Protein AF-A0ABD3PDA0-F1 (afdb_monomer_lite)

Sequence (435 aa):
MTTLQRPTPSTLSEWNNFPTLNDPTAQLRLARAMGYPPGWRVVRTLITVPLAPSIAEPMMSSPGAAKVTITSDGTHTITAVQDRIYAGDPSTQPDGYYNHSAALIAASKYPWRPQYDDVIYDNNDDDFDDKEFCVTSHKNRGGQLKGRKAKFEEGDVVEVLYVEDEDDEEEEREWYEATVTKKIEYEDDIRYSVHYHADDAEQSNVREEYIRATHKTKQKKKAKTSKQKAAATAEDETPKPKRKGGRPKGSKNKKTKEKVIEELTPDEIALAAELGLPDGWGVSKKERKRGDYKWTFKAPDGSTFDSKKKAFVHAGLEPERKSGGRGRKRKAPEVQEEVEEEVTVDEGDPPWRTTDHPFLNRRVRWTPSPTDNADLPQEPAVGTVLGWISETDVDSEGNPGFESSRTGQPAPLFHVVFDDFEQDFEEWELEEIFV

pLDDT: mean 81.56, std 19.57, range [36.88, 98.25]

Structure (mmCIF, N/CA/C/O backbone):
data_AF-A0ABD3PDA0-F1
#
_entry.id   AF-A0ABD3PDA0-F1
#
loop_
_atom_site.group_PDB
_atom_site.id
_atom_site.type_symbol
_atom_site.label_atom_id
_atom_site.label_alt_id
_atom_site.label_comp_id
_atom_site.label_asym_id
_atom_site.label_entity_id
_atom_site.label_seq_id
_atom_site.pdbx_PDB_ins_code
_atom_site.Cartn_x
_atom_site.Cartn_y
_atom_site.Cartn_z
_atom_site.occupancy
_atom_site.B_iso_or_equiv
_atom_site.auth_seq_id
_atom_site.auth_comp_id
_atom_site.auth_asym_id
_atom_site.auth_atom_id
_atom_site.pdbx_PDB_model_num
ATOM 1 N N . MET A 1 1 ? 21.720 -37.461 -8.307 1.00 46.59 1 MET A N 1
ATOM 2 C CA . MET A 1 1 ? 22.494 -36.609 -9.233 1.00 46.59 1 MET A CA 1
ATOM 3 C C . MET A 1 1 ? 22.178 -35.168 -8.883 1.00 46.59 1 MET A C 1
ATOM 5 O O . MET A 1 1 ? 21.069 -34.729 -9.145 1.00 46.59 1 MET A O 1
ATOM 9 N N . THR A 1 2 ? 23.085 -34.475 -8.203 1.00 51.47 2 THR A N 1
ATOM 10 C CA . THR A 1 2 ? 22.957 -33.045 -7.898 1.00 51.47 2 THR A CA 1
ATOM 11 C C . THR A 1 2 ? 23.154 -32.285 -9.205 1.00 51.47 2 THR A C 1
ATOM 13 O O . THR A 1 2 ? 24.263 -32.213 -9.727 1.00 51.47 2 THR A O 1
ATOM 16 N N . THR A 1 3 ? 22.071 -31.797 -9.804 1.00 55.81 3 THR A N 1
ATOM 17 C CA . THR A 1 3 ? 22.143 -30.872 -10.938 1.00 55.81 3 THR A CA 1
ATOM 18 C C . THR A 1 3 ? 22.877 -29.619 -10.478 1.00 55.81 3 THR A C 1
ATOM 20 O O . THR A 1 3 ? 22.361 -28.889 -9.636 1.00 55.81 3 THR A O 1
ATOM 23 N N . LEU A 1 4 ? 24.087 -29.397 -10.999 1.00 54.44 4 LEU A N 1
ATOM 24 C CA . LEU A 1 4 ? 24.836 -28.151 -10.830 1.00 54.44 4 LEU A CA 1
ATOM 25 C C . LEU A 1 4 ? 23.916 -26.979 -11.189 1.00 54.44 4 LEU A C 1
ATOM 27 O O . LEU A 1 4 ? 23.501 -26.848 -12.344 1.00 54.44 4 LEU A O 1
ATOM 31 N N . GLN A 1 5 ? 23.561 -26.162 -10.195 1.00 63.06 5 GLN A N 1
ATOM 32 C CA . GLN A 1 5 ? 22.831 -24.923 -10.434 1.00 63.06 5 GLN A CA 1
ATOM 33 C C . GLN A 1 5 ? 23.701 -24.035 -11.325 1.00 63.06 5 GLN A C 1
ATOM 35 O O . GLN A 1 5 ? 24.876 -23.806 -11.035 1.00 63.06 5 GLN A O 1
ATOM 40 N N . ARG A 1 6 ? 23.141 -23.582 -12.452 1.00 68.56 6 ARG A N 1
ATOM 41 C CA . ARG A 1 6 ? 23.831 -22.624 -13.320 1.00 68.56 6 ARG A CA 1
ATOM 42 C C . ARG A 1 6 ? 24.091 -21.342 -12.519 1.00 68.56 6 ARG A C 1
ATOM 44 O O . ARG A 1 6 ? 23.212 -20.947 -11.751 1.00 68.56 6 ARG A O 1
ATOM 51 N N . PRO A 1 7 ? 25.253 -20.692 -12.696 1.00 76.06 7 PRO A N 1
ATOM 52 C CA . PRO A 1 7 ? 25.508 -19.408 -12.062 1.00 76.06 7 PRO A CA 1
ATOM 53 C C . PRO A 1 7 ? 24.408 -18.424 -12.465 1.00 76.06 7 PRO A C 1
ATOM 55 O O . PRO A 1 7 ? 23.971 -18.398 -13.619 1.00 76.06 7 PRO A O 1
ATOM 58 N N . THR A 1 8 ? 23.918 -17.665 -11.490 1.00 75.19 8 THR A N 1
ATOM 59 C CA . THR A 1 8 ? 22.873 -16.673 -11.732 1.00 75.19 8 THR A CA 1
ATOM 60 C C . THR A 1 8 ? 23.431 -15.543 -12.601 1.00 75.19 8 THR A C 1
ATOM 62 O O . THR A 1 8 ? 24.563 -15.124 -12.351 1.00 75.19 8 THR A O 1
ATOM 65 N N . PRO A 1 9 ? 22.665 -15.046 -13.587 1.00 85.56 9 PRO A N 1
ATOM 66 C CA . PRO A 1 9 ? 23.075 -13.918 -14.418 1.00 85.56 9 PRO A CA 1
ATOM 67 C C . PRO A 1 9 ? 23.513 -12.699 -13.601 1.00 85.56 9 PRO A C 1
ATOM 69 O O . PRO A 1 9 ? 22.870 -12.362 -12.602 1.00 85.56 9 PRO A O 1
ATOM 72 N N . SER A 1 10 ? 24.574 -12.022 -14.039 1.00 78.94 10 SER A N 1
ATOM 73 C CA . SER A 1 10 ? 25.102 -10.809 -13.395 1.00 78.94 10 SER A CA 1
ATOM 74 C C . SER A 1 10 ? 24.693 -9.525 -14.119 1.00 78.94 10 SER A C 1
ATOM 76 O O . SER A 1 10 ? 24.750 -8.446 -13.534 1.00 78.94 10 SER A O 1
ATOM 78 N N . THR A 1 11 ? 24.232 -9.623 -15.371 1.00 82.75 11 THR A N 1
ATOM 79 C CA . THR A 1 11 ? 23.834 -8.472 -16.196 1.00 82.75 11 THR A CA 1
ATOM 80 C C . THR A 1 11 ? 22.398 -8.591 -16.714 1.00 82.75 11 THR A C 1
ATOM 82 O O . THR A 1 11 ? 21.887 -9.685 -16.953 1.00 82.75 11 THR A O 1
ATOM 85 N N . LEU A 1 12 ? 21.727 -7.453 -16.938 1.00 77.38 12 LEU A N 1
ATOM 86 C CA . LEU A 1 12 ? 20.364 -7.399 -17.501 1.00 77.38 12 LEU A CA 1
ATOM 87 C C . LEU A 1 12 ? 20.245 -8.089 -18.871 1.00 77.38 12 LEU A C 1
ATOM 89 O O . LEU A 1 12 ? 19.209 -8.679 -19.175 1.00 77.38 12 LEU A O 1
ATOM 93 N N . SER A 1 13 ? 21.298 -8.058 -19.692 1.00 83.25 13 SER A N 1
ATOM 94 C CA . SER A 1 13 ? 21.307 -8.711 -21.005 1.00 83.25 13 SER A CA 1
ATOM 95 C C . SER A 1 13 ? 21.302 -10.238 -20.899 1.00 83.25 13 SER A C 1
ATOM 97 O O . SER A 1 13 ? 20.631 -10.903 -21.690 1.00 83.25 13 SER A O 1
ATOM 99 N N . GLU A 1 14 ? 21.983 -10.805 -19.904 1.00 87.00 14 GLU A N 1
ATOM 100 C CA . GLU A 1 14 ? 21.956 -12.243 -19.624 1.00 87.00 14 GLU A CA 1
ATOM 101 C C . GLU A 1 14 ? 20.574 -12.696 -19.132 1.00 87.00 14 GLU A C 1
ATOM 103 O O . GLU A 1 14 ? 20.087 -13.758 -19.533 1.00 87.00 14 GLU A O 1
ATOM 108 N N . TRP A 1 15 ? 19.889 -11.856 -18.346 1.00 87.56 15 TRP A N 1
ATOM 109 C CA . TRP A 1 15 ? 18.526 -12.124 -17.878 1.00 87.56 15 TRP A CA 1
ATOM 110 C C . TRP A 1 15 ? 17.501 -12.265 -19.013 1.00 87.56 15 TRP A C 1
ATOM 112 O O . TRP A 1 15 ? 16.478 -12.926 -18.822 1.00 87.56 15 TRP A O 1
ATOM 122 N N . ASN A 1 16 ? 17.750 -11.702 -20.202 1.00 85.44 16 ASN A N 1
ATOM 123 C CA . ASN A 1 16 ? 16.830 -11.808 -21.346 1.00 85.44 16 ASN A CA 1
ATOM 124 C C . ASN A 1 16 ? 16.622 -13.251 -21.824 1.00 85.44 16 ASN A C 1
ATOM 126 O O . ASN A 1 16 ? 15.591 -13.560 -22.415 1.00 85.44 16 ASN A O 1
ATOM 130 N N . ASN A 1 17 ? 17.578 -14.140 -21.550 1.00 87.56 17 ASN A N 1
ATOM 131 C CA . ASN A 1 17 ? 17.520 -15.544 -21.956 1.00 87.56 17 ASN A CA 1
ATOM 132 C C . ASN A 1 17 ? 17.406 -16.500 -20.760 1.00 87.56 17 ASN A C 1
ATOM 134 O O . ASN A 1 17 ? 17.596 -17.707 -20.921 1.00 87.56 17 ASN A O 1
ATOM 138 N N . PHE A 1 18 ? 17.114 -15.982 -19.562 1.00 90.06 18 PHE A N 1
ATOM 139 C CA . PHE A 1 18 ? 17.113 -16.762 -18.329 1.00 90.06 18 PHE A CA 1
ATOM 140 C C . PHE A 1 18 ? 15.697 -16.866 -17.735 1.00 90.06 18 PHE A C 1
ATOM 142 O O . PHE A 1 18 ? 15.163 -15.867 -17.247 1.00 90.06 18 PHE A O 1
ATOM 149 N N . PRO A 1 19 ? 15.057 -18.052 -17.759 1.00 93.50 19 PRO A N 1
ATOM 150 C CA . PRO A 1 19 ? 13.792 -18.255 -17.065 1.00 93.50 19 PRO A CA 1
ATOM 151 C C . PRO A 1 19 ? 14.025 -18.319 -15.551 1.00 93.50 19 PRO A C 1
ATOM 153 O O . PRO A 1 19 ? 14.967 -18.958 -15.091 1.00 93.50 19 PRO A O 1
ATOM 156 N N . THR A 1 20 ? 13.135 -17.712 -14.768 1.00 93.25 20 THR A N 1
ATOM 157 C CA . THR A 1 20 ? 13.180 -17.770 -13.291 1.00 93.25 20 THR A CA 1
ATOM 158 C C . THR A 1 20 ? 12.088 -18.669 -12.708 1.00 93.25 20 THR A C 1
ATOM 160 O O . THR A 1 20 ? 11.889 -18.743 -11.492 1.00 93.25 20 THR A O 1
ATOM 163 N N . LEU A 1 21 ? 11.357 -19.377 -13.574 1.00 90.81 21 LEU A N 1
ATOM 164 C CA . LEU A 1 21 ? 10.336 -20.339 -13.180 1.00 90.81 21 LEU A CA 1
ATOM 165 C C . LEU A 1 21 ? 10.965 -21.431 -12.294 1.00 90.81 21 LEU A C 1
ATOM 167 O O . LEU A 1 21 ? 11.833 -22.173 -12.746 1.00 90.81 21 LEU A O 1
ATOM 171 N N . ASN A 1 22 ? 10.487 -21.538 -11.051 1.00 90.06 22 ASN A N 1
ATOM 172 C CA . ASN A 1 22 ? 10.951 -22.468 -10.005 1.00 90.06 22 ASN A CA 1
ATOM 173 C C . ASN A 1 22 ? 12.297 -22.147 -9.330 1.00 90.06 22 ASN A C 1
ATOM 175 O O . ASN A 1 22 ? 12.796 -22.985 -8.583 1.00 90.06 22 ASN A O 1
ATOM 179 N N . ASP A 1 23 ? 12.866 -20.958 -9.534 1.00 93.31 23 ASP A N 1
ATOM 180 C CA . ASP A 1 23 ? 14.054 -20.510 -8.796 1.00 93.31 23 ASP A CA 1
ATOM 181 C C . ASP A 1 23 ? 13.726 -19.245 -7.982 1.00 93.31 23 ASP A C 1
ATOM 183 O O . ASP A 1 23 ? 13.774 -18.130 -8.515 1.00 93.31 23 ASP A O 1
ATOM 187 N N . PRO A 1 24 ? 13.369 -19.393 -6.690 1.00 89.75 24 PRO A N 1
ATOM 188 C CA . PRO A 1 24 ? 13.034 -18.268 -5.822 1.00 89.75 24 PRO A CA 1
ATOM 189 C C . PRO A 1 24 ? 14.157 -17.227 -5.727 1.00 89.75 24 PRO A C 1
ATOM 191 O O . PRO A 1 24 ? 13.879 -16.030 -5.641 1.00 89.75 24 PRO A O 1
ATOM 194 N N . THR A 1 25 ? 15.417 -17.662 -5.760 1.00 88.62 25 THR A N 1
ATOM 195 C CA . THR A 1 25 ? 16.584 -16.780 -5.659 1.00 88.62 25 THR A CA 1
ATOM 196 C C . THR A 1 25 ? 16.755 -15.973 -6.941 1.00 88.62 25 THR A C 1
ATOM 198 O O . THR A 1 25 ? 16.956 -14.759 -6.887 1.00 88.62 25 THR A O 1
ATOM 201 N N . ALA A 1 26 ? 16.610 -16.613 -8.104 1.00 91.12 26 ALA A N 1
ATOM 202 C CA . ALA A 1 26 ? 16.651 -15.915 -9.385 1.00 91.12 26 ALA A CA 1
ATOM 203 C C . ALA A 1 26 ? 15.489 -14.919 -9.541 1.00 91.12 26 ALA A C 1
ATOM 205 O O . ALA A 1 26 ? 15.691 -13.828 -10.067 1.00 91.12 26 ALA A O 1
ATOM 206 N N . GLN A 1 27 ? 14.293 -15.251 -9.040 1.00 94.06 27 GLN A N 1
ATOM 207 C CA . GLN A 1 27 ? 13.136 -14.345 -9.058 1.00 94.06 27 GLN A CA 1
ATOM 208 C C . GLN A 1 27 ? 13.376 -13.059 -8.258 1.00 94.06 27 GLN A C 1
ATOM 210 O O . GLN A 1 27 ? 12.999 -11.984 -8.725 1.00 94.06 27 GLN A O 1
ATOM 215 N N . LEU A 1 28 ? 13.990 -13.166 -7.072 1.00 90.19 28 LEU A N 1
ATOM 216 C CA . LEU A 1 28 ? 14.347 -12.016 -6.230 1.00 90.19 28 LEU A CA 1
ATOM 217 C C . LEU A 1 28 ? 15.440 -11.164 -6.882 1.00 90.19 28 LEU A C 1
ATOM 219 O O . LEU A 1 28 ? 15.317 -9.945 -6.956 1.00 90.19 28 LEU A O 1
ATOM 223 N N . ARG A 1 29 ? 16.498 -11.803 -7.397 1.00 88.81 29 ARG A N 1
ATOM 224 C CA . ARG A 1 29 ? 17.614 -11.097 -8.047 1.00 88.81 29 ARG A CA 1
ATOM 225 C C . ARG A 1 29 ? 17.165 -10.343 -9.292 1.00 88.81 29 ARG A C 1
ATOM 227 O O . ARG A 1 29 ? 17.544 -9.188 -9.460 1.00 88.81 29 ARG A O 1
ATOM 234 N N . LEU A 1 30 ? 16.325 -10.961 -10.125 1.00 93.06 30 LEU A N 1
ATOM 235 C CA . LEU A 1 30 ? 15.737 -10.287 -11.278 1.00 93.06 30 LEU A CA 1
ATOM 236 C C . LEU A 1 30 ? 14.847 -9.117 -10.844 1.00 93.06 30 LEU A C 1
ATOM 238 O O . LEU A 1 30 ? 14.965 -8.037 -11.409 1.00 93.06 30 LEU A O 1
ATOM 242 N N . ALA A 1 31 ? 14.001 -9.297 -9.824 1.00 92.31 31 ALA A N 1
ATOM 243 C CA . ALA A 1 31 ? 13.166 -8.215 -9.307 1.00 92.31 31 ALA A CA 1
ATOM 244 C C . ALA A 1 31 ? 14.001 -7.009 -8.846 1.00 92.31 31 ALA A C 1
ATOM 246 O O . ALA A 1 31 ? 13.734 -5.883 -9.265 1.00 92.31 31 ALA A O 1
ATOM 247 N N . ARG A 1 32 ? 15.060 -7.258 -8.067 1.00 87.88 32 ARG A N 1
ATOM 248 C CA . ARG A 1 32 ? 15.999 -6.228 -7.604 1.00 87.88 32 ARG A CA 1
ATOM 249 C C . ARG A 1 32 ? 16.713 -5.544 -8.771 1.00 87.88 32 ARG A C 1
ATOM 251 O O . ARG A 1 32 ? 16.758 -4.321 -8.821 1.00 87.88 32 ARG A O 1
ATOM 258 N N . ALA A 1 33 ? 17.209 -6.312 -9.743 1.00 88.56 33 ALA A N 1
ATOM 259 C CA . ALA A 1 33 ? 17.856 -5.768 -10.939 1.00 88.56 33 ALA A CA 1
ATOM 260 C C . ALA A 1 33 ? 16.916 -4.889 -11.787 1.00 88.56 33 ALA A C 1
ATOM 262 O O . ALA A 1 33 ? 17.383 -4.031 -12.531 1.00 88.56 33 ALA A O 1
ATOM 263 N N . MET A 1 34 ? 15.598 -5.092 -11.679 1.00 90.56 34 MET A N 1
ATOM 264 C CA . MET A 1 34 ? 14.572 -4.273 -12.333 1.00 90.56 34 MET A CA 1
ATOM 265 C C . MET A 1 34 ? 14.073 -3.099 -11.472 1.00 90.56 34 MET A C 1
ATOM 267 O O . MET A 1 34 ? 13.174 -2.382 -11.906 1.00 90.56 34 MET A O 1
ATOM 271 N N . GLY A 1 35 ? 14.640 -2.888 -10.279 1.00 89.31 35 GLY A N 1
ATOM 272 C CA . GLY A 1 35 ? 14.297 -1.772 -9.393 1.00 89.31 35 GLY A CA 1
ATOM 273 C C . GLY A 1 35 ? 13.035 -1.979 -8.551 1.00 89.31 35 GLY A C 1
ATOM 274 O O . GLY A 1 35 ? 12.466 -1.003 -8.067 1.00 89.31 35 GLY A O 1
ATOM 275 N N . TYR A 1 36 ? 12.569 -3.222 -8.384 1.00 90.56 36 TYR A N 1
ATOM 276 C CA . TYR A 1 36 ? 11.447 -3.514 -7.488 1.00 90.56 36 TYR A CA 1
ATOM 277 C C . TYR A 1 36 ? 11.870 -3.528 -6.007 1.00 90.56 36 TYR A C 1
ATOM 279 O O . TYR A 1 36 ? 13.031 -3.826 -5.712 1.00 90.56 36 TYR A O 1
ATOM 287 N N . PRO A 1 37 ? 10.934 -3.257 -5.072 1.00 89.00 37 PRO A N 1
ATOM 288 C CA . PRO A 1 37 ? 11.215 -3.273 -3.639 1.00 89.00 37 PRO A CA 1
ATOM 289 C C . PRO A 1 37 ? 11.735 -4.633 -3.143 1.00 89.00 37 PRO A C 1
ATOM 291 O O . PRO A 1 37 ? 11.432 -5.672 -3.749 1.00 89.00 37 PRO A O 1
ATOM 294 N N . PRO A 1 38 ? 12.457 -4.663 -2.005 1.00 85.06 38 PRO A N 1
ATOM 295 C CA . PRO A 1 38 ? 12.848 -5.911 -1.359 1.00 85.06 38 PRO A CA 1
ATOM 296 C C . PRO A 1 38 ? 11.648 -6.850 -1.147 1.00 85.06 38 PRO A C 1
ATOM 298 O O . PRO A 1 38 ? 10.543 -6.421 -0.821 1.00 85.06 38 PRO A O 1
ATOM 301 N N . GLY A 1 39 ? 11.850 -8.148 -1.385 1.00 86.00 39 GLY A N 1
ATOM 302 C CA . GLY A 1 39 ? 10.807 -9.176 -1.256 1.00 86.00 39 GLY A CA 1
ATOM 303 C C . GLY A 1 39 ? 9.895 -9.356 -2.479 1.00 86.00 39 GLY A C 1
ATOM 304 O O . GLY A 1 39 ? 9.230 -10.390 -2.584 1.00 86.00 39 GLY A O 1
ATOM 305 N N . TRP A 1 40 ? 9.895 -8.424 -3.441 1.00 92.12 40 TRP A N 1
ATOM 306 C CA . TRP A 1 40 ? 9.188 -8.612 -4.711 1.00 92.12 40 TRP A CA 1
ATOM 307 C C . TRP A 1 40 ? 9.892 -9.650 -5.581 1.00 92.12 40 TRP A C 1
ATOM 309 O O . TRP A 1 40 ? 11.109 -9.825 -5.529 1.00 92.12 40 TRP A O 1
ATOM 319 N N . ARG A 1 41 ? 9.122 -10.355 -6.408 1.00 94.75 41 ARG A N 1
ATOM 320 C CA . ARG A 1 41 ? 9.620 -11.465 -7.226 1.00 94.75 41 ARG A CA 1
ATOM 321 C C . ARG A 1 41 ? 9.159 -11.315 -8.664 1.00 94.75 41 ARG A C 1
ATOM 323 O O . ARG A 1 41 ? 7.987 -11.060 -8.921 1.00 94.75 41 ARG A O 1
ATOM 330 N N . VAL A 1 42 ? 10.067 -11.527 -9.613 1.00 95.69 42 VAL A N 1
ATOM 331 C CA . VAL A 1 42 ? 9.738 -11.566 -11.044 1.00 95.69 42 VAL A CA 1
ATOM 332 C C . VAL A 1 42 ? 9.851 -13.004 -11.533 1.00 95.69 42 VAL A C 1
ATOM 334 O O . VAL A 1 42 ? 10.946 -13.560 -11.632 1.00 95.69 42 VAL A O 1
ATOM 337 N N . VAL A 1 43 ? 8.705 -13.615 -11.834 1.00 96.50 43 VAL A N 1
ATOM 338 C CA . VAL A 1 43 ? 8.610 -14.938 -12.460 1.00 96.50 43 VAL A CA 1
ATOM 339 C C . VAL A 1 43 ? 8.633 -14.755 -13.973 1.00 96.50 43 VAL A C 1
ATOM 341 O O . VAL A 1 43 ? 7.632 -14.389 -14.588 1.00 96.50 43 VAL A O 1
ATOM 344 N N . ARG A 1 44 ? 9.795 -15.020 -14.562 1.00 95.94 44 ARG A N 1
ATOM 345 C CA . ARG A 1 44 ? 10.087 -14.918 -15.985 1.00 95.94 44 ARG A CA 1
ATOM 346 C C . ARG A 1 44 ? 9.929 -16.271 -16.653 1.00 95.94 44 ARG A C 1
ATOM 348 O O . ARG A 1 44 ? 10.568 -17.257 -16.275 1.00 95.94 44 ARG A O 1
ATOM 355 N N . THR A 1 45 ? 9.107 -16.290 -17.690 1.00 96.19 45 THR A N 1
ATOM 356 C CA . THR A 1 45 ? 8.892 -17.434 -18.574 1.00 96.19 45 THR A CA 1
ATOM 357 C C . THR A 1 45 ? 9.285 -17.056 -19.993 1.00 96.19 45 THR A C 1
ATOM 359 O O . THR A 1 45 ? 8.941 -15.980 -20.472 1.00 96.19 45 THR A O 1
ATOM 362 N N . LEU A 1 46 ? 10.035 -17.927 -20.665 1.00 94.62 46 LEU A N 1
ATOM 363 C CA . LEU A 1 46 ? 10.357 -17.762 -22.079 1.00 94.62 46 LEU A CA 1
ATOM 364 C C . LEU A 1 46 ? 9.282 -18.481 -22.885 1.00 94.62 46 LEU A C 1
ATOM 366 O O . LEU A 1 46 ? 9.109 -19.692 -22.741 1.00 94.62 46 LEU A O 1
ATOM 370 N N . ILE A 1 47 ? 8.549 -17.733 -23.700 1.00 95.19 47 ILE A N 1
ATOM 371 C CA . ILE A 1 47 ? 7.484 -18.265 -24.545 1.00 95.19 47 ILE A CA 1
ATOM 372 C C . ILE A 1 47 ? 7.899 -18.184 -26.008 1.00 95.19 47 ILE A C 1
ATOM 374 O O . ILE A 1 47 ? 8.529 -17.223 -26.444 1.00 95.19 47 ILE A O 1
ATOM 378 N N . THR A 1 48 ? 7.542 -19.198 -26.785 1.00 95.62 48 THR A N 1
ATOM 379 C CA . THR A 1 48 ? 7.750 -19.195 -28.232 1.00 95.62 48 THR A CA 1
ATOM 380 C C . THR A 1 48 ? 6.499 -18.641 -28.898 1.00 95.62 48 THR A C 1
ATOM 382 O O . THR A 1 48 ? 5.420 -19.217 -28.775 1.00 95.62 48 THR A O 1
ATOM 385 N N . VAL A 1 49 ? 6.637 -17.511 -29.585 1.00 96.12 49 VAL A N 1
ATOM 386 C CA . VAL A 1 49 ? 5.531 -16.831 -30.264 1.00 96.12 49 VAL A CA 1
ATOM 387 C C . VAL A 1 49 ? 5.654 -17.074 -31.769 1.00 96.12 49 VAL A C 1
ATOM 389 O O . VAL A 1 49 ? 6.714 -16.792 -32.335 1.00 96.12 49 VAL A O 1
ATOM 392 N N . PRO A 1 50 ? 4.611 -17.598 -32.437 1.00 96.62 50 PRO A N 1
ATOM 393 C CA . PRO A 1 50 ? 4.610 -17.715 -33.887 1.00 96.62 50 PRO A CA 1
ATOM 394 C C . PRO A 1 50 ? 4.550 -16.324 -34.529 1.00 96.62 50 PRO A C 1
ATOM 396 O O . PRO A 1 50 ? 3.780 -15.459 -34.111 1.00 96.62 50 PRO A O 1
ATOM 399 N N . LEU A 1 51 ? 5.360 -16.121 -35.561 1.00 96.31 51 LEU A N 1
ATOM 400 C CA . LEU A 1 51 ? 5.417 -14.906 -36.361 1.00 96.31 51 LEU A CA 1
ATOM 401 C C . LEU A 1 51 ? 4.873 -15.172 -37.761 1.00 96.31 51 LEU A C 1
ATOM 403 O O . LEU A 1 51 ? 5.156 -16.198 -38.382 1.00 96.31 51 LEU A O 1
ATOM 407 N N . ALA A 1 52 ? 4.127 -14.202 -38.283 1.00 96.25 52 ALA A N 1
ATOM 408 C CA . ALA A 1 52 ? 3.773 -14.192 -39.693 1.00 96.25 52 ALA A CA 1
ATOM 409 C C . ALA A 1 52 ? 5.049 -14.019 -40.547 1.00 96.25 52 ALA A C 1
ATOM 411 O O . ALA A 1 52 ? 5.911 -13.215 -40.170 1.00 96.25 52 ALA A O 1
ATOM 412 N N . PRO A 1 53 ? 5.167 -14.697 -41.708 1.00 95.56 53 PRO A N 1
ATOM 413 C CA . PRO A 1 53 ? 6.338 -14.578 -42.583 1.00 95.56 53 PRO A CA 1
ATOM 414 C C . PRO A 1 53 ? 6.687 -13.128 -42.942 1.00 95.56 53 PRO A C 1
ATOM 416 O O . PRO A 1 53 ? 7.851 -12.745 -42.897 1.00 95.56 53 PRO A O 1
ATOM 419 N N . SER A 1 54 ? 5.670 -12.286 -43.162 1.00 95.69 54 SER A N 1
ATOM 420 C CA . SER A 1 54 ? 5.834 -10.862 -43.484 1.00 95.69 54 SER A CA 1
ATOM 421 C C . SER A 1 54 ? 6.559 -10.043 -42.409 1.00 95.69 54 SER A C 1
ATOM 423 O O . SER A 1 54 ? 7.121 -8.998 -42.720 1.00 95.69 54 SER A O 1
ATOM 425 N N . ILE A 1 55 ? 6.547 -10.497 -41.152 1.00 94.69 55 ILE A N 1
ATOM 426 C CA . ILE A 1 55 ? 7.266 -9.868 -40.033 1.00 94.69 55 ILE A CA 1
ATOM 427 C C . ILE A 1 55 ? 8.619 -10.559 -39.821 1.00 94.69 55 ILE A C 1
ATOM 429 O O . ILE A 1 55 ? 9.610 -9.904 -39.508 1.00 94.69 55 ILE A O 1
ATOM 433 N N . ALA A 1 56 ? 8.677 -11.879 -40.010 1.00 94.25 56 ALA A N 1
ATOM 434 C CA . ALA A 1 56 ? 9.876 -12.676 -39.782 1.00 94.25 56 ALA A CA 1
ATOM 435 C C . ALA A 1 56 ? 11.004 -12.379 -40.789 1.00 94.25 56 ALA A C 1
ATOM 437 O O . ALA A 1 56 ? 12.150 -12.201 -40.380 1.00 94.25 56 ALA A O 1
ATOM 438 N N . GLU A 1 57 ? 10.688 -12.284 -42.083 1.00 92.50 57 GLU A N 1
ATOM 439 C CA . GLU A 1 57 ? 11.660 -12.044 -43.163 1.00 92.50 57 GLU A CA 1
ATOM 440 C C . GLU A 1 57 ? 12.496 -10.756 -42.984 1.00 92.50 57 GLU A C 1
ATOM 442 O O . GLU A 1 57 ? 13.732 -10.829 -43.055 1.00 92.50 57 GLU A O 1
ATOM 447 N N . PRO A 1 58 ? 11.897 -9.579 -42.694 1.00 93.25 58 PRO A N 1
ATOM 448 C CA . PRO A 1 58 ? 12.680 -8.372 -42.441 1.00 93.25 58 PRO A CA 1
ATOM 449 C C . PRO A 1 58 ? 13.489 -8.460 -41.140 1.00 93.25 58 PRO A C 1
ATOM 451 O O . PRO A 1 58 ? 14.611 -7.956 -41.095 1.00 93.25 58 PRO A O 1
ATOM 454 N N . MET A 1 59 ? 12.985 -9.141 -40.101 1.00 92.12 59 MET A N 1
ATOM 455 C CA . MET A 1 59 ? 13.739 -9.342 -38.855 1.00 92.12 59 MET A CA 1
ATOM 456 C C . MET A 1 59 ? 14.970 -10.228 -39.064 1.00 92.12 59 MET A C 1
ATOM 458 O O . MET A 1 59 ? 16.024 -9.932 -38.515 1.00 92.12 59 MET A O 1
ATOM 462 N N . MET A 1 60 ? 14.879 -11.273 -39.890 1.00 90.62 60 MET A N 1
ATOM 463 C CA . MET A 1 60 ? 16.024 -12.139 -40.209 1.00 90.62 60 MET A CA 1
ATOM 464 C C . MET A 1 60 ? 17.130 -11.421 -40.991 1.00 90.62 60 MET A C 1
ATOM 466 O O . MET A 1 60 ? 18.292 -11.814 -40.914 1.00 90.62 60 MET A O 1
ATOM 470 N N . SER A 1 61 ? 16.775 -10.371 -41.731 1.00 90.62 61 SER A N 1
ATOM 471 C CA . SER A 1 61 ? 17.702 -9.624 -42.587 1.00 90.62 61 SER A CA 1
ATOM 472 C C . SER A 1 61 ? 18.460 -8.517 -41.840 1.00 90.62 61 SER A C 1
ATOM 474 O O . SER A 1 61 ? 19.435 -7.981 -42.366 1.00 90.62 61 SER A O 1
ATOM 476 N N . SER A 1 62 ? 18.029 -8.157 -40.625 1.00 90.12 62 SER A N 1
ATOM 477 C CA . SER A 1 62 ? 18.598 -7.037 -39.874 1.00 90.12 62 SER A CA 1
ATOM 478 C C . SER A 1 62 ? 19.695 -7.508 -38.904 1.00 90.12 62 SER A C 1
ATOM 480 O O . SER A 1 62 ? 19.422 -8.324 -38.017 1.00 90.12 62 SER A O 1
ATOM 482 N N . PRO A 1 63 ? 20.936 -6.996 -39.004 1.00 87.25 63 PRO A N 1
ATOM 483 C CA . PRO A 1 63 ? 22.005 -7.354 -38.076 1.00 87.25 63 PRO A CA 1
ATOM 484 C C . PRO A 1 63 ? 21.644 -6.906 -36.650 1.00 87.25 63 PRO A C 1
ATOM 486 O O . PRO A 1 63 ? 21.330 -5.742 -36.419 1.00 87.25 63 PRO A O 1
ATOM 489 N N . GLY A 1 64 ? 21.664 -7.846 -35.699 1.00 79.31 64 GLY A N 1
ATOM 490 C CA . GLY A 1 64 ? 21.334 -7.603 -34.287 1.00 79.31 64 GLY A CA 1
ATOM 491 C C . GLY A 1 64 ? 19.867 -7.826 -33.898 1.00 79.31 64 GLY A C 1
ATOM 492 O O . GLY A 1 64 ? 19.526 -7.667 -32.728 1.00 79.31 64 GLY A O 1
ATOM 493 N N . ALA A 1 65 ? 18.997 -8.218 -34.834 1.00 77.94 65 ALA A N 1
ATOM 494 C CA . ALA A 1 65 ? 17.619 -8.570 -34.505 1.00 77.94 65 ALA A CA 1
ATOM 495 C C . ALA A 1 65 ? 17.531 -9.860 -33.670 1.00 77.94 65 ALA A C 1
ATOM 497 O O . ALA A 1 65 ? 18.402 -10.733 -33.718 1.00 77.94 65 ALA A O 1
ATOM 498 N N . ALA A 1 66 ? 16.444 -9.981 -32.903 1.00 81.00 66 ALA A N 1
ATOM 499 C CA . ALA A 1 66 ? 16.141 -11.179 -32.130 1.00 81.00 66 ALA A CA 1
ATOM 500 C C . ALA A 1 66 ? 16.158 -12.433 -33.022 1.00 81.00 66 ALA A C 1
ATOM 502 O O . ALA A 1 66 ? 15.678 -12.418 -34.156 1.00 81.00 66 ALA A O 1
ATOM 503 N N . LYS A 1 67 ? 16.716 -13.530 -32.500 1.00 87.81 67 LYS A N 1
ATOM 504 C CA . LYS A 1 67 ? 16.951 -14.762 -33.260 1.00 87.81 67 LYS A CA 1
ATOM 505 C C . LYS A 1 67 ? 15.624 -15.449 -33.609 1.00 87.81 67 LYS A C 1
ATOM 507 O O . LYS A 1 67 ? 15.074 -16.197 -32.803 1.00 87.81 67 LYS A O 1
ATOM 512 N N . VAL A 1 68 ? 15.122 -15.200 -34.817 1.00 92.44 68 VAL A N 1
ATOM 513 C CA . VAL A 1 68 ? 13.973 -15.917 -35.384 1.00 92.44 68 VAL A CA 1
ATOM 514 C C . VAL A 1 68 ? 14.399 -17.351 -35.700 1.00 92.44 68 VAL A C 1
ATOM 516 O O . VAL A 1 68 ? 15.433 -17.580 -36.327 1.00 92.44 68 VAL A O 1
ATOM 519 N N . THR A 1 69 ? 13.609 -18.322 -35.253 1.00 94.06 69 THR A N 1
ATOM 520 C CA . THR A 1 69 ? 13.841 -19.754 -35.474 1.00 94.06 69 THR A CA 1
ATOM 521 C C . THR A 1 69 ? 12.712 -20.317 -36.326 1.00 94.06 69 THR A C 1
ATOM 523 O O . THR A 1 69 ? 11.545 -20.025 -36.072 1.00 94.06 69 THR A O 1
ATOM 526 N N . ILE A 1 70 ? 13.047 -21.127 -37.329 1.00 95.12 70 ILE A N 1
ATOM 527 C CA . ILE A 1 70 ? 12.063 -21.825 -38.162 1.00 95.12 70 ILE A CA 1
ATOM 528 C C . ILE A 1 70 ? 11.880 -23.226 -37.576 1.00 95.12 70 ILE A C 1
ATOM 530 O O . ILE A 1 70 ? 12.852 -23.970 -37.432 1.00 95.12 70 ILE A O 1
ATOM 534 N N . THR A 1 71 ? 10.656 -23.568 -37.185 1.00 94.50 71 THR A N 1
ATOM 535 C CA . THR A 1 71 ? 10.305 -24.903 -36.686 1.00 94.50 71 THR A CA 1
ATOM 536 C C . THR A 1 71 ? 10.173 -25.906 -37.840 1.00 94.50 71 THR A C 1
ATOM 538 O O . THR A 1 71 ? 10.161 -25.540 -39.014 1.00 94.50 71 THR A O 1
ATOM 541 N N . SER A 1 72 ? 10.107 -27.207 -37.535 1.00 95.12 72 SER A N 1
ATOM 542 C CA . SER A 1 72 ? 10.098 -28.284 -38.545 1.00 95.12 72 SER A CA 1
ATOM 543 C C . SER A 1 72 ? 8.880 -28.283 -39.479 1.00 95.12 72 SER A C 1
ATOM 545 O O . SER A 1 72 ? 8.920 -28.896 -40.541 1.00 95.12 72 SER A O 1
ATOM 547 N N . ASP A 1 73 ? 7.808 -27.601 -39.090 1.00 95.56 73 ASP A N 1
ATOM 548 C CA . ASP A 1 73 ? 6.581 -27.361 -39.854 1.00 95.56 73 ASP A CA 1
ATOM 549 C C . ASP A 1 73 ? 6.664 -26.123 -40.772 1.00 95.56 73 ASP A C 1
ATOM 551 O O . ASP A 1 73 ? 5.709 -25.824 -41.485 1.00 95.56 73 ASP A O 1
ATOM 555 N N . GLY A 1 74 ? 7.790 -25.401 -40.765 1.00 95.12 74 GLY A N 1
ATOM 556 C CA . GLY A 1 74 ? 7.978 -24.160 -41.517 1.00 95.12 74 GLY A CA 1
ATOM 557 C C . GLY A 1 74 ? 7.446 -22.905 -40.817 1.00 95.12 74 GLY A C 1
ATOM 558 O O . GLY A 1 74 ? 7.498 -21.823 -41.405 1.00 95.12 74 GLY A O 1
ATOM 559 N N . THR A 1 75 ? 6.950 -23.004 -39.577 1.00 96.50 75 THR A N 1
ATOM 560 C CA . THR A 1 75 ? 6.479 -21.831 -38.829 1.00 96.50 75 THR A CA 1
ATOM 561 C C . THR A 1 75 ? 7.667 -20.992 -38.346 1.00 96.50 75 THR A C 1
ATOM 563 O O . THR A 1 75 ? 8.624 -21.491 -37.754 1.00 96.50 75 THR A O 1
ATOM 566 N N . HIS A 1 76 ? 7.622 -19.682 -38.595 1.00 96.62 76 HIS A N 1
ATOM 567 C CA . HIS A 1 76 ? 8.603 -18.755 -38.038 1.00 96.62 76 HIS A CA 1
ATOM 568 C C . HIS A 1 76 ? 8.232 -18.473 -36.589 1.00 96.62 76 HIS A C 1
ATOM 570 O O . HIS A 1 76 ? 7.084 -18.160 -36.290 1.00 96.62 76 HIS A O 1
ATOM 576 N N . THR A 1 77 ? 9.191 -18.565 -35.682 1.00 96.94 77 THR A N 1
ATOM 577 C CA . THR A 1 77 ? 8.958 -18.343 -34.257 1.00 96.94 77 THR A CA 1
ATOM 578 C C . THR A 1 77 ? 10.021 -17.438 -33.658 1.00 96.94 77 THR A C 1
ATOM 580 O O . THR A 1 77 ? 11.176 -17.436 -34.086 1.00 96.94 77 THR A O 1
ATOM 583 N N . ILE A 1 78 ? 9.629 -16.664 -32.652 1.00 95.69 78 ILE A N 1
ATOM 584 C CA . ILE A 1 78 ? 10.530 -15.849 -31.838 1.00 95.69 78 ILE A CA 1
ATOM 585 C C . ILE A 1 78 ? 10.380 -16.239 -30.373 1.00 95.69 78 ILE A C 1
ATOM 587 O O . ILE A 1 78 ? 9.278 -16.522 -29.901 1.00 95.69 78 ILE A O 1
ATOM 591 N N . THR A 1 79 ? 11.488 -16.248 -29.641 1.00 94.12 79 THR A N 1
ATOM 592 C CA . THR A 1 79 ? 11.451 -16.360 -28.183 1.00 94.12 79 THR A CA 1
ATOM 593 C C . THR A 1 79 ? 11.122 -14.991 -27.601 1.00 94.12 79 THR A C 1
ATOM 595 O O . THR A 1 79 ? 11.896 -14.049 -27.759 1.00 94.12 79 THR A O 1
ATOM 598 N N . ALA A 1 80 ? 9.977 -14.880 -26.935 1.00 92.69 80 ALA A N 1
ATOM 599 C CA . ALA A 1 80 ? 9.570 -13.698 -26.196 1.00 92.69 80 ALA A CA 1
ATOM 600 C C . ALA A 1 80 ? 9.670 -13.947 -24.687 1.00 92.69 80 ALA A C 1
ATOM 602 O O . ALA A 1 80 ? 9.495 -15.066 -24.198 1.00 92.69 80 ALA A O 1
ATOM 603 N N . VAL A 1 81 ? 9.946 -12.878 -23.950 1.00 93.19 81 VAL A N 1
ATOM 604 C CA . VAL A 1 81 ? 9.985 -12.881 -22.489 1.00 93.19 81 VAL A CA 1
ATOM 605 C C . VAL A 1 81 ? 8.589 -12.538 -21.976 1.00 93.19 81 VAL A C 1
ATOM 607 O O . VAL A 1 81 ? 8.016 -11.521 -22.363 1.00 93.19 81 VAL A O 1
ATOM 610 N N . GLN A 1 82 ? 8.039 -13.383 -21.110 1.00 95.31 82 GLN A N 1
ATOM 611 C CA . GLN A 1 82 ? 6.803 -13.122 -20.387 1.00 95.31 82 GLN A CA 1
ATOM 612 C C . GLN A 1 82 ? 7.090 -13.098 -18.888 1.00 95.31 82 GLN A C 1
ATOM 614 O O . GLN A 1 82 ? 7.367 -14.140 -18.285 1.00 95.31 82 GLN A O 1
ATOM 619 N N . ASP A 1 83 ? 6.953 -11.917 -18.295 1.00 96.62 83 ASP A N 1
ATOM 620 C CA . ASP A 1 83 ? 7.164 -11.690 -16.870 1.00 96.62 83 ASP A CA 1
ATOM 621 C C . ASP A 1 83 ? 5.835 -11.606 -16.116 1.00 96.62 83 ASP A C 1
ATOM 623 O O . ASP A 1 83 ? 4.857 -11.006 -16.570 1.00 96.62 83 ASP A O 1
ATOM 627 N N . ARG A 1 84 ? 5.810 -12.213 -14.929 1.00 96.12 84 ARG A N 1
ATOM 628 C CA . ARG A 1 84 ? 4.788 -12.002 -13.903 1.00 96.12 84 ARG A CA 1
ATOM 629 C C . ARG A 1 84 ? 5.471 -11.461 -12.660 1.00 96.12 84 ARG A C 1
ATOM 631 O O . ARG A 1 84 ? 6.326 -12.134 -12.086 1.00 96.12 84 ARG A O 1
ATOM 638 N N . ILE A 1 85 ? 5.097 -10.254 -12.260 1.00 95.81 85 ILE A N 1
ATOM 639 C CA . ILE A 1 85 ? 5.664 -9.584 -11.093 1.00 95.81 85 ILE A CA 1
ATOM 640 C C . ILE A 1 85 ? 4.749 -9.848 -9.905 1.00 95.81 85 ILE A C 1
ATOM 642 O O . ILE A 1 85 ? 3.551 -9.606 -10.000 1.00 95.81 85 ILE A O 1
ATOM 646 N N . TYR A 1 86 ? 5.296 -10.333 -8.802 1.00 94.06 86 TYR A N 1
ATOM 647 C CA . TYR A 1 86 ? 4.579 -10.576 -7.559 1.00 94.06 86 TYR A CA 1
ATOM 648 C C . TYR A 1 86 ? 5.111 -9.626 -6.496 1.00 94.06 86 TYR A C 1
ATOM 650 O O . TYR A 1 86 ? 6.318 -9.582 -6.246 1.00 94.06 86 TYR A O 1
ATOM 658 N N . ALA A 1 87 ? 4.208 -8.888 -5.856 1.00 91.75 87 ALA A N 1
ATOM 659 C CA . ALA A 1 87 ? 4.522 -8.089 -4.681 1.00 91.75 87 ALA A CA 1
ATOM 660 C C . ALA A 1 87 ? 4.604 -9.004 -3.457 1.00 91.75 87 ALA A C 1
ATOM 662 O O . ALA A 1 87 ? 3.762 -8.881 -2.583 1.00 91.75 87 ALA A O 1
ATOM 663 N N . GLY A 1 88 ? 5.519 -9.985 -3.455 1.00 88.69 88 GLY A N 1
ATOM 664 C CA . GLY A 1 88 ? 5.651 -11.026 -2.428 1.00 88.69 88 GLY A CA 1
ATOM 665 C C . GLY A 1 88 ? 6.018 -12.410 -2.975 1.00 88.69 88 GLY A C 1
ATOM 666 O O . GLY A 1 88 ? 6.329 -12.568 -4.156 1.00 88.69 88 GLY A O 1
ATOM 667 N N . ASP A 1 89 ? 5.944 -13.436 -2.121 1.00 86.62 89 ASP A N 1
ATOM 668 C CA . ASP A 1 89 ? 6.141 -14.844 -2.507 1.00 86.62 89 ASP A CA 1
ATOM 669 C C . ASP A 1 89 ? 4.943 -15.380 -3.319 1.00 86.62 89 ASP A C 1
ATOM 671 O O . ASP A 1 89 ? 3.853 -15.470 -2.766 1.00 86.62 89 ASP A O 1
ATOM 675 N N . PRO A 1 90 ? 5.095 -15.810 -4.591 1.00 87.75 90 PRO A N 1
ATOM 676 C CA . PRO A 1 90 ? 3.994 -16.339 -5.400 1.00 87.75 90 PRO A CA 1
ATOM 677 C C . PRO A 1 90 ? 3.157 -17.438 -4.726 1.00 87.75 90 PRO A C 1
ATOM 679 O O . PRO A 1 90 ? 1.975 -17.581 -5.044 1.00 87.75 90 PRO A O 1
ATOM 682 N N . SER A 1 91 ? 3.743 -18.219 -3.812 1.00 84.38 91 SER A N 1
ATOM 683 C CA . SER A 1 91 ? 3.052 -19.294 -3.092 1.00 84.38 91 SER A CA 1
ATOM 684 C C . SER A 1 91 ? 2.002 -18.789 -2.095 1.00 84.38 91 SER A C 1
ATOM 686 O O . SER A 1 91 ? 1.021 -19.492 -1.843 1.00 84.38 91 SER A O 1
ATOM 688 N N . THR A 1 92 ? 2.139 -17.557 -1.591 1.00 79.25 92 THR A N 1
ATOM 689 C CA . THR A 1 92 ? 1.171 -16.925 -0.678 1.00 79.25 92 THR A CA 1
ATOM 690 C C . THR A 1 92 ? 0.023 -16.227 -1.414 1.00 79.25 92 THR A C 1
ATOM 692 O O . THR A 1 92 ? -0.883 -15.697 -0.773 1.00 79.25 92 THR A O 1
ATOM 695 N N . GLN A 1 93 ? 0.023 -16.270 -2.753 1.00 80.31 93 GLN A N 1
ATOM 696 C CA . GLN A 1 93 ? -0.919 -15.562 -3.629 1.00 80.31 93 GLN A CA 1
ATOM 697 C C . GLN A 1 93 ? -0.992 -14.041 -3.364 1.00 80.31 93 GLN A C 1
ATOM 699 O O . GLN A 1 93 ? -2.090 -13.496 -3.181 1.00 80.31 93 GLN A O 1
ATOM 704 N N . PRO A 1 94 ? 0.157 -13.339 -3.359 1.00 84.75 94 PRO A N 1
ATOM 705 C CA . PRO A 1 94 ? 0.198 -11.891 -3.241 1.00 84.75 94 PRO A CA 1
ATOM 706 C C . PRO A 1 94 ? -0.337 -11.256 -4.526 1.00 84.75 94 PRO A C 1
ATOM 708 O O . PRO A 1 94 ? -0.680 -11.943 -5.499 1.00 84.75 94 PRO A O 1
ATOM 711 N N . ASP A 1 95 ? -0.381 -9.930 -4.558 1.00 86.00 95 ASP A N 1
ATOM 712 C CA . ASP A 1 95 ? -0.774 -9.240 -5.776 1.00 86.00 95 ASP A CA 1
ATOM 713 C C . ASP A 1 95 ? 0.228 -9.482 -6.908 1.00 86.00 95 ASP A C 1
ATOM 715 O O . ASP A 1 95 ? 1.444 -9.339 -6.755 1.00 86.00 95 ASP A O 1
ATOM 719 N N . GLY A 1 96 ? -0.323 -9.881 -8.054 1.00 91.56 96 GLY A N 1
ATOM 720 C CA . GLY A 1 96 ? 0.411 -10.177 -9.273 1.00 91.56 96 GLY A CA 1
ATOM 721 C C . GLY A 1 96 ? 0.121 -9.155 -10.370 1.00 91.56 96 GLY A C 1
ATOM 722 O O . GLY A 1 96 ? -1.035 -8.804 -10.616 1.00 91.56 96 GLY A O 1
ATOM 723 N N . TYR A 1 97 ? 1.162 -8.737 -11.082 1.00 93.06 97 TYR A N 1
ATOM 724 C CA . TYR A 1 97 ? 1.108 -7.799 -12.197 1.00 93.06 97 TYR A CA 1
ATOM 725 C C . TYR A 1 97 ? 1.648 -8.457 -13.465 1.00 93.06 97 TYR A C 1
ATOM 727 O O . TYR A 1 97 ? 2.647 -9.175 -13.444 1.00 93.06 97 TYR A O 1
ATOM 735 N N . TYR A 1 98 ? 0.994 -8.164 -14.586 1.00 92.31 98 TYR A N 1
ATOM 736 C CA . TYR A 1 98 ? 1.410 -8.598 -15.926 1.00 92.31 98 TYR A CA 1
ATOM 737 C C . TYR A 1 98 ? 2.107 -7.482 -16.713 1.00 92.31 98 TYR A C 1
ATOM 739 O O . TYR A 1 98 ? 2.516 -7.687 -17.851 1.00 92.31 98 TYR A O 1
ATOM 747 N N . ASN A 1 99 ? 2.189 -6.283 -16.133 1.00 91.12 99 ASN A N 1
ATOM 748 C CA . ASN A 1 99 ? 2.771 -5.105 -16.756 1.00 91.12 99 ASN A CA 1
ATOM 749 C C . ASN A 1 99 ? 3.739 -4.442 -15.772 1.00 91.12 99 ASN A C 1
ATOM 751 O O . ASN A 1 99 ? 3.345 -4.096 -14.656 1.00 91.12 99 ASN A O 1
ATOM 755 N N . HIS A 1 100 ? 4.983 -4.245 -16.209 1.00 92.00 100 HIS A N 1
ATOM 756 C CA . HIS A 1 100 ? 6.023 -3.601 -15.415 1.00 92.00 100 HIS A CA 1
ATOM 757 C C . HIS A 1 100 ? 5.655 -2.179 -14.992 1.00 92.00 100 HIS A C 1
ATOM 759 O O . HIS A 1 100 ? 5.954 -1.812 -13.861 1.00 92.00 100 HIS A O 1
ATOM 765 N N . SER A 1 101 ? 4.968 -1.398 -15.836 1.00 90.00 101 SER A N 1
ATOM 766 C CA . SER A 1 101 ? 4.581 -0.028 -15.480 1.00 90.00 101 SER A CA 1
ATOM 767 C C . SER A 1 101 ? 3.580 -0.008 -14.327 1.00 90.00 101 SER A C 1
ATOM 769 O O . SER A 1 101 ? 3.750 0.745 -13.374 1.00 90.00 101 SER A O 1
ATOM 771 N N . ALA A 1 102 ? 2.582 -0.895 -14.358 1.00 88.50 102 ALA A N 1
ATOM 772 C CA . ALA A 1 102 ? 1.621 -1.047 -13.270 1.00 88.50 102 ALA A CA 1
ATOM 773 C C . ALA A 1 102 ? 2.301 -1.521 -11.977 1.00 88.50 102 ALA A C 1
ATOM 775 O O . ALA A 1 102 ? 1.991 -1.011 -10.905 1.00 88.50 102 ALA A O 1
ATOM 776 N N . ALA A 1 103 ? 3.247 -2.457 -12.089 1.00 91.75 103 ALA A N 1
ATOM 777 C CA . ALA A 1 103 ? 4.036 -2.941 -10.962 1.00 91.75 103 ALA A CA 1
ATOM 778 C C . ALA A 1 103 ? 4.929 -1.843 -10.356 1.00 91.75 103 ALA A C 1
ATOM 780 O O . ALA A 1 103 ? 5.039 -1.757 -9.141 1.00 91.75 103 ALA A O 1
ATOM 781 N N . LEU A 1 104 ? 5.537 -0.983 -11.177 1.00 89.12 104 LEU A N 1
ATOM 782 C CA . LEU A 1 104 ? 6.379 0.123 -10.708 1.00 89.12 104 LEU A CA 1
ATOM 783 C C . LEU A 1 104 ? 5.557 1.241 -10.061 1.00 89.12 104 LEU A C 1
ATOM 785 O O . LEU A 1 104 ? 5.950 1.740 -9.017 1.00 89.12 104 LEU A O 1
ATOM 789 N N . ILE A 1 105 ? 4.391 1.584 -10.619 1.00 86.69 105 ILE A N 1
ATOM 790 C CA . ILE A 1 105 ? 3.447 2.528 -9.989 1.00 86.69 105 ILE A CA 1
ATOM 791 C C . ILE A 1 105 ? 2.936 1.973 -8.653 1.00 86.69 105 ILE A C 1
ATOM 793 O O . ILE A 1 105 ? 2.693 2.714 -7.707 1.00 86.69 105 ILE A O 1
ATOM 797 N N . ALA A 1 106 ? 2.713 0.661 -8.583 1.00 86.25 106 ALA A N 1
ATOM 798 C CA . ALA A 1 106 ? 2.326 -0.013 -7.353 1.00 86.25 106 ALA A CA 1
ATOM 799 C C . ALA A 1 106 ? 3.441 0.030 -6.311 1.00 86.25 106 ALA A C 1
ATOM 801 O O . ALA A 1 106 ? 3.177 0.372 -5.163 1.00 86.25 106 ALA A O 1
ATOM 802 N N . ALA A 1 107 ? 4.668 -0.284 -6.732 1.00 86.94 107 ALA A N 1
ATOM 803 C CA . ALA A 1 107 ? 5.845 -0.168 -5.897 1.00 86.94 107 ALA A CA 1
ATOM 804 C C . ALA A 1 107 ? 5.948 1.261 -5.358 1.00 86.94 107 ALA A C 1
ATOM 806 O O . ALA A 1 107 ? 5.912 1.428 -4.144 1.00 86.94 107 ALA A O 1
ATOM 807 N N . SER A 1 108 ? 5.961 2.282 -6.232 1.00 83.19 108 SER A N 1
ATOM 808 C CA . SER A 1 108 ? 6.216 3.702 -5.909 1.00 83.19 108 SER A CA 1
ATOM 809 C C . SER A 1 108 ? 5.267 4.329 -4.888 1.00 83.19 108 SER A C 1
ATOM 811 O O . SER A 1 108 ? 5.541 5.417 -4.395 1.00 83.19 108 SER A O 1
ATOM 813 N N . LYS A 1 109 ? 4.127 3.696 -4.601 1.00 79.50 109 LYS A N 1
ATOM 814 C CA . LYS A 1 109 ? 3.170 4.167 -3.590 1.00 79.50 109 LYS A CA 1
ATOM 815 C C . LYS A 1 109 ? 3.599 3.858 -2.163 1.00 79.50 109 LYS A C 1
ATOM 817 O O . LYS A 1 109 ? 3.068 4.469 -1.243 1.00 79.50 109 LYS A O 1
ATOM 822 N N . TYR A 1 110 ? 4.511 2.913 -1.983 1.00 69.00 110 TYR A N 1
ATOM 823 C CA . TYR A 1 110 ? 5.062 2.593 -0.679 1.00 69.00 110 TYR A CA 1
ATOM 824 C C . TYR A 1 110 ? 6.458 3.202 -0.597 1.00 69.00 110 TYR A C 1
ATOM 826 O O . TYR A 1 110 ? 7.274 2.922 -1.471 1.00 69.00 110 TYR A O 1
ATOM 834 N N . PRO A 1 111 ? 6.766 4.030 0.410 1.00 60.50 111 PRO A N 1
ATOM 835 C CA . PRO A 1 111 ? 8.138 4.442 0.650 1.00 60.50 111 PRO A CA 1
ATOM 836 C C . PRO A 1 111 ? 8.926 3.205 1.099 1.00 60.50 111 PRO A C 1
ATOM 838 O O . PRO A 1 111 ? 8.819 2.780 2.246 1.00 60.50 111 PRO A O 1
ATOM 841 N N . TRP A 1 112 ? 9.685 2.574 0.198 1.00 61.38 112 TRP A N 1
ATOM 842 C CA . TRP A 1 112 ? 10.721 1.638 0.628 1.00 61.38 112 TRP A CA 1
ATOM 843 C C . TRP A 1 112 ? 11.995 2.442 0.852 1.00 61.38 112 TRP A C 1
ATOM 845 O O . TRP A 1 112 ? 12.536 3.035 -0.082 1.00 61.38 112 TRP A O 1
ATOM 855 N N . ARG A 1 113 ? 12.480 2.477 2.097 1.00 52.09 113 ARG A N 1
ATOM 856 C CA . ARG A 1 113 ? 13.862 2.893 2.330 1.00 52.09 113 ARG A CA 1
ATOM 857 C C . ARG A 1 113 ? 14.759 1.854 1.646 1.00 52.09 113 ARG A C 1
ATOM 859 O O . ARG A 1 113 ? 14.472 0.657 1.767 1.00 52.09 113 ARG A O 1
ATOM 866 N N . PRO A 1 114 ? 15.795 2.260 0.893 1.00 55.22 114 PRO A N 1
ATOM 867 C CA . PRO A 1 114 ? 16.856 1.343 0.520 1.00 55.22 114 PRO A CA 1
ATOM 868 C C . PRO A 1 114 ? 17.379 0.755 1.830 1.00 55.22 114 PRO A C 1
ATOM 870 O O . PRO A 1 114 ? 17.990 1.462 2.622 1.00 55.22 114 PRO A O 1
ATOM 873 N N . GLN A 1 115 ? 17.063 -0.507 2.120 1.00 50.19 115 GLN A N 1
ATOM 874 C CA . GLN A 1 115 ? 17.832 -1.221 3.128 1.00 50.19 115 GLN A CA 1
ATOM 875 C C . GLN A 1 115 ? 19.259 -1.206 2.592 1.00 50.19 115 GLN A C 1
ATOM 877 O O . GLN A 1 115 ? 19.493 -1.717 1.494 1.00 50.19 115 GLN A O 1
ATOM 882 N N . TYR A 1 116 ? 20.155 -0.518 3.300 1.00 45.06 116 TYR A N 1
ATOM 883 C CA . TYR A 1 116 ? 21.584 -0.556 3.036 1.00 45.06 116 TYR A CA 1
ATOM 884 C C . TYR A 1 116 ? 21.984 -2.032 3.000 1.00 45.06 116 TYR A C 1
ATOM 886 O O . TYR A 1 116 ? 21.937 -2.739 4.001 1.00 45.06 116 TYR A O 1
ATOM 894 N N . ASP A 1 117 ? 22.266 -2.521 1.798 1.00 42.25 117 ASP A N 1
ATOM 895 C CA . ASP A 1 117 ? 22.476 -3.939 1.503 1.00 42.25 117 ASP A CA 1
ATOM 896 C C . ASP A 1 117 ? 23.964 -4.307 1.621 1.00 42.25 117 ASP A C 1
ATOM 898 O O . ASP A 1 117 ? 24.420 -5.258 0.995 1.00 42.25 117 ASP A O 1
ATOM 902 N N . ASP A 1 118 ? 24.709 -3.575 2.458 1.00 41.53 118 ASP A N 1
ATOM 903 C CA . ASP A 1 118 ? 26.092 -3.885 2.838 1.00 41.53 118 ASP A CA 1
ATOM 904 C C . ASP A 1 118 ? 26.149 -4.709 4.138 1.00 41.53 118 ASP A C 1
ATOM 906 O O . ASP A 1 118 ? 27.106 -4.662 4.911 1.00 41.53 118 ASP A O 1
ATOM 910 N N . VAL A 1 119 ? 25.152 -5.577 4.343 1.00 45.50 119 VAL A N 1
ATOM 911 C CA . VAL A 1 119 ? 25.199 -6.653 5.348 1.00 45.50 119 VAL A CA 1
ATOM 912 C C . VAL A 1 119 ? 26.081 -7.797 4.831 1.00 45.50 119 VAL A C 1
ATOM 914 O O . VAL A 1 119 ? 25.643 -8.933 4.642 1.00 45.50 119 VAL A O 1
ATOM 917 N N . ILE A 1 120 ? 27.352 -7.489 4.569 1.00 45.00 120 ILE A N 1
ATOM 918 C CA . ILE A 1 120 ? 28.416 -8.495 4.571 1.00 45.00 120 ILE A CA 1
ATOM 919 C C . ILE A 1 120 ? 29.320 -8.345 5.805 1.00 45.00 120 ILE A C 1
ATOM 921 O O . ILE A 1 120 ? 30.001 -9.322 6.102 1.00 45.00 120 ILE A O 1
ATOM 925 N N . TYR A 1 121 ? 29.280 -7.250 6.593 1.00 41.25 121 TYR A N 1
ATOM 926 C CA . TYR A 1 121 ? 30.177 -7.178 7.762 1.00 41.25 121 TYR A CA 1
ATOM 927 C C . TYR A 1 121 ? 29.688 -6.701 9.140 1.00 41.25 121 TYR A C 1
ATOM 929 O O . TYR A 1 121 ? 30.266 -7.225 10.080 1.00 41.25 121 TYR A O 1
ATOM 937 N N . ASP A 1 122 ? 28.650 -5.880 9.352 1.00 40.41 122 ASP A N 1
ATOM 938 C CA . ASP A 1 122 ? 28.441 -5.329 10.718 1.00 40.41 122 ASP A CA 1
ATOM 939 C C . ASP A 1 122 ? 26.974 -5.105 11.142 1.00 40.41 122 ASP A C 1
ATOM 941 O O . ASP A 1 122 ? 26.602 -4.008 11.529 1.00 40.41 122 ASP A O 1
ATOM 945 N N . ASN A 1 123 ? 26.128 -6.143 11.143 1.00 39.94 123 ASN A N 1
ATOM 946 C CA . ASN A 1 123 ? 24.858 -6.090 11.892 1.00 39.94 123 ASN A CA 1
ATOM 947 C C . ASN A 1 123 ? 24.870 -7.130 13.013 1.00 39.94 123 ASN A C 1
ATOM 949 O O . ASN A 1 123 ? 24.331 -8.227 12.878 1.00 39.94 123 ASN A O 1
ATOM 953 N N . ASN A 1 124 ? 25.535 -6.759 14.105 1.00 40.97 124 ASN A N 1
ATOM 954 C CA . ASN A 1 124 ? 25.460 -7.422 15.404 1.00 40.97 124 ASN A CA 1
ATOM 955 C C . ASN A 1 124 ? 24.874 -6.466 16.460 1.00 40.97 124 ASN A C 1
ATOM 957 O O . ASN A 1 124 ? 25.259 -6.544 17.624 1.00 40.97 124 ASN A O 1
ATOM 961 N N . ASP A 1 125 ? 24.004 -5.545 16.034 1.00 43.25 125 ASP A N 1
ATOM 962 C CA . ASP A 1 125 ? 23.235 -4.691 16.936 1.00 43.25 125 ASP A CA 1
ATOM 963 C C . ASP A 1 125 ? 21.818 -5.254 17.044 1.00 43.25 125 ASP A C 1
ATOM 965 O O . ASP A 1 125 ? 21.024 -5.215 16.098 1.00 43.25 125 ASP A O 1
ATOM 969 N N . ASP A 1 126 ? 21.539 -5.826 18.210 1.00 53.06 126 ASP A N 1
ATOM 970 C CA . ASP A 1 126 ? 20.304 -6.512 18.596 1.00 53.06 126 ASP A CA 1
ATOM 971 C C . ASP A 1 126 ? 19.143 -5.525 18.878 1.00 53.06 126 ASP A C 1
ATOM 973 O O . ASP A 1 126 ? 18.125 -5.891 19.468 1.00 53.06 126 ASP A O 1
ATOM 977 N N . ASP A 1 127 ? 19.279 -4.280 18.415 1.00 51.53 127 ASP A N 1
ATOM 978 C CA . ASP A 1 127 ? 18.432 -3.142 18.784 1.00 51.53 127 ASP A CA 1
ATOM 979 C C . ASP A 1 127 ? 17.413 -2.771 17.688 1.00 51.53 127 ASP A C 1
ATOM 981 O O . ASP A 1 127 ? 16.561 -1.899 17.875 1.00 51.53 127 ASP A O 1
ATOM 985 N N . PHE A 1 128 ? 17.447 -3.446 16.533 1.00 45.03 128 PHE A N 1
ATOM 986 C CA . PHE A 1 128 ? 16.474 -3.219 15.463 1.00 45.03 128 PHE A CA 1
ATOM 987 C C . PHE A 1 128 ? 15.163 -3.972 15.729 1.00 45.03 128 PHE A C 1
ATOM 989 O O . PHE A 1 128 ? 15.011 -5.160 15.443 1.00 45.03 128 PHE A O 1
ATOM 996 N N . ASP A 1 129 ? 14.179 -3.249 16.264 1.00 48.50 129 ASP A N 1
ATOM 997 C CA . ASP A 1 129 ? 12.842 -3.759 16.557 1.00 48.50 129 ASP A CA 1
ATOM 998 C C . ASP A 1 129 ? 12.070 -4.034 15.241 1.00 48.50 129 ASP A C 1
ATOM 1000 O O . ASP A 1 129 ? 11.438 -3.161 14.638 1.00 48.50 129 ASP A O 1
ATOM 1004 N N . ASP A 1 130 ? 12.102 -5.291 14.786 1.00 50.78 130 ASP A N 1
ATOM 1005 C CA . ASP A 1 130 ? 11.445 -5.854 13.584 1.00 50.78 130 ASP A CA 1
ATOM 1006 C C . ASP A 1 130 ? 9.926 -5.563 13.446 1.00 50.78 130 ASP A C 1
ATOM 1008 O O . ASP A 1 130 ? 9.264 -5.999 12.492 1.00 50.78 130 ASP A O 1
ATOM 1012 N N . LYS A 1 131 ? 9.317 -4.874 14.416 1.00 46.16 131 LYS A N 1
ATOM 1013 C CA . LYS A 1 131 ? 7.884 -4.565 14.478 1.00 46.16 131 LYS A CA 1
ATOM 1014 C C . LYS A 1 131 ? 7.498 -3.237 13.825 1.00 46.16 131 LYS A C 1
ATOM 1016 O O . LYS A 1 131 ? 6.320 -3.101 13.490 1.00 46.16 131 LYS A O 1
ATOM 1021 N N . GLU A 1 132 ? 8.427 -2.304 13.606 1.00 44.69 132 GLU A N 1
ATOM 1022 C CA . GLU A 1 132 ? 8.094 -0.957 13.099 1.00 44.69 132 GLU A CA 1
ATOM 1023 C C . GLU A 1 132 ? 8.317 -0.740 11.595 1.00 44.69 132 GLU A C 1
ATOM 1025 O O . GLU A 1 132 ? 7.751 0.192 11.021 1.00 44.69 132 GLU A O 1
ATOM 1030 N N . PHE A 1 133 ? 9.030 -1.628 10.894 1.00 46.81 133 PHE A N 1
ATOM 1031 C CA . PHE A 1 133 ? 9.332 -1.413 9.474 1.00 46.81 133 PHE A CA 1
ATOM 1032 C C . PHE A 1 133 ? 8.391 -2.153 8.517 1.00 46.81 133 PHE A C 1
ATOM 1034 O O . PHE A 1 133 ? 8.462 -3.362 8.282 1.00 46.81 133 PHE A O 1
ATOM 1041 N N . CYS A 1 134 ? 7.501 -1.375 7.901 1.00 40.91 134 CYS A N 1
ATOM 1042 C CA . CYS A 1 134 ? 6.519 -1.846 6.936 1.00 40.91 134 CYS A CA 1
ATOM 1043 C C . CYS A 1 134 ? 7.101 -1.888 5.511 1.00 40.91 134 CYS A C 1
ATOM 1045 O O . CYS A 1 134 ? 6.809 -1.040 4.669 1.00 40.91 134 CYS A O 1
ATOM 1047 N N . VAL A 1 135 ? 7.882 -2.925 5.194 1.00 44.72 135 VAL A N 1
ATOM 1048 C CA . VAL A 1 135 ? 8.158 -3.289 3.793 1.00 44.72 135 VAL A CA 1
ATOM 1049 C C . VAL A 1 135 ? 6.931 -4.043 3.269 1.00 44.72 135 VAL A C 1
ATOM 1051 O O . VAL A 1 135 ? 6.824 -5.265 3.350 1.00 44.72 135 VAL A O 1
ATOM 1054 N N . THR A 1 136 ? 5.936 -3.287 2.798 1.00 41.78 136 THR A N 1
ATOM 1055 C CA . THR A 1 136 ? 4.668 -3.774 2.218 1.00 41.78 136 THR A CA 1
ATOM 1056 C C . THR A 1 136 ? 3.859 -4.717 3.125 1.00 41.78 136 THR A C 1
ATOM 1058 O O . THR A 1 136 ? 3.845 -5.918 2.894 1.00 41.78 136 THR A O 1
ATOM 1061 N N . SER A 1 137 ? 3.199 -4.174 4.158 1.00 44.19 137 SER A N 1
ATOM 1062 C CA . SER A 1 137 ? 2.058 -4.726 4.941 1.00 44.19 137 SER A CA 1
ATOM 1063 C C . SER A 1 137 ? 2.057 -6.201 5.398 1.00 44.19 137 SER A C 1
ATOM 1065 O O . SER A 1 137 ? 1.078 -6.689 5.958 1.00 44.19 137 SER A O 1
ATOM 1067 N N . HIS A 1 138 ? 3.148 -6.938 5.225 1.00 44.84 138 HIS A N 1
ATOM 1068 C CA . HIS A 1 138 ? 3.283 -8.341 5.583 1.00 44.84 138 HIS A CA 1
ATOM 1069 C C . HIS A 1 138 ? 4.772 -8.684 5.524 1.00 44.84 138 HIS A C 1
ATOM 1071 O O . HIS A 1 138 ? 5.238 -9.068 4.463 1.00 44.84 138 HIS A O 1
ATOM 1077 N N . LYS A 1 139 ? 5.516 -8.520 6.630 1.00 53.28 139 LYS A N 1
ATOM 1078 C CA . LYS A 1 139 ? 6.860 -9.086 6.923 1.00 53.28 139 LYS A CA 1
ATOM 1079 C C . LYS A 1 139 ? 7.575 -9.793 5.741 1.00 53.28 139 LYS A C 1
ATOM 1081 O O . LYS A 1 139 ? 7.678 -11.019 5.747 1.00 53.28 139 LYS A O 1
ATOM 1086 N N . ASN A 1 140 ? 7.998 -9.079 4.691 1.00 48.19 140 ASN A N 1
ATOM 1087 C CA . ASN A 1 140 ? 8.610 -9.651 3.468 1.00 48.19 140 ASN A CA 1
ATOM 1088 C C . ASN A 1 140 ? 7.802 -10.736 2.703 1.00 48.19 140 ASN A C 1
ATOM 1090 O O . ASN A 1 140 ? 8.319 -11.383 1.793 1.00 48.19 140 ASN A O 1
ATOM 1094 N N . ARG A 1 141 ? 6.527 -10.951 3.037 1.00 49.31 141 ARG A N 1
ATOM 1095 C CA . ARG A 1 141 ? 5.571 -11.826 2.333 1.00 49.31 141 ARG A CA 1
ATOM 1096 C C . ARG A 1 141 ? 4.774 -11.092 1.265 1.00 49.31 141 ARG A C 1
ATOM 1098 O O . ARG A 1 141 ? 4.200 -11.758 0.402 1.00 49.31 141 ARG A O 1
ATOM 1105 N N . GLY A 1 142 ? 4.798 -9.762 1.321 1.00 48.12 142 GLY A N 1
ATOM 1106 C CA . GLY A 1 142 ? 4.276 -8.885 0.298 1.00 48.12 142 GLY A CA 1
ATOM 1107 C C . GLY A 1 142 ? 2.755 -8.689 0.350 1.00 48.12 142 GLY A C 1
ATOM 1108 O O . GLY A 1 142 ? 1.992 -9.591 0.708 1.00 48.12 142 GLY A O 1
ATOM 1109 N N . GLY A 1 143 ? 2.326 -7.456 0.086 1.00 49.72 143 GLY A N 1
ATOM 1110 C CA . GLY A 1 143 ? 0.950 -7.001 0.282 1.00 49.72 143 GLY A CA 1
ATOM 1111 C C . GLY A 1 143 ? 0.045 -7.208 -0.937 1.00 49.72 143 GLY A C 1
ATOM 1112 O O . GLY A 1 143 ? 0.489 -7.179 -2.085 1.00 49.72 143 GLY A O 1
ATOM 1113 N N . GLN A 1 144 ? -1.259 -7.370 -0.693 1.00 53.31 144 GLN A N 1
ATOM 1114 C CA . GLN A 1 144 ? -2.280 -7.161 -1.724 1.00 53.31 144 GLN A CA 1
ATOM 1115 C C . GLN A 1 144 ? -2.647 -5.664 -1.761 1.00 53.31 144 GLN A C 1
ATOM 1117 O O . GLN A 1 144 ? -3.091 -5.126 -0.753 1.00 53.31 144 GLN A O 1
ATOM 1122 N N . LEU A 1 145 ? -2.494 -4.986 -2.904 1.00 52.50 145 LEU A N 1
ATOM 1123 C CA . LEU A 1 145 ? -3.046 -3.651 -3.174 1.00 52.50 145 LEU A CA 1
ATOM 1124 C C . LEU A 1 145 ? -4.571 -3.646 -3.192 1.00 52.50 145 LEU A C 1
ATOM 1126 O O . LEU A 1 145 ? -5.199 -2.624 -2.910 1.00 52.50 145 LEU A O 1
ATOM 1130 N N . LYS A 1 146 ? -5.199 -4.745 -3.622 1.00 58.28 146 LYS A N 1
ATOM 1131 C CA . LYS A 1 146 ? -6.652 -4.854 -3.494 1.00 58.28 146 LYS A CA 1
ATOM 1132 C C . LYS A 1 146 ? -6.974 -5.102 -2.032 1.00 58.28 146 LYS A C 1
ATOM 1134 O O . LYS A 1 146 ? -6.548 -6.115 -1.487 1.00 58.28 146 LYS A O 1
ATOM 1139 N N . GLY A 1 147 ? -7.785 -4.212 -1.450 1.00 60.25 147 GLY A N 1
ATOM 1140 C CA . GLY A 1 147 ? -8.330 -4.400 -0.109 1.00 60.25 147 GLY A CA 1
ATOM 1141 C C . GLY A 1 147 ? -8.811 -5.839 0.048 1.00 60.25 147 GLY A C 1
ATOM 1142 O O . GLY A 1 147 ? -9.612 -6.323 -0.767 1.00 60.25 147 GLY A O 1
ATOM 1143 N N . ARG A 1 148 ? -8.236 -6.550 1.026 1.00 70.00 148 ARG A N 1
ATOM 1144 C CA . ARG A 1 148 ? -8.539 -7.961 1.261 1.00 70.00 148 ARG A CA 1
ATOM 1145 C C . ARG A 1 148 ? -10.052 -8.118 1.362 1.00 70.00 148 ARG A C 1
ATOM 1147 O O . ARG A 1 148 ? -10.744 -7.343 2.018 1.00 70.00 148 ARG A O 1
ATOM 1154 N N . LYS A 1 149 ? -10.599 -9.132 0.693 1.00 86.88 149 LYS A N 1
ATOM 1155 C CA . LYS A 1 149 ? -12.002 -9.497 0.902 1.00 86.88 149 LYS A CA 1
ATOM 1156 C C . LYS A 1 149 ? -12.079 -10.368 2.141 1.00 86.88 149 LYS A C 1
ATOM 1158 O O . LYS A 1 149 ? -11.474 -11.435 2.166 1.00 86.88 149 LYS A O 1
ATOM 1163 N N . ALA A 1 150 ? -12.861 -9.929 3.119 1.00 92.50 150 ALA A N 1
ATOM 1164 C CA . ALA A 1 150 ? -13.137 -10.695 4.325 1.00 92.50 150 ALA A CA 1
ATOM 1165 C C . ALA A 1 150 ? -13.587 -12.120 3.990 1.00 92.50 150 ALA A C 1
ATOM 1167 O O . ALA A 1 150 ? -14.527 -12.319 3.210 1.00 92.50 150 ALA A O 1
ATOM 1168 N N . LYS A 1 151 ? -12.935 -13.127 4.582 1.00 93.94 151 LYS A N 1
ATOM 1169 C CA . LYS A 1 151 ? -13.375 -14.517 4.423 1.00 93.94 151 LYS A CA 1
ATOM 1170 C C . LYS A 1 151 ? -14.699 -14.778 5.136 1.00 93.94 151 LYS A C 1
ATOM 1172 O O . LYS A 1 151 ? -15.429 -15.673 4.699 1.00 93.94 151 LYS A O 1
ATOM 1177 N N . PHE A 1 152 ? -15.026 -14.035 6.190 1.00 96.31 152 PHE A N 1
ATOM 1178 C CA . PHE A 1 152 ? -16.210 -14.251 7.027 1.00 96.31 152 PHE A CA 1
ATOM 1179 C C . PHE A 1 152 ? -17.018 -12.960 7.196 1.00 96.31 152 PHE A C 1
ATOM 1181 O O . PHE A 1 152 ? -16.455 -11.869 7.211 1.00 96.31 152 PHE A O 1
ATOM 1188 N N . GLU A 1 153 ? -18.340 -13.093 7.304 1.00 96.12 153 GLU A N 1
ATOM 1189 C CA . GLU A 1 153 ? -19.260 -11.975 7.551 1.00 96.12 153 GLU A CA 1
ATOM 1190 C C . GLU A 1 153 ? -19.818 -12.036 8.980 1.00 96.12 153 GLU A C 1
ATOM 1192 O O . GLU A 1 153 ? -19.815 -13.093 9.617 1.00 96.12 153 GLU A O 1
ATOM 1197 N N . GLU A 1 154 ? -20.342 -10.916 9.480 1.00 96.88 154 GLU A N 1
ATOM 1198 C CA . GLU A 1 154 ? -21.018 -10.874 10.782 1.00 96.88 154 GLU A CA 1
ATOM 1199 C C . GLU A 1 154 ? -22.198 -11.866 10.819 1.00 96.88 154 GLU A C 1
ATOM 1201 O O . GLU A 1 154 ? -23.053 -11.905 9.928 1.00 96.88 154 GLU A O 1
ATOM 1206 N N . GLY A 1 155 ? -22.231 -12.702 11.856 1.00 96.19 155 GLY A N 1
ATOM 1207 C CA . GLY A 1 155 ? -23.196 -13.784 12.042 1.00 96.19 155 GLY A CA 1
ATOM 1208 C C . GLY A 1 155 ? -22.812 -15.125 11.403 1.00 96.19 155 GLY A C 1
ATOM 1209 O O . GLY A 1 155 ? -23.583 -16.083 11.522 1.00 96.19 155 GLY A O 1
ATOM 1210 N N . ASP A 1 156 ? -21.663 -15.235 10.726 1.00 97.00 156 ASP A N 1
ATOM 1211 C CA . ASP A 1 156 ? -21.132 -16.539 10.318 1.00 97.00 156 ASP A CA 1
ATOM 1212 C C . ASP A 1 156 ? -20.616 -17.324 11.536 1.00 97.00 156 ASP A C 1
ATOM 1214 O O . ASP A 1 156 ? -20.037 -16.763 12.466 1.00 97.00 156 ASP A O 1
ATOM 1218 N N . VAL A 1 157 ? -20.829 -18.645 11.516 1.00 97.12 157 VAL A N 1
ATOM 1219 C CA . VAL A 1 157 ? -20.368 -19.558 12.571 1.00 97.12 157 VAL A CA 1
ATOM 1220 C C . VAL A 1 157 ? -19.042 -20.182 12.146 1.00 97.12 157 VAL A C 1
ATOM 1222 O O . VAL A 1 157 ? -18.938 -20.819 11.091 1.00 97.12 157 VAL A O 1
ATOM 1225 N N . VAL A 1 158 ? -18.014 -19.981 12.947 1.00 97.88 158 VAL A N 1
ATOM 1226 C CA . VAL A 1 158 ? -16.608 -20.253 12.649 1.00 97.88 158 VAL A CA 1
ATOM 1227 C C . VAL A 1 158 ? -15.99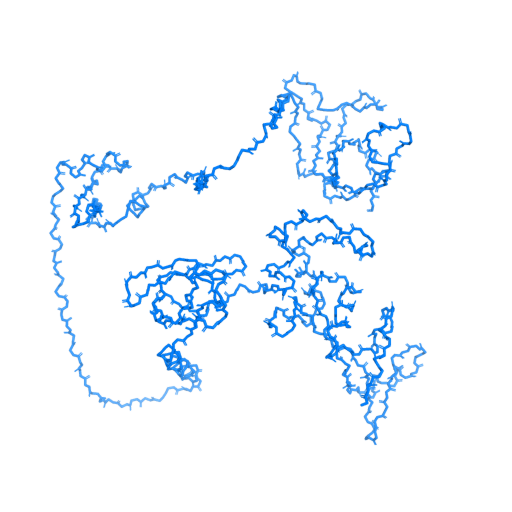8 -21.118 13.746 1.00 97.88 158 VAL A C 1
ATOM 1229 O O . VAL A 1 158 ? -16.568 -21.258 14.819 1.00 97.88 158 VAL A O 1
ATOM 1232 N N . GLU A 1 159 ? -14.867 -21.738 13.448 1.00 97.69 159 GLU A N 1
ATOM 1233 C CA . GLU A 1 159 ? -14.007 -22.358 14.454 1.00 97.69 159 GLU A CA 1
ATOM 1234 C C . GLU A 1 159 ? -12.822 -21.423 14.668 1.00 97.69 159 GLU A C 1
ATOM 1236 O O . GLU A 1 159 ? -12.222 -20.984 13.682 1.00 97.69 159 GLU A O 1
ATOM 1241 N N . VAL A 1 160 ? -12.508 -21.109 15.921 1.00 97.50 160 VAL A N 1
ATOM 1242 C CA . VAL A 1 160 ? -11.405 -20.223 16.305 1.00 97.50 160 VAL A CA 1
ATOM 1243 C C . VAL A 1 160 ? -10.383 -21.024 17.098 1.00 97.50 160 VAL A C 1
ATOM 1245 O O . VAL A 1 160 ? -10.763 -21.819 17.954 1.00 97.50 160 VAL A O 1
ATOM 1248 N N . LEU A 1 161 ? -9.106 -20.854 16.767 1.00 96.00 161 LEU A N 1
ATOM 1249 C CA . LEU A 1 161 ? -8.001 -21.470 17.487 1.00 96.00 161 LEU A CA 1
ATOM 1250 C C . LEU A 1 161 ? -7.727 -20.662 18.758 1.00 96.00 161 LEU A C 1
ATOM 1252 O O . LEU A 1 161 ? -7.396 -19.479 18.663 1.00 96.00 161 LEU A O 1
ATOM 1256 N N . TYR A 1 162 ? -7.877 -21.297 19.917 1.00 90.75 162 TYR A N 1
ATOM 1257 C CA . TYR A 1 162 ? -7.505 -20.703 21.197 1.00 90.75 162 TYR A CA 1
ATOM 1258 C C . TYR A 1 162 ? -6.043 -21.056 21.494 1.00 90.75 162 TYR A C 1
ATOM 1260 O O . TYR A 1 162 ? -5.631 -22.194 21.282 1.00 90.75 162 TYR A O 1
ATOM 1268 N N . VAL A 1 163 ? -5.252 -20.066 21.902 1.00 83.88 163 VAL A N 1
ATOM 1269 C CA . VAL A 1 163 ? -3.843 -20.229 22.286 1.00 83.88 163 VAL A CA 1
ATOM 1270 C C . VAL A 1 163 ? -3.759 -19.680 23.705 1.00 83.88 163 VAL A C 1
ATOM 1272 O O . VAL A 1 163 ? -3.959 -18.475 23.874 1.00 83.88 163 VAL A O 1
ATOM 1275 N N . GLU A 1 164 ? -3.604 -20.557 24.703 1.00 79.44 164 GLU A N 1
ATOM 1276 C CA . GLU A 1 164 ? -3.562 -20.152 26.118 1.00 79.44 164 GLU A CA 1
ATOM 1277 C C . GLU A 1 164 ? -2.267 -19.414 26.439 1.00 79.44 164 GLU A C 1
ATOM 1279 O O . GLU A 1 164 ? -2.352 -18.285 26.920 1.00 79.44 164 GLU A O 1
ATOM 1284 N N . ASP A 1 165 ? -1.115 -19.960 26.045 1.00 78.19 165 ASP A N 1
ATOM 1285 C CA . ASP A 1 165 ? 0.193 -19.337 26.239 1.00 78.19 165 ASP A CA 1
ATOM 1286 C C . ASP A 1 165 ? 1.085 -19.500 24.988 1.00 78.19 165 ASP A C 1
ATOM 1288 O O . ASP A 1 165 ? 0.999 -20.486 24.256 1.00 78.19 165 ASP A O 1
ATOM 1292 N N . GLU A 1 166 ? 1.930 -18.499 24.692 1.00 69.25 166 GLU A N 1
ATOM 1293 C CA . GLU A 1 166 ? 2.855 -18.530 23.534 1.00 69.25 166 GLU A CA 1
ATOM 1294 C C . GLU A 1 166 ? 3.959 -19.597 23.682 1.00 69.25 166 GLU A C 1
ATOM 1296 O O . GLU A 1 166 ? 4.577 -19.968 22.682 1.00 69.25 166 GLU A O 1
ATOM 1301 N N . ASP A 1 167 ? 4.168 -20.101 24.902 1.00 78.12 167 ASP A N 1
ATOM 1302 C CA . ASP A 1 167 ? 5.217 -21.060 25.261 1.00 78.12 167 ASP A CA 1
ATOM 1303 C C . ASP A 1 167 ? 4.749 -22.526 25.248 1.00 78.12 167 ASP A C 1
ATOM 1305 O O . ASP A 1 167 ? 5.580 -23.431 25.365 1.00 78.12 167 ASP A O 1
ATOM 1309 N N . ASP A 1 168 ? 3.446 -22.784 25.090 1.00 63.28 168 ASP A N 1
ATOM 1310 C CA . ASP A 1 168 ? 2.935 -24.152 25.061 1.00 63.28 168 ASP A CA 1
ATOM 1311 C C . ASP A 1 168 ? 3.278 -24.831 23.729 1.00 63.28 168 ASP A C 1
ATOM 1313 O O . ASP A 1 168 ? 2.985 -24.338 22.630 1.00 63.28 168 ASP A O 1
ATOM 1317 N N . GLU A 1 169 ? 3.941 -25.985 23.840 1.00 65.12 169 GLU A N 1
ATOM 1318 C CA . GLU A 1 169 ? 4.338 -26.824 22.714 1.00 65.12 169 GLU A CA 1
ATOM 1319 C C . GLU A 1 169 ? 3.134 -27.115 21.798 1.00 65.12 169 GLU A C 1
ATOM 1321 O O . GLU A 1 169 ? 1.990 -27.238 22.229 1.00 65.12 169 GLU A O 1
ATOM 1326 N N . GLU A 1 170 ? 3.401 -27.229 20.495 1.00 69.62 170 GLU A N 1
ATOM 1327 C CA . GLU A 1 170 ? 2.431 -27.214 19.387 1.00 69.62 170 GLU A CA 1
ATOM 1328 C C . GLU A 1 170 ? 1.286 -28.262 19.461 1.00 69.62 170 GLU A C 1
ATOM 1330 O O . GLU A 1 170 ? 0.377 -28.255 18.624 1.00 69.62 170 GLU A O 1
ATOM 1335 N N . GLU A 1 171 ? 1.311 -29.155 20.450 1.00 69.00 171 GLU A N 1
ATOM 1336 C CA . GLU A 1 171 ? 0.455 -30.330 20.586 1.00 69.00 171 GLU A CA 1
ATOM 1337 C C . GLU A 1 171 ? -0.976 -30.036 21.087 1.00 69.00 171 GLU A C 1
ATOM 1339 O O . GLU A 1 171 ? -1.876 -30.815 20.769 1.00 69.00 171 GLU A O 1
ATOM 1344 N N . GLU A 1 172 ? -1.249 -28.901 21.746 1.00 78.00 172 GLU A N 1
ATOM 1345 C CA . GLU A 1 172 ? -2.574 -28.611 22.351 1.00 78.00 172 GLU A CA 1
ATOM 1346 C C . GLU A 1 172 ? -3.376 -27.494 21.650 1.00 78.00 172 GLU A C 1
ATOM 1348 O O . GLU A 1 172 ? -4.172 -26.767 22.239 1.00 78.00 172 GLU A O 1
ATOM 1353 N N . ARG A 1 173 ? -3.217 -27.356 20.329 1.00 87.19 173 ARG A N 1
ATOM 1354 C CA . ARG A 1 173 ? -3.993 -26.392 19.528 1.00 87.19 173 ARG A CA 1
ATOM 1355 C C . ARG A 1 173 ? -5.457 -26.825 19.347 1.00 87.19 173 ARG A C 1
ATOM 1357 O O . ARG A 1 173 ? -5.815 -27.477 18.359 1.00 87.19 173 ARG A O 1
ATOM 1364 N N . GLU A 1 174 ? -6.325 -26.399 20.260 1.00 94.12 174 GLU A N 1
ATOM 1365 C CA . GLU A 1 174 ? -7.765 -26.679 20.226 1.00 94.12 174 GLU A CA 1
ATOM 1366 C C . GLU A 1 174 ? -8.586 -25.625 19.454 1.00 94.12 174 GLU A C 1
ATOM 1368 O O . GLU A 1 174 ? -8.352 -24.416 19.511 1.00 94.12 174 GLU A O 1
ATOM 1373 N N . TRP A 1 175 ? -9.586 -26.098 18.698 1.00 96.38 175 TRP A N 1
ATOM 1374 C CA . TRP A 1 175 ? -10.485 -25.260 17.896 1.00 96.38 175 TRP A CA 1
ATOM 1375 C C . TRP A 1 175 ? -11.887 -25.222 18.508 1.00 96.38 175 TRP A C 1
ATOM 1377 O O . TRP A 1 175 ? -12.532 -26.262 18.643 1.00 96.38 175 TRP A O 1
ATOM 1387 N N . TYR A 1 176 ? -12.402 -24.021 18.759 1.00 96.81 176 TYR A N 1
ATOM 1388 C CA . TYR A 1 176 ? -13.686 -23.792 19.422 1.00 96.81 176 TYR A CA 1
ATOM 1389 C C . TYR A 1 176 ? -14.720 -23.160 18.479 1.00 96.81 176 TYR A C 1
ATOM 1391 O O . TYR A 1 176 ? -14.401 -22.252 17.709 1.00 96.81 176 TYR A O 1
ATOM 1399 N N . GLU A 1 177 ? -15.977 -23.623 18.521 1.00 97.19 177 GLU A N 1
ATOM 1400 C CA . GLU A 1 177 ? -17.076 -23.050 17.721 1.00 97.19 177 GLU A CA 1
ATOM 1401 C C . GLU A 1 177 ? -17.480 -21.672 18.280 1.00 97.19 177 GLU A C 1
ATOM 1403 O O . GLU A 1 177 ? -17.790 -21.521 19.465 1.00 97.19 177 GLU A O 1
ATOM 1408 N N . ALA A 1 178 ? -17.491 -20.661 17.412 1.00 97.88 178 ALA A N 1
ATOM 1409 C CA . ALA A 1 178 ? -17.815 -19.282 17.749 1.00 97.88 178 ALA A CA 1
ATOM 1410 C C . ALA A 1 178 ? -18.641 -18.605 16.641 1.00 97.88 178 ALA A C 1
ATOM 1412 O O . ALA A 1 178 ? -18.632 -19.020 15.482 1.00 97.88 178 ALA A O 1
ATOM 1413 N N . THR A 1 179 ? -19.360 -17.532 16.970 1.00 97.94 179 THR A N 1
ATOM 1414 C CA . THR A 1 179 ? -20.042 -16.672 15.986 1.00 97.94 179 THR A CA 1
ATOM 1415 C C . THR A 1 179 ? -19.259 -15.381 15.792 1.00 97.94 179 THR A C 1
ATOM 1417 O O . THR A 1 179 ? -18.932 -14.717 16.771 1.00 97.94 179 THR A O 1
ATOM 1420 N N . VAL A 1 180 ? -19.019 -14.971 14.544 1.00 98.12 180 VAL A N 1
ATOM 1421 C CA . VAL A 1 180 ? -18.428 -13.657 14.239 1.00 98.12 180 VAL A CA 1
ATOM 1422 C C . VAL A 1 180 ? -19.421 -12.556 14.617 1.00 98.12 180 VAL A C 1
ATOM 1424 O O . VAL A 1 180 ? -20.492 -12.458 14.022 1.00 98.12 180 VAL A O 1
ATOM 1427 N N . THR A 1 181 ? -19.082 -11.721 15.597 1.00 98.00 181 THR A N 1
ATOM 1428 C CA . THR A 1 181 ? -19.930 -10.613 16.064 1.00 98.00 181 THR A CA 1
ATOM 1429 C C . THR A 1 181 ? -19.625 -9.306 15.351 1.00 98.00 181 THR A C 1
ATOM 1431 O O . THR A 1 181 ? -20.542 -8.533 15.087 1.00 98.00 181 THR A O 1
ATOM 1434 N N . LYS A 1 182 ? -18.352 -9.058 15.028 1.00 97.50 182 LYS A N 1
ATOM 1435 C CA . LYS A 1 182 ? -17.911 -7.827 14.370 1.00 97.50 182 LYS A CA 1
ATOM 1436 C C . LYS A 1 182 ? -16.737 -8.087 13.443 1.00 97.50 182 LYS A C 1
ATOM 1438 O O . LYS A 1 182 ? -15.815 -8.820 13.805 1.00 97.50 182 LYS A O 1
ATOM 1443 N N . LYS A 1 183 ? -16.732 -7.417 12.292 1.00 96.56 183 LYS A N 1
ATOM 1444 C CA . LYS A 1 183 ? -15.567 -7.343 11.405 1.00 96.56 183 LYS A CA 1
ATOM 1445 C C . LYS A 1 183 ? -14.853 -5.997 11.551 1.00 96.56 183 LYS A C 1
ATOM 1447 O O . LYS A 1 183 ? -15.500 -4.952 11.568 1.00 96.56 183 LYS A O 1
ATOM 1452 N N . ILE A 1 184 ? -13.525 -6.018 11.642 1.00 94.31 184 ILE A N 1
ATOM 1453 C CA . ILE A 1 184 ? -12.679 -4.821 11.654 1.00 94.31 184 ILE A CA 1
ATOM 1454 C C . ILE A 1 184 ? -11.670 -4.949 10.512 1.00 94.31 184 ILE A C 1
ATOM 1456 O O . ILE A 1 184 ? -10.864 -5.878 10.491 1.00 94.31 184 ILE A O 1
ATOM 1460 N N . GLU A 1 185 ? -11.754 -4.034 9.550 1.00 91.38 185 GLU A N 1
ATOM 1461 C CA . GLU A 1 185 ? -10.791 -3.917 8.453 1.00 91.38 185 GLU A CA 1
ATOM 1462 C C . GLU A 1 185 ? -9.690 -2.944 8.885 1.00 91.38 185 GLU A C 1
ATOM 1464 O O . GLU A 1 185 ? -9.974 -1.784 9.191 1.00 91.38 185 GLU A O 1
ATOM 1469 N N . TYR A 1 186 ? -8.460 -3.444 8.960 1.00 83.50 186 TYR A N 1
ATOM 1470 C CA . TYR A 1 186 ? -7.243 -2.647 9.066 1.00 83.50 186 TYR A CA 1
ATOM 1471 C C . TYR A 1 186 ? -6.639 -2.478 7.665 1.00 83.50 186 TYR A C 1
ATOM 1473 O O . TYR A 1 186 ? -7.093 -3.101 6.703 1.00 83.50 186 TYR A O 1
ATOM 1481 N N . GLU A 1 187 ? -5.634 -1.614 7.538 1.00 70.44 187 GLU A N 1
ATOM 1482 C CA . GLU A 1 187 ? -4.963 -1.360 6.257 1.00 70.44 187 GLU A CA 1
ATOM 1483 C C . GLU A 1 187 ? -4.256 -2.615 5.708 1.00 70.44 187 GLU A C 1
ATOM 1485 O O . GLU A 1 187 ? -4.205 -2.833 4.499 1.00 70.44 187 GLU A O 1
ATOM 1490 N N . ASP A 1 188 ? -3.777 -3.477 6.604 1.00 68.31 188 ASP A N 1
ATOM 1491 C CA . ASP A 1 188 ? -2.953 -4.652 6.322 1.00 68.31 188 ASP A CA 1
ATOM 1492 C C . ASP A 1 188 ? -3.633 -6.001 6.634 1.00 68.31 188 ASP A C 1
ATOM 1494 O O . ASP A 1 188 ? -3.238 -7.041 6.097 1.00 68.31 188 ASP A O 1
ATOM 1498 N N . ASP A 1 189 ? -4.671 -6.014 7.475 1.00 84.94 189 ASP A N 1
ATOM 1499 C CA . ASP A 1 189 ? -5.299 -7.244 7.965 1.00 84.94 189 ASP A CA 1
ATOM 1500 C C . ASP A 1 189 ? -6.811 -7.098 8.219 1.00 84.94 189 ASP A C 1
ATOM 1502 O O . ASP A 1 189 ? -7.351 -6.006 8.387 1.00 84.94 189 ASP A O 1
ATOM 1506 N N . ILE A 1 190 ? -7.521 -8.226 8.273 1.00 92.44 190 ILE A N 1
ATOM 1507 C CA . ILE A 1 190 ? -8.926 -8.275 8.685 1.00 92.44 190 ILE A CA 1
ATOM 1508 C C . ILE A 1 190 ? -9.001 -9.066 9.975 1.00 92.44 190 ILE A C 1
ATOM 1510 O O . ILE A 1 190 ? -8.671 -10.252 10.015 1.00 92.44 190 ILE A O 1
ATOM 1514 N N . ARG A 1 191 ? -9.489 -8.408 11.024 1.00 95.81 191 ARG A N 1
ATOM 1515 C CA . ARG A 1 191 ? -9.641 -9.023 12.338 1.00 95.81 191 ARG A CA 1
ATOM 1516 C C . ARG A 1 191 ? -11.099 -9.118 12.726 1.00 95.81 191 ARG A C 1
ATOM 1518 O O . ARG A 1 191 ? -11.932 -8.276 12.377 1.00 95.81 191 ARG A O 1
ATOM 1525 N N . TYR A 1 192 ? -11.400 -10.162 13.474 1.00 97.69 192 TYR A N 1
ATOM 1526 C CA . TYR A 1 192 ? -12.754 -10.517 13.848 1.00 97.69 192 TYR A CA 1
ATOM 1527 C C . TYR A 1 192 ? -12.923 -10.386 15.360 1.00 97.69 192 TYR A C 1
ATOM 1529 O O . TYR A 1 192 ? -12.006 -10.635 16.143 1.00 97.69 192 TYR A O 1
ATOM 1537 N N . SER A 1 193 ? -14.107 -9.950 15.775 1.00 97.56 193 SER A N 1
ATOM 1538 C CA . SER A 1 193 ? -14.600 -10.206 17.126 1.00 97.56 193 SER A CA 1
ATOM 1539 C C . SER A 1 193 ? -15.530 -11.405 17.054 1.00 97.56 193 SER A C 1
ATOM 1541 O O . SER A 1 193 ? -16.348 -11.497 16.134 1.00 97.56 193 SER A O 1
ATOM 1543 N N . VAL A 1 194 ? -15.368 -12.335 17.982 1.00 98.06 194 VAL A N 1
ATOM 1544 C CA . VAL A 1 194 ? -16.057 -13.623 18.001 1.00 98.06 194 VAL A CA 1
ATOM 1545 C C . VAL A 1 194 ? -16.678 -13.858 19.373 1.00 98.06 194 VAL A C 1
ATOM 1547 O O . VAL A 1 194 ? -16.167 -13.377 20.381 1.00 98.06 194 VAL A O 1
ATOM 1550 N N . HIS A 1 195 ? -17.789 -14.586 19.393 1.00 97.81 195 HIS A N 1
ATOM 1551 C CA . HIS A 1 195 ? -18.471 -15.042 20.601 1.00 97.81 195 HIS A CA 1
ATOM 1552 C C . HIS A 1 195 ? -18.458 -16.569 20.634 1.00 97.81 195 HIS A C 1
ATOM 1554 O O . HIS A 1 195 ? -19.085 -17.203 19.777 1.00 97.81 195 HIS A O 1
ATOM 1560 N N . TYR A 1 196 ? -17.764 -17.149 21.605 1.00 97.69 196 TYR A N 1
ATOM 1561 C CA . TYR A 1 196 ? -17.639 -18.589 21.805 1.00 97.69 196 TYR A CA 1
ATOM 1562 C C . TYR A 1 196 ? -18.952 -19.200 22.292 1.00 97.69 196 TYR A C 1
ATOM 1564 O O . TYR A 1 196 ? -19.701 -18.580 23.041 1.00 97.69 196 TYR A O 1
ATOM 1572 N N . HIS A 1 197 ? -19.294 -20.397 21.808 1.00 97.06 197 HIS A N 1
ATOM 1573 C CA . HIS A 1 197 ? -20.548 -21.071 22.192 1.00 97.06 197 HIS A CA 1
ATOM 1574 C C . HIS A 1 197 ? -20.392 -21.945 23.439 1.00 97.06 197 HIS A C 1
ATOM 1576 O O . HIS A 1 197 ? -21.399 -22.323 24.032 1.00 97.06 197 HIS A O 1
ATOM 1582 N N . ALA A 1 198 ? -19.159 -22.311 23.798 1.00 95.88 198 ALA A N 1
ATOM 1583 C CA . ALA A 1 198 ? -18.885 -23.212 24.913 1.00 95.88 198 ALA A CA 1
ATOM 1584 C C . ALA A 1 198 ? -19.112 -22.540 26.277 1.00 95.88 198 ALA A C 1
ATOM 1586 O O . ALA A 1 198 ? -19.678 -23.155 27.178 1.00 95.88 198 ALA A O 1
ATOM 1587 N N . ASP A 1 199 ? -18.700 -21.282 26.409 1.00 96.31 199 ASP A N 1
ATOM 1588 C CA . ASP A 1 199 ? -18.592 -20.559 27.679 1.00 96.31 199 ASP A CA 1
ATOM 1589 C C . ASP A 1 199 ? -19.183 -19.135 27.633 1.00 96.31 199 ASP A C 1
ATOM 1591 O O . ASP A 1 199 ? -19.065 -18.385 28.603 1.00 96.31 199 ASP A O 1
ATOM 1595 N N . ASP A 1 200 ? -19.837 -18.763 26.526 1.00 96.25 200 ASP A N 1
ATOM 1596 C CA . ASP A 1 200 ? -20.344 -17.410 26.252 1.00 96.25 200 ASP A CA 1
ATOM 1597 C C . ASP A 1 200 ? -19.260 -16.307 26.350 1.00 96.25 200 ASP A C 1
ATOM 1599 O O . ASP A 1 200 ? -19.570 -15.135 26.595 1.00 96.25 200 ASP A O 1
ATOM 1603 N N . ALA A 1 201 ? -17.978 -16.652 26.165 1.00 96.50 201 ALA A N 1
ATOM 1604 C CA . ALA A 1 201 ? -16.894 -15.677 26.152 1.00 96.50 201 ALA A CA 1
ATOM 1605 C C . ALA A 1 201 ? -16.837 -14.900 24.827 1.00 96.50 201 ALA A C 1
ATOM 1607 O O . ALA A 1 201 ? -17.151 -15.409 23.747 1.00 96.50 201 ALA A O 1
ATOM 1608 N N . GLU A 1 202 ? -16.378 -13.651 24.892 1.00 97.25 202 GLU A N 1
ATOM 1609 C CA . GLU A 1 202 ? -16.115 -12.822 23.716 1.00 97.25 202 GLU A CA 1
ATOM 1610 C C . GLU A 1 202 ? -14.616 -12.561 23.584 1.00 97.25 202 GLU A C 1
ATOM 1612 O O . GLU A 1 202 ? -13.963 -12.121 24.530 1.00 97.25 202 GLU A O 1
ATOM 1617 N N . GLN A 1 203 ? -14.079 -12.758 22.381 1.00 96.50 203 GLN A N 1
ATOM 1618 C CA . GLN A 1 203 ? -12.708 -12.388 22.050 1.00 96.50 203 GLN A CA 1
ATOM 1619 C C . GLN A 1 203 ? -12.717 -11.401 20.892 1.00 96.50 203 GLN A C 1
ATOM 1621 O O . GLN A 1 203 ? -13.395 -11.582 19.881 1.00 96.50 203 GLN A O 1
ATOM 1626 N N . SER A 1 204 ? -11.955 -10.325 21.049 1.00 96.75 204 SER A N 1
ATOM 1627 C CA . SER A 1 204 ? -11.763 -9.323 20.005 1.00 96.75 204 SER A CA 1
ATOM 1628 C C . SER A 1 204 ? -10.396 -9.498 19.358 1.00 96.75 204 SER A C 1
ATOM 1630 O O . SER A 1 204 ? -9.510 -10.122 19.937 1.00 96.75 204 SER A O 1
ATOM 1632 N N . ASN A 1 205 ? -10.215 -8.900 18.179 1.00 94.62 205 ASN A N 1
ATOM 1633 C CA . ASN A 1 205 ? -8.912 -8.815 17.518 1.00 94.62 205 ASN A CA 1
ATOM 1634 C C . ASN A 1 205 ? -8.348 -10.170 17.034 1.00 94.62 205 ASN A C 1
ATOM 1636 O O . ASN A 1 205 ? -7.136 -10.306 16.879 1.00 94.62 205 ASN A O 1
ATOM 1640 N N . VAL A 1 206 ? -9.212 -11.156 16.771 1.00 95.94 206 VAL A N 1
ATOM 1641 C CA . VAL A 1 206 ? -8.819 -12.478 16.260 1.00 95.94 206 VAL A CA 1
ATOM 1642 C C . VAL A 1 206 ? -8.384 -12.354 14.803 1.00 95.94 206 VAL A C 1
ATOM 1644 O O . VAL A 1 206 ? -9.157 -11.882 13.963 1.00 95.94 206 VAL A O 1
ATOM 1647 N N . ARG A 1 207 ? -7.150 -12.764 14.496 1.00 93.62 207 ARG A N 1
ATOM 1648 C CA . ARG A 1 207 ? -6.604 -12.729 13.130 1.00 93.62 207 ARG A CA 1
ATOM 1649 C C . ARG A 1 207 ? -7.230 -13.794 12.241 1.00 93.62 207 ARG A C 1
ATOM 1651 O O . ARG A 1 207 ? -7.668 -14.843 12.708 1.00 93.62 207 ARG A O 1
ATOM 1658 N N . GLU A 1 208 ? -7.204 -13.548 10.934 1.00 92.31 208 GLU A N 1
ATOM 1659 C CA . GLU A 1 208 ? -7.785 -14.464 9.951 1.00 92.31 208 GLU A CA 1
ATOM 1660 C C . GLU A 1 208 ? -7.076 -15.837 9.870 1.00 92.31 208 GLU A C 1
ATOM 1662 O O . GLU A 1 208 ? -7.652 -16.804 9.376 1.00 92.31 208 GLU A O 1
ATOM 1667 N N . GLU A 1 209 ? -5.841 -15.948 10.367 1.00 92.81 209 GLU A N 1
ATOM 1668 C CA . GLU A 1 209 ? -5.101 -17.218 10.468 1.00 92.81 209 GLU A CA 1
ATOM 1669 C C . GLU A 1 209 ? -5.610 -18.132 11.596 1.00 92.81 209 GLU A C 1
ATOM 1671 O O . GLU A 1 209 ? -5.546 -19.355 11.474 1.00 92.81 209 GLU A O 1
ATOM 1676 N N . TYR A 1 210 ? -6.213 -17.553 12.638 1.00 95.88 210 TYR A N 1
ATOM 1677 C CA . TYR A 1 210 ? -6.755 -18.270 13.796 1.00 95.88 210 TYR A CA 1
ATOM 1678 C C . TYR A 1 210 ? -8.246 -18.586 13.666 1.00 95.88 210 TYR A C 1
ATOM 1680 O O . TYR A 1 210 ? -8.882 -18.982 14.633 1.00 95.88 210 TYR A O 1
ATOM 1688 N N . ILE A 1 211 ? -8.835 -18.407 12.484 1.00 96.94 211 ILE A N 1
ATOM 1689 C CA . ILE A 1 211 ? -10.267 -18.607 12.247 1.00 96.94 211 ILE A CA 1
ATOM 1690 C C . ILE A 1 211 ? -10.485 -19.405 10.964 1.00 96.94 211 ILE A C 1
ATOM 1692 O O . ILE A 1 211 ? -9.947 -19.101 9.898 1.00 96.94 211 ILE A O 1
ATOM 1696 N N . ARG A 1 212 ? -11.313 -20.448 11.038 1.00 97.00 212 ARG A N 1
ATOM 1697 C CA . ARG A 1 212 ? -11.639 -21.295 9.886 1.00 97.00 212 ARG A CA 1
ATOM 1698 C C . ARG A 1 212 ? -13.135 -21.532 9.753 1.00 97.00 212 ARG A C 1
ATOM 1700 O O . ARG A 1 212 ? -13.919 -21.444 10.694 1.00 97.00 212 ARG A O 1
ATOM 1707 N N . ALA A 1 213 ? -13.554 -21.846 8.529 1.00 96.69 213 ALA A N 1
ATOM 1708 C CA . ALA A 1 213 ? -14.953 -22.133 8.246 1.00 96.69 213 ALA A CA 1
ATOM 1709 C C . ALA A 1 213 ? -15.364 -23.485 8.844 1.00 96.69 213 ALA A C 1
ATOM 1711 O O . ALA A 1 213 ? -14.832 -24.521 8.432 1.00 96.69 213 ALA A O 1
ATOM 1712 N N . THR A 1 214 ? -16.390 -23.482 9.698 1.00 95.00 214 THR A N 1
ATOM 1713 C CA . THR A 1 214 ? -17.067 -24.710 10.140 1.00 95.00 214 THR A CA 1
ATOM 1714 C C . THR A 1 214 ? -17.649 -25.475 8.950 1.00 95.00 214 THR A C 1
ATOM 1716 O O . THR A 1 214 ? -17.980 -24.906 7.897 1.00 95.00 214 THR A O 1
ATOM 1719 N N . HIS A 1 215 ? -17.868 -26.781 9.122 1.00 90.31 215 HIS A N 1
ATOM 1720 C CA . HIS A 1 215 ? -18.601 -27.589 8.141 1.00 90.31 215 HIS A CA 1
ATOM 1721 C C . HIS A 1 215 ? -19.984 -26.995 7.808 1.00 90.31 215 HIS A C 1
ATOM 1723 O O . HIS A 1 215 ? -20.385 -26.990 6.638 1.00 90.31 215 HIS A O 1
ATOM 1729 N N . LYS A 1 216 ? -20.676 -26.422 8.804 1.00 86.69 216 LYS A N 1
ATOM 1730 C CA . LYS A 1 216 ? -21.980 -25.752 8.643 1.00 86.69 216 LYS A CA 1
ATOM 1731 C C . LYS A 1 216 ? -21.875 -24.541 7.704 1.00 86.69 216 LYS A C 1
ATOM 1733 O O . LYS A 1 216 ? -22.655 -24.409 6.755 1.00 86.69 216 LYS A O 1
ATOM 1738 N N . THR A 1 217 ? -20.866 -23.693 7.898 1.00 83.56 217 THR A N 1
ATOM 1739 C CA . THR A 1 217 ? -20.647 -22.493 7.074 1.00 83.56 217 THR A CA 1
ATOM 1740 C C . THR A 1 217 ? -20.244 -22.837 5.641 1.00 83.56 217 THR A C 1
ATOM 1742 O O . THR A 1 217 ? -20.741 -22.217 4.693 1.00 83.56 217 THR A O 1
ATOM 1745 N N . LYS A 1 218 ? -19.441 -23.892 5.439 1.00 84.69 218 LYS A N 1
ATOM 1746 C CA . LYS A 1 218 ? -19.104 -24.399 4.093 1.00 84.69 218 LYS A CA 1
ATOM 1747 C C . LYS A 1 218 ? -20.356 -24.826 3.311 1.00 84.69 218 LYS A C 1
ATOM 1749 O O . LYS A 1 218 ? -20.488 -24.485 2.132 1.00 84.69 218 LYS A O 1
ATOM 1754 N N . GLN A 1 219 ? -21.309 -25.505 3.957 1.00 85.12 219 GLN A N 1
ATOM 1755 C CA . GLN A 1 219 ? -22.572 -25.910 3.322 1.00 85.12 219 GLN A CA 1
ATOM 1756 C C . GLN A 1 219 ? -23.454 -24.704 2.952 1.00 85.12 219 GLN A C 1
ATOM 1758 O O . GLN A 1 219 ? -23.962 -24.632 1.828 1.00 85.12 219 GLN A O 1
ATOM 1763 N N . LYS A 1 220 ? -23.583 -23.718 3.853 1.00 83.50 220 LYS A N 1
ATOM 1764 C CA . LYS A 1 220 ? -24.370 -22.492 3.616 1.00 83.50 220 LYS A CA 1
ATOM 1765 C C . LYS A 1 220 ? -23.816 -21.668 2.447 1.00 83.50 220 LYS A C 1
ATOM 1767 O O . LYS A 1 220 ? -24.591 -21.217 1.600 1.00 83.50 220 LYS A O 1
ATOM 1772 N N . LYS A 1 221 ? -22.487 -21.515 2.348 1.00 81.44 221 LYS A N 1
ATOM 1773 C CA . LYS A 1 221 ? -21.845 -20.815 1.220 1.00 81.44 221 LYS A CA 1
ATOM 1774 C C . LYS A 1 221 ? -22.092 -21.532 -0.106 1.00 81.44 221 LYS A C 1
ATOM 1776 O O . LYS A 1 221 ? -22.542 -20.890 -1.050 1.00 81.44 221 LYS A O 1
ATOM 1781 N N . LYS A 1 222 ? -21.929 -22.861 -0.158 1.00 83.56 222 LYS A N 1
ATOM 1782 C CA . LYS A 1 222 ? -22.196 -23.657 -1.371 1.00 83.56 222 LYS A CA 1
ATOM 1783 C C . LYS A 1 222 ? -23.641 -23.495 -1.867 1.00 83.56 222 LYS A C 1
ATOM 1785 O O . LYS A 1 222 ? -23.865 -23.330 -3.068 1.00 83.56 222 LYS A O 1
ATOM 1790 N N . ALA A 1 223 ? -24.614 -23.453 -0.953 1.00 83.19 223 ALA A N 1
ATOM 1791 C CA . ALA A 1 223 ? -26.012 -23.187 -1.294 1.00 83.19 223 ALA A CA 1
ATOM 1792 C C . ALA A 1 223 ? -26.216 -21.768 -1.865 1.00 83.19 223 ALA A C 1
ATOM 1794 O O . ALA A 1 223 ? -26.877 -21.610 -2.894 1.00 83.19 223 ALA A O 1
ATOM 1795 N N . LYS A 1 224 ? -25.604 -20.738 -1.261 1.00 80.38 224 LYS A N 1
ATOM 1796 C CA . LYS A 1 224 ? -25.719 -19.340 -1.722 1.00 80.38 224 LYS A CA 1
ATOM 1797 C C . LYS A 1 224 ? -25.106 -19.136 -3.115 1.00 80.38 224 LYS A C 1
ATOM 1799 O O . LYS A 1 224 ? -25.743 -18.513 -3.964 1.00 80.38 224 LYS A O 1
ATOM 1804 N N . THR A 1 225 ? -23.943 -19.731 -3.390 1.00 77.62 225 THR A N 1
ATOM 1805 C CA . THR A 1 225 ? -23.277 -19.640 -4.703 1.00 77.62 225 THR A CA 1
ATOM 1806 C C . THR A 1 225 ? -24.071 -20.351 -5.801 1.00 77.62 225 THR A C 1
ATOM 1808 O O . THR A 1 225 ? -24.208 -19.818 -6.900 1.00 77.62 225 THR A O 1
ATOM 1811 N N . SER A 1 226 ? -24.670 -21.514 -5.506 1.00 78.00 226 SER A N 1
ATOM 1812 C CA . SER A 1 226 ? -25.526 -22.219 -6.476 1.00 78.00 226 SER A CA 1
ATOM 1813 C C . SER A 1 226 ? -26.754 -21.394 -6.885 1.00 78.00 226 SER A C 1
ATOM 1815 O O . SER A 1 226 ? -27.137 -21.384 -8.054 1.00 78.00 226 SER A O 1
ATOM 1817 N N . LYS A 1 227 ? -27.318 -20.621 -5.946 1.00 77.38 227 LYS A N 1
ATOM 1818 C CA . LYS A 1 227 ? -28.477 -19.758 -6.194 1.00 77.38 227 LYS A CA 1
ATOM 1819 C C . LYS A 1 227 ? -28.122 -18.506 -7.004 1.00 77.38 227 LYS A C 1
ATOM 1821 O O . LYS A 1 227 ? -28.912 -18.097 -7.846 1.00 77.38 227 LYS A O 1
ATOM 1826 N N . GLN A 1 228 ? -26.939 -17.926 -6.792 1.00 74.50 228 GLN A N 1
ATOM 1827 C CA . GLN A 1 228 ? -26.455 -16.793 -7.593 1.00 74.50 228 GLN A CA 1
ATOM 1828 C C . GLN A 1 228 ? -26.089 -17.206 -9.022 1.00 74.50 228 GLN A C 1
ATOM 1830 O O . GLN A 1 228 ? -26.411 -16.480 -9.958 1.00 74.50 228 GLN A O 1
ATOM 1835 N N . LYS A 1 229 ? -25.499 -18.394 -9.213 1.00 74.94 229 LYS A N 1
ATOM 1836 C CA . LYS A 1 229 ? -25.209 -18.906 -10.559 1.00 74.94 229 LYS A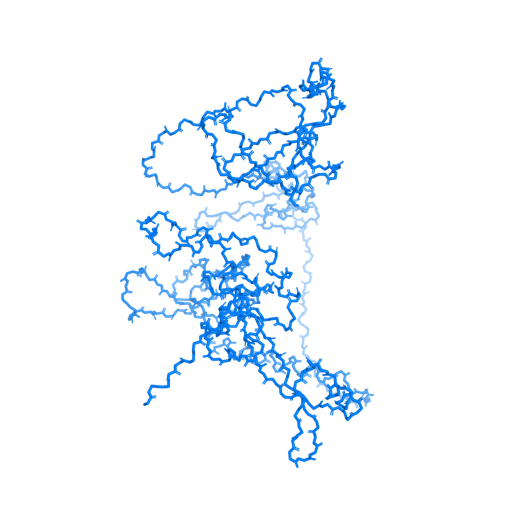 CA 1
ATOM 1837 C C . LYS A 1 229 ? -26.493 -19.171 -11.352 1.00 74.94 229 LYS A C 1
ATOM 1839 O O . LYS A 1 229 ? -26.557 -18.799 -12.512 1.00 74.94 229 LYS A O 1
ATOM 1844 N N . ALA A 1 230 ? -27.534 -19.714 -10.715 1.00 71.75 230 ALA A N 1
ATOM 1845 C CA . ALA A 1 230 ? -28.836 -19.913 -11.358 1.00 71.75 230 ALA A CA 1
ATOM 1846 C C . ALA A 1 230 ? -29.560 -18.596 -11.706 1.00 71.75 230 ALA A C 1
ATOM 1848 O O . ALA A 1 230 ? -30.298 -18.555 -12.683 1.00 71.75 230 ALA A O 1
ATOM 1849 N N . ALA A 1 231 ? -29.340 -17.523 -10.938 1.00 65.75 231 ALA A N 1
ATOM 1850 C CA . ALA A 1 231 ? -29.899 -16.204 -11.241 1.00 65.75 231 ALA A CA 1
ATOM 1851 C C . ALA A 1 231 ? -29.164 -15.510 -12.402 1.00 65.75 231 ALA A C 1
ATOM 1853 O O . ALA A 1 231 ? -29.808 -14.896 -13.241 1.00 65.75 231 ALA A O 1
ATOM 1854 N N . ALA A 1 232 ? -27.840 -15.667 -12.499 1.00 58.00 232 ALA A N 1
ATOM 1855 C CA . ALA A 1 232 ? -27.046 -15.087 -13.585 1.00 58.00 232 ALA A CA 1
ATOM 1856 C C . ALA A 1 232 ? -27.251 -15.787 -14.944 1.00 58.00 232 ALA A C 1
ATOM 1858 O O . ALA A 1 232 ? -26.946 -15.213 -15.980 1.00 58.00 232 ALA A O 1
ATOM 1859 N N . THR A 1 233 ? -27.767 -17.021 -14.964 1.00 50.91 233 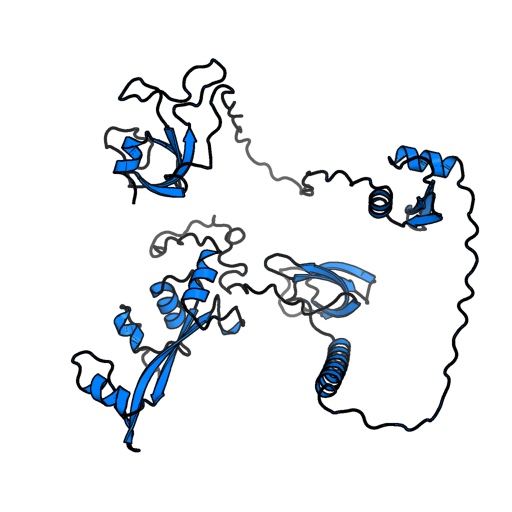THR A N 1
ATOM 1860 C CA . THR A 1 233 ? -28.106 -17.743 -16.209 1.00 50.91 233 THR A CA 1
ATOM 1861 C C . THR A 1 233 ? -29.552 -17.491 -16.671 1.00 50.91 233 THR A C 1
ATOM 1863 O O . THR A 1 233 ? -29.968 -18.040 -17.682 1.00 50.91 233 THR A O 1
ATOM 1866 N N . ALA A 1 234 ? -30.333 -16.673 -15.955 1.00 52.56 234 ALA A N 1
ATOM 1867 C CA . ALA A 1 234 ? -31.750 -16.429 -16.251 1.00 52.56 234 ALA A CA 1
ATOM 1868 C C . ALA A 1 234 ? -32.039 -15.079 -16.947 1.00 52.56 234 ALA A C 1
ATOM 1870 O O . ALA A 1 234 ? -33.208 -14.742 -17.120 1.00 52.56 234 ALA A O 1
ATOM 1871 N N . GLU A 1 235 ? -31.015 -14.316 -17.351 1.00 52.81 235 GLU A N 1
ATOM 1872 C CA . GLU A 1 235 ? -31.186 -13.019 -18.036 1.00 52.81 235 GLU A CA 1
ATOM 1873 C C . GLU A 1 235 ? -31.051 -13.070 -19.572 1.00 52.81 235 GLU A C 1
ATOM 1875 O O . GLU A 1 235 ? -31.103 -12.022 -20.206 1.00 52.81 235 GLU A O 1
ATOM 1880 N N . ASP A 1 236 ? -30.966 -14.255 -20.194 1.00 48.47 236 ASP A N 1
ATOM 1881 C CA . ASP A 1 236 ? -30.837 -14.379 -21.662 1.00 48.47 236 ASP A CA 1
ATOM 1882 C C . ASP A 1 236 ? -31.833 -15.359 -22.312 1.00 48.47 236 ASP A C 1
ATOM 1884 O O . ASP A 1 236 ? -31.478 -16.090 -23.226 1.00 48.47 236 ASP A O 1
ATOM 1888 N N . GLU A 1 237 ? -33.098 -15.400 -21.868 1.00 44.84 237 GLU A N 1
ATOM 1889 C CA . GLU A 1 237 ? -34.180 -15.966 -22.695 1.00 44.84 237 GLU A CA 1
ATOM 1890 C C . GLU A 1 237 ? -35.517 -15.215 -22.534 1.00 44.84 237 GLU A C 1
ATOM 1892 O O . GLU A 1 237 ? -36.082 -15.061 -21.452 1.00 44.84 237 GLU A O 1
ATOM 1897 N N . THR A 1 238 ? -36.029 -14.756 -23.679 1.00 51.62 238 THR A N 1
ATOM 1898 C CA . THR A 1 238 ? -37.310 -14.056 -23.906 1.00 51.62 238 THR A CA 1
ATOM 1899 C C . THR A 1 238 ? -38.564 -14.671 -23.240 1.00 51.62 238 THR A C 1
ATOM 1901 O O . THR A 1 238 ? -38.691 -15.893 -23.132 1.00 51.62 238 THR A O 1
ATOM 1904 N N . PRO A 1 239 ? -39.574 -13.851 -22.863 1.00 47.09 239 PRO A N 1
ATOM 1905 C CA . PRO A 1 239 ? -40.735 -14.316 -22.104 1.00 47.09 239 PRO A CA 1
ATOM 1906 C C . PRO A 1 239 ? -41.824 -14.953 -22.989 1.00 47.09 239 PRO A C 1
ATOM 1908 O O . PRO A 1 239 ? -42.396 -14.307 -23.868 1.00 47.09 239 PRO A O 1
ATOM 1911 N N . LYS A 1 240 ? -42.205 -16.203 -22.687 1.00 46.03 240 LYS A N 1
ATOM 1912 C CA . LYS A 1 240 ? -43.457 -16.840 -23.156 1.00 46.03 240 LYS A CA 1
ATOM 1913 C C . LYS A 1 240 ? -44.559 -16.782 -22.082 1.00 46.03 240 LYS A C 1
ATOM 1915 O O . LYS A 1 240 ? -44.260 -16.894 -20.893 1.00 46.03 240 LYS A O 1
ATOM 1920 N N . PRO A 1 241 ? -45.849 -16.642 -22.458 1.00 53.12 241 PRO A N 1
ATOM 1921 C CA . PRO A 1 241 ? -46.913 -16.368 -21.501 1.00 53.12 241 PRO A CA 1
ATOM 1922 C C . PRO A 1 241 ? -47.563 -17.623 -20.889 1.00 53.12 241 PRO A C 1
ATOM 1924 O O . PRO A 1 241 ? -47.899 -18.580 -21.578 1.00 53.12 241 PRO A O 1
ATOM 1927 N N . LYS A 1 242 ? -47.878 -17.475 -19.593 1.00 47.91 242 LYS A N 1
ATOM 1928 C CA . LYS A 1 242 ? -48.925 -18.119 -18.770 1.00 47.91 242 LYS A CA 1
ATOM 1929 C C . LYS A 1 242 ? -48.862 -19.635 -18.527 1.00 47.91 242 LYS A C 1
ATOM 1931 O O . LYS A 1 242 ? -49.169 -20.435 -19.401 1.00 47.91 242 LYS A O 1
ATOM 1936 N N . ARG A 1 243 ? -48.861 -19.982 -17.230 1.00 40.47 243 ARG A N 1
ATOM 1937 C CA . ARG A 1 243 ? -49.922 -20.824 -16.643 1.00 40.47 243 ARG A CA 1
ATOM 1938 C C . ARG A 1 243 ? -50.149 -20.527 -15.155 1.00 40.47 243 ARG A C 1
ATOM 1940 O O . ARG A 1 243 ? -49.220 -20.488 -14.361 1.00 40.47 243 ARG A O 1
ATOM 1947 N N . LYS A 1 244 ? -51.419 -20.266 -14.820 1.00 48.81 244 LYS A N 1
ATOM 1948 C CA . LYS A 1 244 ? -51.952 -20.018 -13.473 1.00 48.81 244 LYS A CA 1
ATOM 1949 C C . LYS A 1 244 ? -52.093 -21.335 -12.699 1.00 48.81 244 LYS A C 1
ATOM 1951 O O . LYS A 1 244 ? -52.666 -22.286 -13.217 1.00 48.81 244 LYS A O 1
ATOM 1956 N N . GLY A 1 245 ? -51.675 -21.305 -11.439 1.00 40.50 245 GLY A N 1
ATOM 1957 C CA . GLY A 1 245 ? -51.947 -22.277 -10.375 1.00 40.50 245 GLY A CA 1
ATOM 1958 C C . GLY A 1 245 ? -50.894 -22.035 -9.293 1.00 40.50 245 GLY A C 1
ATOM 1959 O O . GLY A 1 245 ? -49.717 -22.201 -9.556 1.00 40.50 245 GLY A O 1
ATOM 1960 N N . GLY A 1 246 ? -51.157 -21.495 -8.109 1.00 48.06 246 GLY A N 1
ATOM 1961 C CA . GLY A 1 246 ? -52.332 -21.574 -7.262 1.00 48.06 246 GLY A CA 1
ATOM 1962 C C . GLY A 1 246 ? -51.850 -22.071 -5.899 1.00 48.06 246 GLY A C 1
ATOM 1963 O O . GLY A 1 246 ? -51.705 -23.274 -5.738 1.00 48.06 246 GLY A O 1
ATOM 1964 N N . ARG A 1 247 ? -51.568 -21.168 -4.945 1.00 39.88 247 ARG A N 1
ATOM 1965 C CA . ARG A 1 247 ? -51.704 -21.405 -3.489 1.00 39.88 247 ARG A CA 1
ATOM 1966 C C . ARG A 1 247 ? -51.444 -20.108 -2.699 1.00 39.88 247 ARG A C 1
ATOM 1968 O O . ARG A 1 247 ? -50.338 -19.579 -2.786 1.00 39.88 247 ARG A O 1
ATOM 1975 N N . PRO A 1 248 ? -52.402 -19.596 -1.909 1.00 50.75 248 PRO A N 1
ATOM 1976 C CA . PRO A 1 248 ? -52.161 -18.462 -1.025 1.00 50.75 248 PRO A CA 1
ATOM 1977 C C . PRO A 1 248 ? -51.502 -18.964 0.269 1.00 50.75 248 PRO A C 1
ATOM 1979 O O . PRO A 1 248 ? -51.987 -19.912 0.888 1.00 50.75 248 PRO A O 1
ATOM 1982 N N . LYS A 1 249 ? -50.393 -18.348 0.698 1.00 43.97 249 LYS A N 1
ATOM 1983 C CA . LYS A 1 249 ? -49.870 -18.506 2.065 1.00 43.97 249 LYS A CA 1
ATOM 1984 C C . LYS A 1 249 ? -50.115 -17.212 2.832 1.00 43.97 249 LYS A C 1
ATOM 1986 O O . LYS A 1 249 ? -49.772 -16.133 2.364 1.00 43.97 249 LYS A O 1
ATOM 1991 N N . GLY A 1 250 ? -50.778 -17.374 3.976 1.00 41.00 250 GLY A N 1
ATOM 1992 C CA . GLY A 1 250 ? -51.433 -16.334 4.757 1.00 41.00 250 GLY A CA 1
ATOM 1993 C C . GLY A 1 250 ? -50.556 -15.136 5.099 1.00 41.00 250 GLY A C 1
ATOM 1994 O O . GLY A 1 250 ? -49.498 -15.263 5.714 1.00 41.00 250 GLY A O 1
ATOM 1995 N N . SER A 1 251 ? -51.082 -13.962 4.760 1.00 43.09 251 SER A N 1
ATOM 1996 C CA . SER A 1 251 ? -50.686 -12.679 5.317 1.00 43.09 251 SER A CA 1
ATOM 1997 C C . SER A 1 251 ? -51.038 -12.655 6.804 1.00 43.09 251 SER A C 1
ATOM 1999 O O . SER A 1 251 ? -52.211 -12.619 7.184 1.00 43.09 251 SER A O 1
ATOM 2001 N N . LYS A 1 252 ? -50.025 -12.672 7.670 1.00 46.47 252 LYS A N 1
ATOM 2002 C CA . LYS A 1 252 ? -50.218 -12.307 9.073 1.00 46.47 252 LYS A CA 1
ATOM 2003 C C . LYS A 1 252 ? -50.430 -10.796 9.131 1.00 46.47 252 LYS A C 1
ATOM 2005 O O . LYS A 1 252 ? -49.495 -10.033 8.908 1.00 46.47 252 LYS A O 1
ATOM 2010 N N . ASN A 1 253 ? -51.667 -10.394 9.418 1.00 42.44 253 ASN A N 1
ATOM 2011 C CA . ASN A 1 253 ? -52.049 -9.032 9.780 1.00 42.44 253 ASN A CA 1
ATOM 2012 C C . ASN A 1 253 ? -51.139 -8.524 10.908 1.00 42.44 253 ASN A C 1
ATOM 2014 O O . ASN A 1 253 ? -51.315 -8.877 12.076 1.00 42.44 253 ASN A O 1
ATOM 2018 N N . LYS A 1 254 ? -50.165 -7.682 10.560 1.00 47.00 254 LYS A N 1
ATOM 2019 C CA . LYS A 1 254 ? -49.435 -6.861 11.522 1.00 47.00 254 LYS A CA 1
ATOM 2020 C C . LYS A 1 254 ? -50.372 -5.714 11.894 1.00 47.00 254 LYS A C 1
ATOM 2022 O O . LYS A 1 254 ? -50.419 -4.713 11.191 1.00 47.00 254 LYS A O 1
ATOM 2027 N N . LYS A 1 255 ? -51.168 -5.905 12.956 1.00 46.03 255 LYS A N 1
ATOM 2028 C CA . LYS A 1 255 ? -51.946 -4.834 13.598 1.00 46.03 255 LYS A CA 1
ATOM 2029 C C . LYS A 1 255 ? -50.995 -3.665 13.865 1.00 46.03 255 LYS A C 1
ATOM 2031 O O . LYS A 1 255 ? -50.130 -3.761 14.735 1.00 46.03 255 LYS A O 1
ATOM 2036 N N . THR A 1 256 ? -51.140 -2.595 13.096 1.00 42.78 256 THR A N 1
ATOM 2037 C CA . THR A 1 256 ? -50.590 -1.276 13.391 1.00 42.78 256 THR A CA 1
ATOM 2038 C C . THR A 1 256 ? -51.227 -0.820 14.697 1.00 42.78 256 THR A C 1
ATOM 2040 O O . THR A 1 256 ? -52.380 -0.403 14.720 1.00 42.78 256 THR A O 1
ATOM 2043 N N . LYS A 1 257 ? -50.517 -1.008 15.814 1.00 54.41 257 LYS A N 1
ATOM 2044 C CA . LYS A 1 257 ? -50.860 -0.333 17.065 1.00 54.41 257 LYS A CA 1
ATOM 2045 C C . LYS A 1 257 ? -50.625 1.153 16.823 1.00 54.41 257 LYS A C 1
ATOM 2047 O O . LYS A 1 257 ? -49.494 1.534 16.526 1.00 54.41 257 LYS A O 1
ATOM 2052 N N . GLU A 1 258 ? -51.686 1.948 16.907 1.00 64.31 258 GLU A N 1
ATOM 2053 C CA . GLU A 1 258 ? -51.574 3.399 17.022 1.00 64.31 258 GLU A CA 1
ATOM 2054 C C . GLU A 1 258 ? -50.605 3.711 18.161 1.00 64.31 258 GLU A C 1
ATOM 2056 O O . GLU A 1 258 ? -50.699 3.164 19.265 1.00 64.31 258 GLU A O 1
ATOM 2061 N N . LYS A 1 259 ? -49.587 4.499 17.829 1.00 67.00 259 LYS A N 1
ATOM 2062 C CA . LYS A 1 259 ? -48.505 4.855 18.733 1.00 67.00 259 LYS A CA 1
ATOM 2063 C C . LYS A 1 259 ? -49.070 5.915 19.675 1.00 67.00 259 LYS A C 1
ATOM 2065 O O . LYS A 1 259 ? -49.164 7.077 19.300 1.00 67.00 259 LYS A O 1
ATOM 2070 N N . VAL A 1 260 ? -49.519 5.491 20.853 1.00 74.81 260 VAL A N 1
ATOM 2071 C CA . VAL A 1 260 ? -49.899 6.410 21.932 1.00 74.81 260 VAL A CA 1
ATOM 2072 C C . VAL A 1 260 ? -48.671 7.264 22.239 1.00 74.81 260 VAL A C 1
ATOM 2074 O O . VAL A 1 260 ? -47.615 6.721 22.573 1.00 74.81 260 VAL A O 1
ATOM 2077 N N . ILE A 1 261 ? -48.795 8.576 22.042 1.00 77.81 261 ILE A N 1
ATOM 2078 C CA . ILE A 1 261 ? -47.774 9.552 22.421 1.00 77.81 261 ILE A CA 1
ATOM 2079 C C . ILE A 1 261 ? -47.838 9.632 23.945 1.00 77.81 261 ILE A C 1
ATOM 2081 O O . ILE A 1 261 ? -48.754 10.215 24.513 1.00 77.81 261 ILE A O 1
ATOM 2085 N N . GLU A 1 262 ? -46.930 8.918 24.595 1.00 84.69 262 GLU A N 1
ATOM 2086 C CA . GLU A 1 262 ? -46.765 8.935 26.043 1.00 84.69 262 GLU A CA 1
ATOM 2087 C C . GLU A 1 262 ? -46.115 10.273 26.424 1.00 84.69 262 GLU A C 1
ATOM 2089 O O . GLU A 1 262 ? -45.029 10.581 25.924 1.00 84.69 262 GLU A O 1
ATOM 2094 N N . GLU A 1 263 ? -46.796 11.081 27.242 1.00 92.38 263 GLU A N 1
ATOM 2095 C CA . GLU A 1 263 ? -46.281 12.373 27.709 1.00 92.38 263 GLU A CA 1
ATOM 2096 C C . GLU A 1 263 ? -44.965 12.178 28.482 1.00 92.38 263 GLU A C 1
ATOM 2098 O O . GLU A 1 263 ? -44.843 11.267 29.304 1.00 92.38 263 GLU A O 1
ATOM 2103 N N . LEU A 1 264 ? -43.964 13.013 28.182 1.00 95.38 264 LEU A N 1
ATOM 2104 C CA . LEU A 1 264 ? -42.653 12.975 28.834 1.00 95.38 264 LEU A CA 1
ATOM 2105 C C . LEU A 1 264 ? -42.775 13.438 30.285 1.00 95.38 264 LEU A C 1
ATOM 2107 O O . LEU A 1 264 ? -43.420 14.450 30.568 1.00 95.38 264 LEU A O 1
ATOM 2111 N N . THR A 1 265 ? -42.130 12.725 31.206 1.00 96.44 265 THR A N 1
ATOM 2112 C CA . THR A 1 265 ? -42.101 13.161 32.606 1.00 96.44 265 THR A CA 1
ATOM 2113 C C . THR A 1 265 ? -41.107 14.320 32.791 1.00 96.44 265 THR A C 1
ATOM 2115 O O . THR A 1 265 ? -40.124 14.410 32.050 1.00 96.44 265 THR A O 1
ATOM 2118 N N . PRO A 1 266 ? -41.303 15.203 33.792 1.00 97.38 266 PRO A N 1
ATOM 2119 C CA . PRO A 1 266 ? -40.363 16.294 34.076 1.00 97.38 266 PRO A CA 1
ATOM 2120 C C . PRO A 1 266 ? -38.918 15.819 34.299 1.00 97.38 266 PRO A C 1
ATOM 2122 O O . PRO A 1 266 ? -37.978 16.475 33.854 1.00 97.38 266 PRO A O 1
ATOM 2125 N N . ASP A 1 267 ? -38.741 14.646 34.915 1.00 96.75 267 ASP A N 1
ATOM 2126 C CA . ASP A 1 267 ? -37.425 14.044 35.158 1.00 96.75 267 ASP A CA 1
ATOM 2127 C C . ASP A 1 267 ? -36.730 13.617 33.854 1.00 96.75 267 ASP A C 1
ATOM 2129 O O . ASP A 1 267 ? -35.519 13.790 33.707 1.00 96.75 267 ASP A O 1
ATOM 2133 N N . GLU A 1 268 ? -37.488 13.087 32.883 1.00 97.56 268 GLU A N 1
ATOM 2134 C CA . GLU A 1 268 ? -36.945 12.711 31.572 1.00 97.56 268 GLU A CA 1
ATOM 2135 C C . GLU A 1 268 ? -36.447 13.944 30.803 1.00 97.56 268 GLU A C 1
ATOM 2137 O O . GLU A 1 268 ? -35.437 13.863 30.099 1.00 97.56 268 GLU A O 1
ATOM 2142 N N . ILE A 1 269 ? -37.131 15.082 30.951 1.00 97.56 269 ILE A N 1
ATOM 2143 C CA . ILE A 1 269 ? -36.776 16.354 30.308 1.00 97.56 269 ILE A CA 1
ATOM 2144 C C . ILE A 1 269 ? -35.527 16.961 30.962 1.00 97.56 269 ILE A C 1
ATOM 2146 O O . ILE A 1 269 ? -34.602 17.371 30.261 1.00 97.56 269 ILE A O 1
ATOM 2150 N N . ALA A 1 270 ? -35.449 16.961 32.297 1.00 97.38 270 ALA A N 1
ATOM 2151 C CA . ALA A 1 270 ? -34.282 17.469 33.023 1.00 97.38 270 ALA A CA 1
ATOM 2152 C C . ALA A 1 270 ? -32.999 16.695 32.667 1.00 97.38 270 ALA A C 1
ATOM 2154 O O . ALA A 1 270 ? -31.953 17.298 32.418 1.00 97.38 270 ALA A O 1
ATOM 2155 N N . LEU A 1 271 ? -33.092 15.365 32.555 1.00 97.38 271 LEU A N 1
ATOM 2156 C CA . LEU A 1 271 ? -31.963 14.512 32.174 1.00 97.38 271 LEU A CA 1
ATOM 2157 C C . LEU A 1 271 ? -31.536 14.717 30.709 1.00 97.38 271 LEU A C 1
ATOM 2159 O O . LEU A 1 271 ? -30.360 14.568 30.373 1.00 97.38 271 LEU A O 1
ATOM 2163 N N . ALA A 1 272 ? -32.475 15.059 29.819 1.00 97.50 272 ALA A N 1
ATOM 2164 C CA . ALA A 1 272 ? -32.166 15.405 28.433 1.00 97.50 272 ALA A CA 1
ATOM 2165 C C . ALA A 1 272 ? -31.363 16.712 28.343 1.00 97.50 272 ALA A C 1
ATOM 2167 O O . ALA A 1 272 ? -30.339 16.748 27.652 1.00 97.50 272 ALA A O 1
ATOM 2168 N N . ALA A 1 273 ? -31.787 17.736 29.090 1.00 97.38 273 ALA A N 1
ATOM 2169 C CA . ALA A 1 273 ? -31.100 19.021 29.174 1.00 97.38 273 ALA A CA 1
ATOM 2170 C C . ALA A 1 273 ? -29.678 18.867 29.745 1.00 97.38 273 ALA A C 1
ATOM 2172 O O . ALA A 1 273 ? -28.726 19.390 29.169 1.00 97.38 273 ALA A O 1
ATOM 2173 N N . GLU A 1 274 ? -29.504 18.064 30.802 1.00 97.06 274 GLU A N 1
ATOM 2174 C CA . GLU A 1 274 ? -28.185 17.759 31.385 1.00 97.06 274 GLU A CA 1
ATOM 2175 C C . GLU A 1 274 ? -27.227 17.120 30.363 1.00 97.06 274 GLU A C 1
ATOM 2177 O O . GLU A 1 274 ? -26.022 17.374 30.362 1.00 97.06 274 GLU A O 1
ATOM 2182 N N . LEU A 1 275 ? -27.754 16.298 29.450 1.00 96.06 275 LEU A N 1
ATOM 2183 C CA . LEU A 1 275 ? -26.946 15.629 28.434 1.00 96.06 275 LEU A CA 1
ATOM 2184 C C . LEU A 1 275 ? -26.615 16.501 27.221 1.00 96.06 275 LEU A C 1
ATOM 2186 O O . LEU A 1 275 ? -25.816 16.027 26.403 1.00 96.06 275 LEU A O 1
ATOM 2190 N N . GLY A 1 276 ? -27.178 17.710 27.124 1.00 96.50 276 GLY A N 1
ATOM 2191 C CA . GLY A 1 276 ? -26.993 18.657 26.023 1.00 96.50 276 GLY A CA 1
ATOM 2192 C C . GLY A 1 276 ? -27.936 18.440 24.837 1.00 96.50 276 GLY A C 1
ATOM 2193 O O . GLY A 1 276 ? -27.564 18.757 23.711 1.00 96.50 276 GLY A O 1
ATOM 2194 N N . LEU A 1 277 ? -29.113 17.839 25.050 1.00 96.62 277 LEU A N 1
ATOM 2195 C CA . LEU A 1 277 ? -30.141 17.722 24.008 1.00 96.62 277 LEU A CA 1
ATOM 2196 C C . LEU A 1 277 ? -31.063 18.958 23.998 1.00 96.62 277 LEU A C 1
ATOM 2198 O O . LEU A 1 277 ? -31.255 19.564 25.051 1.00 96.62 277 LEU A O 1
ATOM 2202 N N . PRO A 1 278 ? -31.650 19.325 22.840 1.00 97.38 278 PRO A N 1
ATOM 2203 C CA . PRO A 1 278 ? -32.577 20.454 22.741 1.00 97.38 278 PRO A CA 1
ATOM 2204 C C . PRO A 1 278 ? -33.867 20.251 23.548 1.00 97.38 278 PRO A C 1
ATOM 2206 O O . PRO A 1 278 ? -34.237 19.122 23.883 1.00 97.38 278 PRO A O 1
ATOM 2209 N N . ASP A 1 279 ? -34.605 21.338 23.772 1.00 96.94 279 ASP A N 1
ATOM 2210 C CA . ASP A 1 279 ? -35.910 21.299 24.437 1.00 96.94 279 ASP A CA 1
ATOM 2211 C C . ASP A 1 279 ? -36.900 20.351 23.733 1.00 96.94 279 ASP A C 1
ATOM 2213 O O . ASP A 1 279 ? -36.925 20.213 22.506 1.00 96.94 279 ASP A O 1
ATOM 2217 N N . GLY A 1 280 ? -37.737 19.680 24.530 1.00 96.00 280 GLY A N 1
ATOM 2218 C CA . GLY A 1 280 ? -38.720 18.698 24.055 1.00 96.00 280 GLY A CA 1
ATOM 2219 C C . GLY A 1 280 ? -38.181 17.272 23.897 1.00 96.00 280 GLY A C 1
ATOM 2220 O O . GLY A 1 280 ? -38.951 16.364 23.582 1.00 96.00 280 GLY A O 1
ATOM 2221 N N . TRP A 1 281 ? -36.887 17.047 24.131 1.00 97.81 281 TRP A N 1
ATOM 2222 C CA . TRP A 1 281 ? -36.325 15.703 24.248 1.00 97.81 281 TRP A CA 1
ATOM 2223 C C . TRP A 1 281 ? -36.537 15.126 25.650 1.00 97.81 281 TRP A C 1
ATOM 2225 O O . TRP A 1 281 ? -36.505 15.842 26.646 1.00 97.81 281 TRP A O 1
ATOM 2235 N N . GLY A 1 282 ? -36.714 13.806 25.723 1.00 97.94 282 GLY A N 1
ATOM 2236 C CA . GLY A 1 282 ? -36.789 13.063 26.979 1.00 97.94 282 GLY A CA 1
ATOM 2237 C C . GLY A 1 282 ? -35.754 11.947 27.038 1.00 97.94 282 GLY A C 1
ATOM 2238 O O . GLY A 1 282 ? -35.519 11.252 26.045 1.00 97.94 282 GLY A O 1
ATOM 2239 N N . VAL A 1 283 ? -35.136 11.741 28.199 1.00 98.12 283 VAL A N 1
ATOM 2240 C CA . VAL A 1 283 ? -34.175 10.657 28.426 1.00 98.12 283 VAL A CA 1
ATOM 2241 C C . VAL A 1 283 ? -34.592 9.832 29.631 1.00 98.12 283 VAL A C 1
ATOM 2243 O O . VAL A 1 283 ? -34.728 10.353 30.729 1.00 98.12 283 VAL A O 1
ATOM 2246 N N . SER A 1 284 ? -34.725 8.518 29.444 1.00 97.38 284 SER A N 1
ATOM 2247 C CA . SER A 1 284 ? -34.951 7.578 30.542 1.00 97.38 284 SER A CA 1
ATOM 2248 C C . SER A 1 284 ? -33.798 6.598 30.702 1.00 97.38 284 SER A C 1
ATOM 2250 O O . SER A 1 284 ? -33.212 6.097 29.735 1.00 97.38 284 SER A O 1
ATOM 2252 N N . LYS A 1 285 ? -33.474 6.312 31.963 1.00 97.00 285 LYS A N 1
ATOM 2253 C CA . LYS A 1 285 ? -32.408 5.401 32.374 1.00 97.00 285 LYS A CA 1
ATOM 2254 C C . LYS A 1 285 ? -33.024 4.282 33.207 1.00 97.00 285 LYS A C 1
ATOM 2256 O O . LYS A 1 285 ? -33.532 4.523 34.295 1.00 97.00 285 LYS A O 1
ATOM 2261 N N . LYS A 1 286 ? -32.992 3.048 32.697 1.00 95.94 286 LYS A N 1
ATOM 2262 C CA . LYS A 1 286 ? -33.526 1.867 33.394 1.00 95.94 286 LYS A CA 1
ATOM 2263 C C . LYS A 1 286 ? -32.397 0.924 33.789 1.00 95.94 286 LYS A C 1
ATOM 2265 O O . LYS A 1 286 ? -31.665 0.451 32.919 1.00 95.94 286 LYS A O 1
ATOM 2270 N N . GLU A 1 287 ? -32.271 0.644 35.079 1.00 95.81 287 GLU A N 1
ATOM 2271 C CA . GLU A 1 287 ? -31.279 -0.294 35.610 1.00 95.81 287 GLU A CA 1
ATOM 2272 C C . GLU A 1 287 ? -31.550 -1.733 35.129 1.00 95.81 287 GLU A C 1
ATOM 2274 O O . GLU A 1 287 ? -32.698 -2.175 34.993 1.00 95.81 287 GLU A O 1
ATOM 2279 N N . ARG A 1 288 ? -30.480 -2.462 34.812 1.00 93.19 288 ARG A N 1
ATOM 2280 C CA . ARG A 1 288 ? -30.476 -3.883 34.447 1.00 93.19 288 ARG A CA 1
ATOM 2281 C C . ARG A 1 288 ? -29.909 -4.709 35.601 1.00 93.19 288 ARG A C 1
ATOM 2283 O O . ARG A 1 288 ? -29.178 -4.212 36.443 1.00 93.19 288 ARG A O 1
ATOM 2290 N N . LYS A 1 289 ? -30.164 -6.022 35.575 1.00 89.38 289 LYS A N 1
ATOM 2291 C CA . LYS A 1 289 ? -29.772 -6.988 36.624 1.00 89.38 289 LYS A CA 1
ATOM 2292 C C . LYS A 1 289 ? -28.271 -7.040 36.982 1.00 89.38 289 LYS A C 1
ATOM 2294 O O . LYS A 1 289 ? -27.935 -7.694 37.958 1.00 89.38 289 LYS A O 1
ATOM 2299 N N . ARG A 1 290 ? -27.380 -6.417 36.203 1.00 88.69 290 ARG A N 1
ATOM 2300 C CA . ARG A 1 290 ? -25.919 -6.412 36.419 1.00 88.69 290 ARG A CA 1
ATOM 2301 C C . ARG A 1 290 ? -25.363 -5.040 36.842 1.00 88.69 290 ARG A C 1
ATOM 2303 O O . ARG A 1 290 ? -24.164 -4.832 36.751 1.00 88.69 290 ARG A O 1
ATOM 2310 N N . GLY A 1 291 ? -26.215 -4.097 37.252 1.00 88.56 291 GLY A N 1
ATOM 2311 C CA . GLY A 1 291 ? -25.798 -2.720 37.569 1.00 88.56 291 GLY A CA 1
ATOM 2312 C C . GLY A 1 291 ? -25.574 -1.833 36.335 1.00 88.56 291 GLY A C 1
ATOM 2313 O O . GLY A 1 291 ? -25.294 -0.644 36.462 1.00 88.56 291 GLY A O 1
ATOM 2314 N N . ASP A 1 292 ? -25.745 -2.387 35.131 1.00 92.06 292 ASP A N 1
ATOM 2315 C CA . ASP A 1 292 ? -25.746 -1.623 33.887 1.00 92.06 292 ASP A CA 1
ATOM 2316 C C . ASP A 1 292 ? -27.043 -0.838 33.704 1.00 92.06 292 ASP A C 1
ATOM 2318 O O . ASP A 1 292 ? -28.116 -1.232 34.164 1.00 92.06 292 ASP A O 1
ATOM 2322 N N . TYR A 1 293 ? -26.980 0.221 32.902 1.00 95.00 293 TYR A N 1
ATOM 2323 C CA . TYR A 1 293 ? -28.143 1.037 32.583 1.00 95.00 293 TYR A CA 1
ATOM 2324 C C . TYR A 1 293 ? -28.509 0.956 31.107 1.00 95.00 293 TYR A C 1
ATOM 2326 O O . TYR A 1 293 ? -27.670 1.107 30.219 1.00 95.00 293 TYR A O 1
ATOM 2334 N N . LYS A 1 294 ? -29.801 0.759 30.832 1.00 95.88 294 LYS A N 1
ATOM 2335 C CA . LYS A 1 294 ? -30.374 0.945 29.501 1.00 95.88 294 LYS A CA 1
ATOM 2336 C C . LYS A 1 294 ? -30.858 2.382 29.371 1.00 95.88 294 LYS A C 1
ATOM 2338 O O . LYS A 1 294 ? -31.802 2.771 30.055 1.00 95.88 294 LYS A O 1
ATOM 2343 N N . TRP A 1 295 ? -30.243 3.122 28.461 1.00 97.38 295 TRP A N 1
ATOM 2344 C CA . TRP A 1 295 ? -30.667 4.466 28.093 1.00 97.38 295 TRP A CA 1
ATOM 2345 C C . TRP A 1 295 ? -31.680 4.409 26.949 1.00 97.38 295 TRP A C 1
ATOM 2347 O O . TRP A 1 295 ? -31.518 3.619 26.016 1.00 97.38 295 TRP A O 1
ATOM 2357 N N . THR A 1 296 ? -32.724 5.230 27.031 1.00 97.50 296 THR A N 1
ATOM 2358 C CA . THR A 1 296 ? -33.693 5.442 25.950 1.00 97.50 296 THR A CA 1
ATOM 2359 C C . THR A 1 296 ? -33.892 6.941 25.765 1.00 97.50 296 THR A C 1
ATOM 2361 O O . THR A 1 296 ? -34.199 7.639 26.725 1.00 97.50 296 THR A O 1
ATOM 2364 N N . PHE A 1 297 ? -33.720 7.425 24.540 1.00 97.88 297 PHE A N 1
ATOM 2365 C CA . PHE A 1 297 ? -33.893 8.829 24.167 1.00 97.88 297 PHE A CA 1
ATOM 2366 C C . PHE A 1 297 ? -35.180 8.947 23.350 1.00 97.88 297 PHE A C 1
ATOM 2368 O O . PHE A 1 297 ? -35.325 8.222 22.367 1.00 97.88 297 PHE A O 1
ATOM 2375 N N . LYS A 1 298 ? -36.112 9.809 23.748 1.00 97.75 298 LYS A N 1
ATOM 2376 C CA . LYS A 1 298 ? -37.378 10.092 23.061 1.00 97.75 298 LYS A CA 1
ATOM 2377 C C . LYS A 1 298 ? -37.290 11.491 22.447 1.00 97.75 298 LYS A C 1
ATOM 2379 O O . LYS A 1 298 ? -37.005 12.449 23.161 1.00 97.75 298 LYS A O 1
ATOM 2384 N N . ALA A 1 299 ? -37.508 11.599 21.143 1.00 97.31 299 ALA A N 1
ATOM 2385 C CA . ALA A 1 299 ? -37.530 12.877 20.439 1.00 97.31 299 ALA A CA 1
ATOM 2386 C C . ALA A 1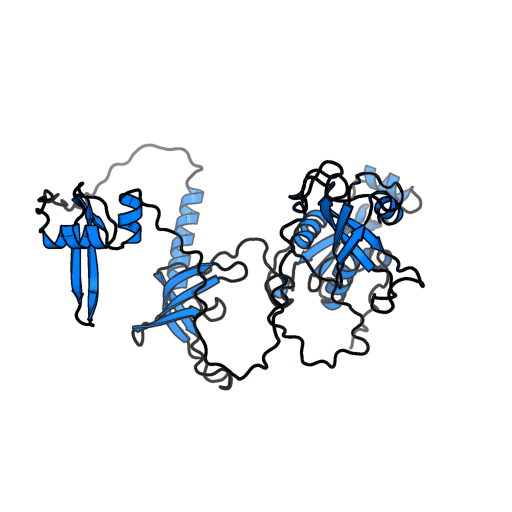 299 ? -38.953 13.473 20.396 1.00 97.31 299 ALA A C 1
ATOM 2388 O O . ALA A 1 299 ? -39.926 12.726 20.555 1.00 97.31 299 ALA A O 1
ATOM 2389 N N . PRO A 1 300 ? -39.097 14.783 20.115 1.00 96.56 300 PRO A N 1
ATOM 2390 C CA . PRO A 1 300 ? -40.401 15.449 20.017 1.00 96.56 300 PRO A CA 1
ATOM 2391 C C . PRO A 1 300 ? -41.340 14.858 18.951 1.00 96.56 300 PRO A C 1
ATOM 2393 O O . PRO A 1 300 ? -42.558 14.930 19.080 1.00 96.56 300 PRO A O 1
ATOM 2396 N N . ASP A 1 301 ? -40.786 14.239 17.903 1.00 95.25 301 ASP A N 1
ATOM 2397 C CA . ASP A 1 301 ? -41.531 13.552 16.837 1.00 95.25 301 ASP A CA 1
ATOM 2398 C C . ASP A 1 301 ? -42.017 12.142 17.245 1.00 95.25 301 ASP A C 1
ATOM 2400 O O . ASP A 1 301 ? -42.602 11.399 16.450 1.00 95.25 301 ASP A O 1
ATOM 2404 N N . GLY A 1 302 ? -41.752 11.743 18.493 1.00 95.12 302 GLY A N 1
ATOM 2405 C CA . GLY A 1 302 ? -42.070 10.433 19.042 1.00 95.12 302 GLY A CA 1
ATOM 2406 C C . GLY A 1 302 ? -41.114 9.326 18.598 1.00 95.12 302 GLY A C 1
ATOM 2407 O O . GLY A 1 302 ? -41.391 8.149 18.861 1.00 95.12 302 GLY A O 1
ATOM 2408 N N . SER A 1 303 ? -40.018 9.631 17.899 1.00 96.44 303 SER A N 1
ATOM 2409 C CA . SER A 1 303 ? -38.965 8.654 17.614 1.00 96.44 303 SER A CA 1
ATOM 2410 C C . SER A 1 303 ? -38.182 8.301 18.886 1.00 96.44 303 SER A C 1
ATOM 2412 O O . SER A 1 303 ? -38.149 9.054 19.860 1.00 96.44 303 SER A O 1
ATOM 2414 N N . THR A 1 304 ? -37.615 7.092 18.920 1.00 97.19 304 THR A N 1
ATOM 2415 C CA . THR A 1 304 ? -36.911 6.568 20.100 1.00 97.19 304 THR A CA 1
ATOM 2416 C C . THR A 1 304 ? -35.554 5.994 19.719 1.00 97.19 304 THR A C 1
ATOM 2418 O O . THR A 1 304 ? -35.482 5.182 18.794 1.00 97.19 304 THR A O 1
ATOM 2421 N N . PHE A 1 305 ? -34.509 6.332 20.473 1.00 97.06 305 PHE A N 1
ATOM 2422 C CA . PHE A 1 305 ? -33.132 5.898 20.240 1.00 97.06 305 PHE A CA 1
ATOM 2423 C C . PHE A 1 305 ? -32.554 5.180 21.458 1.00 97.06 305 PHE A C 1
ATOM 2425 O O . PHE A 1 305 ? -32.904 5.459 22.602 1.00 97.06 305 PHE A O 1
ATOM 2432 N N . ASP A 1 306 ? -31.638 4.253 21.198 1.00 96.38 306 ASP A N 1
ATOM 2433 C CA . ASP A 1 306 ? -30.940 3.428 22.189 1.00 96.38 306 ASP A CA 1
ATOM 2434 C C . ASP A 1 306 ? -29.507 3.911 22.480 1.00 96.38 306 ASP A C 1
ATOM 2436 O O . ASP A 1 306 ? -28.774 3.288 23.244 1.00 96.38 306 ASP A O 1
ATOM 2440 N N . SER A 1 307 ? -29.090 5.012 21.850 1.00 95.38 307 SER A N 1
ATOM 2441 C CA . SER A 1 307 ? -27.717 5.513 21.858 1.00 95.38 307 SER A CA 1
ATOM 2442 C C . SER A 1 307 ? -27.697 7.040 21.816 1.00 95.38 307 SER A C 1
ATOM 2444 O O . SER A 1 307 ? -28.380 7.645 20.984 1.00 95.38 307 SER A O 1
ATOM 2446 N N . LYS A 1 308 ? -26.846 7.649 22.659 1.00 95.62 308 LYS A N 1
ATOM 2447 C CA . LYS A 1 308 ? -26.632 9.106 22.700 1.00 95.62 308 LYS A CA 1
ATOM 2448 C C . LYS A 1 308 ? -26.209 9.636 21.328 1.00 95.62 308 LYS A C 1
ATOM 2450 O O . LYS A 1 308 ? -26.758 10.620 20.859 1.00 95.62 308 LYS A O 1
ATOM 2455 N N . LYS A 1 309 ? -25.310 8.934 20.629 1.00 95.00 309 LYS A N 1
ATOM 2456 C CA . LYS A 1 309 ? -24.826 9.347 19.300 1.00 95.00 309 LYS A CA 1
ATOM 2457 C C . LYS A 1 309 ? -25.958 9.440 18.272 1.00 95.00 309 LYS A C 1
ATOM 2459 O O . LYS A 1 309 ? -26.001 10.396 17.512 1.00 95.00 309 LYS A O 1
ATOM 2464 N N . LYS A 1 310 ? -26.878 8.467 18.249 1.00 96.00 310 LYS A N 1
ATOM 2465 C CA . LYS A 1 310 ? -28.020 8.486 17.316 1.00 96.00 310 LYS A CA 1
ATOM 2466 C C . LYS A 1 310 ? -28.992 9.620 17.638 1.00 96.00 310 LYS A C 1
ATOM 2468 O O . LYS A 1 310 ? -29.452 10.284 16.719 1.00 96.00 310 LYS A O 1
ATOM 2473 N N . ALA A 1 311 ? -29.262 9.844 18.926 1.00 97.25 311 ALA A N 1
ATOM 2474 C CA . ALA A 1 311 ? -30.098 10.952 19.377 1.00 97.25 311 ALA A CA 1
ATOM 2475 C C . ALA A 1 311 ? -29.500 12.310 18.969 1.00 97.25 311 ALA A C 1
ATOM 2477 O O . ALA A 1 311 ? -30.214 13.146 18.435 1.00 97.25 311 ALA A O 1
ATOM 2478 N N . PHE A 1 312 ? -28.185 12.489 19.122 1.00 95.62 312 PHE A N 1
ATOM 2479 C CA . PHE A 1 312 ? -27.472 13.719 18.754 1.00 95.62 312 PHE A CA 1
ATOM 2480 C C . PHE A 1 312 ? -27.524 13.996 17.251 1.00 95.62 312 PHE A C 1
ATOM 2482 O O . PHE A 1 312 ? -27.921 15.081 16.842 1.00 95.62 312 PHE A O 1
ATOM 2489 N N . VAL A 1 313 ? -27.239 12.983 16.429 1.00 95.12 313 VAL A N 1
ATOM 2490 C CA . VAL A 1 313 ? -27.356 13.098 14.967 1.00 95.12 313 VAL A CA 1
ATOM 2491 C C . VAL A 1 313 ? -28.787 13.451 14.556 1.00 95.12 313 VAL A C 1
ATOM 2493 O O . VAL A 1 313 ? -28.984 14.302 13.696 1.00 95.12 313 VAL A O 1
ATOM 2496 N N . HIS A 1 314 ? -29.791 12.840 15.190 1.00 96.56 314 HIS A N 1
ATOM 2497 C CA . HIS A 1 314 ? -31.193 13.153 14.909 1.00 96.56 314 HIS A CA 1
ATOM 2498 C C . HIS A 1 314 ? -31.600 14.555 15.387 1.00 96.56 314 HIS A C 1
ATOM 2500 O O . HIS A 1 314 ? -32.459 15.187 14.783 1.00 96.56 314 HIS A O 1
ATOM 2506 N N . ALA A 1 315 ? -30.968 15.058 16.448 1.00 96.06 315 ALA A N 1
ATOM 2507 C CA . ALA A 1 315 ? -31.129 16.426 16.927 1.00 96.06 315 ALA A CA 1
ATOM 2508 C C . ALA A 1 315 ? -30.368 17.464 16.077 1.00 96.06 315 ALA A C 1
ATOM 2510 O O . ALA A 1 315 ? -30.474 18.653 16.359 1.00 96.06 315 ALA A O 1
ATOM 2511 N N . GLY A 1 316 ? -29.594 17.042 15.067 1.00 95.81 316 GLY A N 1
ATOM 2512 C CA . GLY A 1 316 ? -28.736 17.935 14.282 1.00 95.81 316 GLY A CA 1
ATOM 2513 C C . GLY A 1 316 ? -27.503 18.435 15.043 1.00 95.81 316 GLY A C 1
ATOM 2514 O O . GLY A 1 316 ? -26.877 19.401 14.623 1.00 95.81 316 GLY A O 1
ATOM 2515 N N . LEU A 1 317 ? -27.154 17.786 16.156 1.00 92.69 317 LEU A N 1
ATOM 2516 C CA . LEU A 1 317 ? -25.961 18.076 16.941 1.00 92.69 317 LEU A CA 1
ATOM 2517 C C . LEU A 1 317 ? -24.851 17.120 16.500 1.00 92.69 317 LEU A C 1
ATOM 2519 O O . LEU A 1 317 ? -24.917 15.912 16.753 1.00 92.69 317 LEU A O 1
ATOM 2523 N N . GLU A 1 318 ? -23.823 17.639 15.831 1.00 82.25 318 GLU A N 1
ATOM 2524 C CA . GLU A 1 318 ? -22.619 16.848 15.593 1.00 82.25 318 GLU A CA 1
ATOM 2525 C C . GLU A 1 318 ? -21.938 16.566 16.938 1.00 82.25 318 GLU A C 1
ATOM 2527 O O . GLU A 1 318 ? -21.667 17.494 17.701 1.00 82.25 318 GLU A O 1
ATOM 2532 N N . PRO A 1 319 ? -21.679 15.293 17.287 1.00 74.06 319 PRO A N 1
ATOM 2533 C CA . PRO A 1 319 ? -20.936 15.002 18.497 1.00 74.06 319 PRO A CA 1
ATOM 2534 C C . PRO A 1 319 ? -19.527 15.566 18.327 1.00 74.06 319 PRO A C 1
ATOM 2536 O O . PRO A 1 319 ? -18.823 15.136 17.411 1.00 74.06 319 PRO A O 1
ATOM 2539 N N . GLU A 1 320 ? -19.116 16.482 19.212 1.00 65.31 320 GLU A N 1
ATOM 2540 C CA . GLU A 1 320 ? -17.733 16.957 19.257 1.00 65.31 320 GLU A CA 1
ATOM 2541 C C . GLU A 1 320 ? -16.801 15.747 19.234 1.00 65.31 320 GLU A C 1
ATOM 2543 O O . GLU A 1 320 ? -16.772 14.911 20.150 1.00 65.31 320 GLU A O 1
ATOM 2548 N N . ARG A 1 321 ? -16.068 15.613 18.129 1.00 59.25 321 ARG A N 1
ATOM 2549 C CA . ARG A 1 321 ? -15.022 14.613 18.008 1.00 59.25 321 ARG A CA 1
ATOM 2550 C C . ARG A 1 321 ? -13.924 15.095 18.934 1.00 59.25 321 ARG A C 1
ATOM 2552 O O . ARG A 1 321 ? -13.113 15.917 18.536 1.00 59.25 321 ARG A O 1
ATOM 2559 N N . LYS A 1 322 ? -13.904 14.600 20.173 1.00 51.09 322 LYS A N 1
ATOM 2560 C CA . LYS A 1 322 ? -12.715 14.729 21.015 1.00 51.09 322 LYS A CA 1
ATOM 2561 C C . LYS A 1 322 ? -11.569 14.041 20.273 1.00 51.09 322 LYS A C 1
ATOM 2563 O O . LYS A 1 322 ? -11.454 12.816 20.307 1.00 51.09 322 LYS A O 1
ATOM 2568 N N . SER A 1 323 ? -10.773 14.834 19.561 1.00 43.34 323 SER A N 1
ATOM 2569 C CA . SER A 1 323 ? -9.446 14.502 19.059 1.00 43.34 323 SER A CA 1
ATOM 2570 C C . SER A 1 323 ? -8.548 14.329 20.278 1.00 43.34 323 SER A C 1
ATOM 2572 O O . SER A 1 323 ? -7.880 15.248 20.728 1.00 43.34 323 SER A O 1
ATOM 2574 N N . GLY A 1 324 ? -8.652 13.172 20.921 1.00 41.69 324 GLY A N 1
ATOM 2575 C CA . GLY A 1 324 ? -7.935 12.887 22.152 1.00 41.69 324 GLY A CA 1
ATOM 2576 C C . GLY A 1 324 ? -7.681 11.401 22.238 1.00 41.69 324 GLY A C 1
ATOM 2577 O O . GLY A 1 324 ? -8.592 10.624 22.541 1.00 41.69 324 GLY A O 1
ATOM 2578 N N . GLY A 1 325 ? -6.442 11.028 21.925 1.00 48.38 325 GLY A N 1
ATOM 2579 C CA . GLY A 1 325 ? -5.919 9.680 22.043 1.00 48.38 325 GLY A CA 1
ATOM 2580 C C . GLY A 1 325 ? -6.323 9.032 23.364 1.00 48.38 325 GLY A C 1
ATOM 2581 O O . GLY A 1 325 ? -6.172 9.589 24.449 1.00 48.38 325 GLY A O 1
ATOM 2582 N N . ARG A 1 326 ? -6.848 7.813 23.271 1.00 40.22 326 ARG A N 1
ATOM 2583 C CA . ARG A 1 326 ? -6.956 6.908 24.414 1.00 40.22 326 ARG A CA 1
ATOM 2584 C C . ARG A 1 326 ? -5.956 5.781 24.223 1.00 40.22 326 ARG A C 1
ATOM 2586 O O . ARG A 1 326 ? -6.331 4.641 23.966 1.00 40.22 326 ARG A O 1
ATOM 2593 N N . GLY A 1 327 ? -4.683 6.133 24.396 1.00 39.56 327 GLY A N 1
ATOM 2594 C CA . GLY A 1 327 ? -3.677 5.195 24.872 1.00 39.56 327 GLY A CA 1
ATOM 2595 C C . GLY A 1 327 ? -4.083 4.743 26.273 1.00 39.56 327 GLY A C 1
ATOM 2596 O O . GLY A 1 327 ? -4.185 5.537 27.210 1.00 39.56 327 GLY A O 1
ATOM 2597 N N . ARG A 1 328 ? -4.425 3.463 26.408 1.00 47.16 328 ARG A N 1
ATOM 2598 C CA . ARG A 1 328 ? -4.671 2.831 27.705 1.00 47.16 328 ARG A CA 1
ATOM 2599 C C . ARG A 1 328 ? -3.321 2.691 28.411 1.00 47.16 328 ARG A C 1
ATOM 2601 O O . ARG A 1 328 ? -2.465 1.958 27.930 1.00 47.16 328 ARG A O 1
ATOM 2608 N N . LYS A 1 329 ? -3.173 3.369 29.556 1.00 43.09 329 LYS A N 1
ATOM 2609 C CA . LYS A 1 329 ? -2.068 3.212 30.515 1.00 43.09 329 LYS A CA 1
ATOM 2610 C C . LYS A 1 329 ? -1.740 1.729 30.737 1.00 43.09 329 LYS A C 1
ATOM 2612 O O . LYS A 1 329 ? -2.554 0.998 31.305 1.00 43.09 329 LYS A O 1
ATOM 2617 N N . ARG A 1 330 ? -0.544 1.310 30.320 1.00 43.56 330 ARG A N 1
ATOM 2618 C CA . ARG A 1 330 ? 0.165 0.145 30.860 1.00 43.56 330 ARG A CA 1
ATOM 2619 C C . ARG A 1 330 ? 1.190 0.636 31.889 1.00 43.56 330 ARG A C 1
ATOM 2621 O O . ARG A 1 330 ? 1.634 1.776 31.836 1.00 43.56 330 ARG A O 1
ATOM 2628 N N . LYS A 1 331 ? 1.445 -0.220 32.876 1.00 46.47 331 LYS A N 1
ATOM 2629 C CA . LYS A 1 331 ? 2.344 -0.038 34.025 1.00 46.47 331 LYS A CA 1
ATOM 2630 C C . LYS A 1 331 ? 3.778 0.264 33.556 1.00 46.47 331 LYS A C 1
ATOM 2632 O O . LYS A 1 331 ? 4.249 -0.399 32.641 1.00 46.47 331 LYS A O 1
ATOM 2637 N N . ALA A 1 332 ? 4.419 1.230 34.209 1.00 36.88 332 ALA A N 1
ATOM 2638 C CA . ALA A 1 332 ? 5.775 1.709 33.943 1.00 36.88 332 ALA A CA 1
ATOM 2639 C C . ALA A 1 332 ? 6.869 0.663 34.227 1.00 36.88 332 ALA A C 1
ATOM 2641 O O . ALA A 1 332 ? 6.754 -0.068 35.218 1.00 36.88 332 ALA A O 1
ATOM 2642 N N . PRO A 1 333 ? 7.967 0.692 33.457 1.00 43.47 333 PRO A N 1
ATOM 2643 C CA . PRO A 1 333 ? 9.317 0.674 33.980 1.00 43.47 333 PRO A CA 1
ATOM 2644 C C . PRO A 1 333 ? 9.930 2.084 33.939 1.00 43.47 333 PRO A C 1
ATOM 2646 O O . PRO A 1 333 ? 9.528 2.952 33.169 1.00 43.47 333 PRO A O 1
ATOM 2649 N N . GLU A 1 334 ? 10.861 2.289 34.855 1.00 46.84 334 GLU A N 1
ATOM 2650 C CA . GLU A 1 334 ? 11.658 3.485 35.114 1.00 46.84 334 GLU A CA 1
ATOM 2651 C C . GLU A 1 334 ? 12.487 3.863 33.873 1.00 46.84 334 GLU A C 1
ATOM 2653 O O . GLU A 1 334 ? 13.373 3.114 33.468 1.00 46.84 334 GLU A O 1
ATOM 2658 N N . VAL A 1 335 ? 12.154 4.995 33.245 1.00 40.53 335 VAL A N 1
ATOM 2659 C CA . VAL A 1 335 ? 12.893 5.592 32.122 1.00 40.53 335 VAL A CA 1
ATOM 2660 C C . VAL A 1 335 ? 13.542 6.869 32.633 1.00 40.53 335 VAL A C 1
ATOM 2662 O O . VAL A 1 335 ? 12.901 7.663 33.325 1.00 40.53 335 VAL A O 1
ATOM 2665 N N . GLN A 1 336 ? 14.833 7.001 32.340 1.00 41.12 336 GLN A N 1
ATOM 2666 C CA . GLN A 1 336 ? 15.651 8.156 32.672 1.00 41.12 336 GLN A CA 1
ATOM 2667 C C . GLN A 1 336 ? 15.106 9.394 31.957 1.00 41.12 336 GLN A C 1
ATOM 2669 O O . GLN A 1 336 ? 14.750 9.353 30.785 1.00 41.12 336 GLN A O 1
ATOM 2674 N N . GLU A 1 337 ? 14.993 10.464 32.729 1.00 40.09 337 GLU A N 1
ATOM 2675 C CA . GLU A 1 337 ? 14.477 11.776 32.362 1.00 40.09 337 GLU A CA 1
ATOM 2676 C C . GLU A 1 337 ? 15.452 12.447 31.378 1.00 40.09 337 GLU A C 1
ATOM 2678 O O . GLU A 1 337 ? 16.404 13.107 31.790 1.00 40.09 337 GLU A O 1
ATOM 2683 N N . GLU A 1 338 ? 15.251 12.234 30.074 1.00 45.06 338 GLU A N 1
ATOM 2684 C CA . GLU A 1 338 ? 15.760 13.148 29.051 1.00 45.06 338 GLU A CA 1
ATOM 2685 C C . GLU A 1 338 ? 14.888 14.402 29.067 1.00 45.06 338 GLU A C 1
ATOM 2687 O O . GLU A 1 338 ? 13.663 14.357 28.939 1.00 45.06 338 GLU A O 1
ATOM 2692 N N . VAL A 1 339 ? 15.549 15.525 29.314 1.00 36.94 339 VAL A N 1
ATOM 2693 C CA . VAL A 1 339 ? 14.970 16.859 29.342 1.00 36.94 339 VAL A CA 1
ATOM 2694 C C . VAL A 1 339 ? 14.590 17.217 27.906 1.00 36.94 339 VAL A C 1
ATOM 2696 O O . VAL A 1 339 ? 15.458 17.563 27.112 1.00 36.94 339 VAL A O 1
ATOM 2699 N N . GLU A 1 340 ? 13.304 17.115 27.564 1.00 41.97 340 GLU A N 1
ATOM 2700 C CA . GLU A 1 340 ? 12.748 17.801 26.396 1.00 41.97 340 GLU A CA 1
ATOM 2701 C C . GLU A 1 340 ? 12.943 19.308 26.628 1.00 41.97 340 GLU A C 1
ATOM 2703 O O . GLU A 1 340 ? 12.205 19.938 27.391 1.00 41.97 340 GLU A O 1
ATOM 2708 N N . GLU A 1 341 ? 13.990 19.883 26.030 1.00 42.44 341 GLU A N 1
ATOM 2709 C CA . GLU A 1 341 ? 14.094 21.328 25.864 1.00 42.44 341 GLU A CA 1
ATOM 2710 C C . GLU A 1 341 ? 12.899 21.766 25.015 1.00 42.44 341 GLU A C 1
ATOM 2712 O O . GLU A 1 341 ? 12.809 21.480 23.822 1.00 42.44 341 GLU A O 1
ATOM 2717 N N . GLU A 1 342 ? 11.938 22.423 25.662 1.00 40.72 342 GLU A N 1
ATOM 2718 C CA . GLU A 1 342 ? 10.858 23.147 25.008 1.00 40.72 342 GLU A CA 1
ATOM 2719 C C . GLU A 1 342 ? 11.509 24.244 24.155 1.00 40.72 342 GLU A C 1
ATOM 2721 O O . GLU A 1 342 ? 11.834 25.325 24.647 1.00 40.72 342 GLU A O 1
ATOM 2726 N N . VAL A 1 343 ? 11.782 23.926 22.885 1.00 41.69 343 VAL A N 1
ATOM 2727 C CA . VAL A 1 343 ? 12.255 24.886 21.887 1.00 41.69 343 VAL A CA 1
ATOM 2728 C C . VAL A 1 343 ? 11.169 25.946 21.773 1.00 41.69 343 VAL A C 1
ATOM 2730 O O . VAL A 1 343 ? 10.129 25.737 21.147 1.00 41.69 343 VAL A O 1
ATOM 2733 N N . THR A 1 344 ? 11.384 27.077 22.439 1.00 43.59 344 THR A N 1
ATOM 2734 C CA . THR A 1 344 ? 10.587 28.283 22.260 1.00 43.59 344 THR A CA 1
ATOM 2735 C C . THR A 1 344 ? 10.806 28.734 20.825 1.00 43.59 344 THR A C 1
ATOM 2737 O O . THR A 1 344 ? 11.806 29.384 20.530 1.00 43.59 344 THR A O 1
ATOM 2740 N N . VAL A 1 345 ? 9.919 28.305 19.926 1.00 53.16 345 VAL A N 1
ATOM 2741 C CA . VAL A 1 345 ? 9.868 28.784 18.545 1.00 53.16 345 VAL A CA 1
ATOM 2742 C C . VAL A 1 345 ? 9.748 30.299 18.630 1.00 53.16 345 VAL A C 1
ATOM 2744 O O . VAL A 1 345 ? 8.767 30.801 19.181 1.00 53.16 345 VAL A O 1
ATOM 2747 N N . ASP A 1 346 ? 10.790 30.999 18.189 1.00 61.44 346 ASP A N 1
ATOM 2748 C CA . ASP A 1 346 ? 10.853 32.453 18.221 1.00 61.44 346 ASP A CA 1
ATOM 2749 C C . ASP A 1 346 ? 9.655 32.980 17.417 1.00 61.44 346 ASP A C 1
ATOM 2751 O O . ASP A 1 346 ? 9.546 32.745 16.214 1.00 61.44 346 ASP A O 1
ATOM 2755 N N . GLU A 1 347 ? 8.685 33.604 18.094 1.00 70.62 347 GLU A N 1
ATOM 2756 C CA . GLU A 1 347 ? 7.381 34.005 17.531 1.00 70.62 347 GLU A CA 1
ATOM 2757 C C . GLU A 1 347 ? 7.498 35.089 16.432 1.00 70.62 347 GLU A C 1
ATOM 2759 O O . GLU A 1 347 ? 6.484 35.601 15.951 1.00 70.62 347 GLU A O 1
ATOM 2764 N N . GLY A 1 348 ? 8.721 35.460 16.043 1.00 81.25 348 GLY A N 1
ATOM 2765 C CA . GLY A 1 348 ? 9.024 36.506 15.075 1.00 81.25 348 GLY A CA 1
ATOM 2766 C C . GLY A 1 348 ? 9.046 36.057 13.614 1.00 81.25 348 GLY A C 1
ATOM 2767 O O . GLY A 1 348 ? 8.650 36.852 12.760 1.00 81.25 348 GLY A O 1
ATOM 2768 N N . ASP A 1 349 ? 9.460 34.823 13.314 1.00 84.19 349 ASP A N 1
ATOM 2769 C CA . ASP A 1 349 ? 9.768 34.436 11.933 1.00 84.19 349 ASP A CA 1
ATOM 2770 C C . ASP A 1 349 ? 8.509 34.162 11.091 1.00 84.19 349 ASP A C 1
ATOM 2772 O O . ASP A 1 349 ? 7.552 33.523 11.554 1.00 84.19 349 ASP A O 1
ATOM 2776 N N . PRO A 1 350 ? 8.471 34.623 9.824 1.00 89.31 350 PRO A N 1
ATOM 2777 C CA . PRO A 1 350 ? 7.361 34.319 8.938 1.00 89.31 350 PRO A CA 1
ATOM 2778 C C . PRO A 1 350 ? 7.273 32.804 8.679 1.00 89.31 350 PRO A C 1
ATOM 2780 O O . PRO A 1 350 ? 8.290 32.123 8.545 1.00 89.31 350 PRO A O 1
ATOM 2783 N N . PRO A 1 351 ? 6.057 32.242 8.566 1.00 92.38 351 PRO A N 1
ATOM 2784 C CA . PRO A 1 351 ? 5.887 30.806 8.404 1.00 92.38 351 PRO A CA 1
ATOM 2785 C C . PRO A 1 351 ? 6.422 30.321 7.052 1.00 92.38 351 PRO A C 1
ATOM 2787 O O . PRO A 1 351 ? 6.117 30.902 6.008 1.00 92.38 351 PRO A O 1
ATOM 2790 N N . TRP A 1 352 ? 7.121 29.183 7.061 1.00 95.75 352 TRP A N 1
ATOM 2791 C CA . TRP A 1 352 ? 7.576 28.507 5.846 1.00 95.75 352 TRP A CA 1
ATOM 2792 C C . TRP A 1 352 ? 6.416 28.211 4.886 1.00 95.75 352 TRP A C 1
ATOM 2794 O O . TRP A 1 352 ? 5.462 27.494 5.212 1.00 95.75 352 TRP A O 1
ATOM 2804 N N . ARG A 1 353 ? 6.513 28.715 3.654 1.00 96.88 353 ARG A N 1
ATOM 2805 C CA . ARG A 1 353 ? 5.577 28.394 2.575 1.00 96.88 353 ARG A CA 1
ATOM 2806 C C . ARG A 1 353 ? 5.898 27.013 2.024 1.00 96.88 353 ARG A C 1
ATOM 2808 O O . ARG A 1 353 ? 7.033 26.720 1.667 1.00 96.88 353 ARG A O 1
ATOM 2815 N N . THR A 1 354 ? 4.874 26.181 1.883 1.00 96.94 354 THR A N 1
ATOM 2816 C CA . THR A 1 354 ? 4.997 24.805 1.366 1.00 96.94 354 THR A CA 1
ATOM 2817 C C . THR A 1 354 ? 4.402 24.642 -0.038 1.00 96.94 354 THR A C 1
ATOM 2819 O O . THR A 1 354 ? 4.325 23.532 -0.564 1.00 96.94 354 THR A O 1
ATOM 2822 N N . THR A 1 355 ? 3.985 25.745 -0.672 1.00 96.31 355 THR A N 1
ATOM 2823 C CA . THR A 1 355 ? 3.421 25.784 -2.031 1.00 96.31 355 THR A CA 1
ATOM 2824 C C . THR A 1 355 ? 4.010 26.927 -2.863 1.00 96.31 355 THR A C 1
ATOM 2826 O O . THR A 1 355 ? 4.707 27.801 -2.350 1.00 96.31 355 THR A O 1
ATOM 2829 N N . ASP A 1 356 ? 3.724 26.908 -4.169 1.00 94.62 356 ASP A N 1
ATOM 2830 C CA . ASP A 1 356 ? 3.917 28.033 -5.099 1.00 94.62 356 ASP A CA 1
ATOM 2831 C C . ASP A 1 356 ? 5.366 28.463 -5.394 1.00 94.62 356 ASP A C 1
ATOM 2833 O O . ASP A 1 356 ? 5.585 29.563 -5.897 1.00 94.62 356 ASP A O 1
ATOM 2837 N N . HIS A 1 357 ? 6.345 27.575 -5.192 1.00 97.50 357 HIS A N 1
ATOM 2838 C CA . HIS A 1 357 ? 7.706 27.748 -5.712 1.00 97.50 357 HIS A CA 1
ATOM 2839 C C . HIS A 1 357 ? 8.136 26.562 -6.590 1.00 97.50 357 HIS A C 1
ATOM 2841 O O . HIS A 1 357 ? 7.935 25.411 -6.192 1.00 97.50 357 HIS A O 1
ATOM 2847 N N . PRO A 1 358 ? 8.764 26.790 -7.762 1.00 97.50 358 PRO A N 1
ATOM 2848 C CA . PRO A 1 358 ? 9.206 25.717 -8.661 1.00 97.50 358 PRO A CA 1
ATOM 2849 C C . PRO A 1 358 ? 10.279 24.795 -8.061 1.00 97.50 358 PRO A C 1
ATOM 2851 O O . PRO A 1 358 ? 10.536 23.723 -8.611 1.00 97.50 358 PRO A O 1
ATOM 2854 N N . PHE A 1 359 ? 10.929 25.204 -6.968 1.00 97.94 359 PHE A N 1
ATOM 2855 C CA . PHE A 1 359 ? 11.984 24.420 -6.317 1.00 97.94 359 PHE A CA 1
ATOM 2856 C C . PHE A 1 359 ? 11.486 23.453 -5.242 1.00 97.94 359 PHE A C 1
ATOM 2858 O O . PHE A 1 359 ? 12.219 22.532 -4.887 1.00 97.94 359 PHE A O 1
ATOM 2865 N N . LEU A 1 360 ? 10.244 23.594 -4.772 1.00 97.62 360 LEU A N 1
ATOM 2866 C CA . LEU A 1 360 ? 9.679 22.689 -3.770 1.00 97.62 360 LEU A CA 1
ATOM 2867 C C . LEU A 1 360 ? 9.658 21.240 -4.274 1.00 97.62 360 LEU A C 1
ATOM 2869 O O . LEU A 1 360 ? 9.331 20.970 -5.432 1.00 97.62 360 LEU A O 1
ATOM 2873 N N . ASN A 1 361 ? 9.973 20.300 -3.383 1.00 96.88 361 ASN A N 1
ATOM 2874 C CA . ASN A 1 361 ? 10.102 18.863 -3.649 1.00 96.88 361 ASN A CA 1
ATOM 2875 C C . ASN A 1 361 ? 11.203 18.470 -4.653 1.00 96.88 361 ASN A C 1
ATOM 2877 O O . ASN A 1 361 ? 11.265 17.309 -5.072 1.00 96.88 361 ASN A O 1
ATOM 2881 N N . ARG A 1 362 ? 12.083 19.394 -5.060 1.00 97.88 362 ARG A N 1
ATOM 2882 C CA . ARG A 1 362 ? 13.284 19.038 -5.827 1.00 97.88 362 ARG A CA 1
ATOM 2883 C C . ARG A 1 362 ? 14.362 18.501 -4.889 1.00 97.88 362 ARG A C 1
ATOM 2885 O O . ARG A 1 362 ? 14.445 18.898 -3.728 1.00 97.88 362 ARG A O 1
ATOM 2892 N N . ARG A 1 363 ? 15.187 17.590 -5.413 1.00 97.50 363 ARG A N 1
ATOM 2893 C CA . ARG A 1 363 ? 16.328 17.022 -4.689 1.00 97.50 363 ARG A CA 1
ATOM 2894 C C . ARG A 1 363 ? 17.576 17.854 -4.930 1.00 97.50 363 ARG A C 1
ATOM 2896 O O . ARG A 1 363 ? 17.847 18.235 -6.069 1.00 97.50 363 ARG A O 1
ATOM 2903 N N . VAL A 1 364 ? 18.347 18.059 -3.875 1.00 97.44 364 VAL A N 1
ATOM 2904 C CA . VAL A 1 364 ? 19.640 18.747 -3.922 1.00 97.44 364 VAL A CA 1
ATOM 2905 C C . VAL A 1 364 ? 20.733 17.853 -3.372 1.00 97.44 364 VAL A C 1
ATOM 2907 O O . VAL A 1 364 ? 20.476 17.059 -2.471 1.00 97.44 364 VAL A O 1
ATOM 2910 N N . ARG A 1 365 ? 21.944 17.956 -3.917 1.00 96.88 365 ARG A N 1
ATOM 2911 C CA . ARG A 1 365 ? 23.136 17.286 -3.397 1.00 96.88 365 ARG A CA 1
ATOM 2912 C C . ARG A 1 365 ? 24.042 18.333 -2.776 1.00 96.88 365 ARG A C 1
ATOM 2914 O O . ARG A 1 365 ? 24.741 19.048 -3.486 1.00 96.88 365 ARG A O 1
ATOM 2921 N N . TRP A 1 366 ? 24.057 18.369 -1.456 1.00 95.50 366 TRP A N 1
ATOM 2922 C CA . TRP A 1 366 ? 24.943 19.232 -0.699 1.00 95.50 366 TRP A CA 1
ATOM 2923 C C . TRP A 1 366 ? 26.301 18.559 -0.518 1.00 95.50 366 TRP A C 1
ATOM 2925 O O . TRP A 1 366 ? 26.383 17.363 -0.239 1.00 95.50 366 TRP A O 1
ATOM 2935 N N . THR A 1 367 ? 27.371 19.321 -0.727 1.00 93.69 367 THR A N 1
ATOM 2936 C CA . THR A 1 367 ? 28.743 18.875 -0.468 1.00 93.69 367 THR A CA 1
ATOM 2937 C C . THR A 1 367 ? 29.353 19.854 0.530 1.00 93.69 367 THR A C 1
ATOM 2939 O O . THR A 1 367 ? 29.520 21.016 0.156 1.00 93.69 367 THR A O 1
ATOM 2942 N N . PRO A 1 368 ? 29.661 19.432 1.769 1.00 86.62 368 PRO A N 1
ATOM 2943 C CA . PRO A 1 368 ? 30.232 20.319 2.780 1.00 86.62 368 PRO A CA 1
ATOM 2944 C C . PRO A 1 368 ? 31.533 20.944 2.272 1.00 86.62 368 PRO A C 1
ATOM 2946 O O . PRO A 1 368 ? 32.398 20.245 1.729 1.00 86.62 368 PRO A O 1
ATOM 2949 N N . SER A 1 369 ? 31.703 22.255 2.462 1.00 85.19 369 SER A N 1
ATOM 2950 C CA . SER A 1 369 ? 33.022 22.861 2.291 1.00 85.19 369 SER A CA 1
ATOM 2951 C C . SER A 1 369 ? 33.933 22.376 3.427 1.00 85.19 369 SER A C 1
ATOM 2953 O O . SER A 1 369 ? 33.496 22.346 4.576 1.00 85.19 369 SER A O 1
ATOM 2955 N N . PRO A 1 370 ? 35.220 22.063 3.177 1.00 80.62 370 PRO A N 1
ATOM 2956 C CA . PRO A 1 370 ? 36.170 21.662 4.224 1.00 80.62 370 PRO A CA 1
ATOM 2957 C C . PRO A 1 370 ? 36.365 22.690 5.354 1.00 80.62 370 PRO A C 1
ATOM 2959 O O . PRO A 1 370 ? 37.056 22.405 6.330 1.00 80.62 370 PRO A O 1
ATOM 2962 N N . THR A 1 371 ? 35.852 23.908 5.177 1.00 82.62 371 THR A N 1
ATOM 2963 C CA . THR A 1 371 ? 35.929 25.018 6.131 1.00 82.62 371 THR A CA 1
ATOM 2964 C C . THR A 1 371 ? 34.725 25.127 7.056 1.00 82.62 371 THR A C 1
ATOM 2966 O O . THR A 1 371 ? 34.813 25.861 8.040 1.00 82.62 371 THR A O 1
ATOM 2969 N N . ASP A 1 372 ? 33.626 24.443 6.744 1.00 71.56 372 ASP A N 1
ATOM 2970 C CA . ASP A 1 372 ? 32.363 24.605 7.458 1.00 71.56 372 ASP A CA 1
ATOM 2971 C C . ASP A 1 372 ? 32.287 23.612 8.629 1.00 71.56 372 ASP A C 1
ATOM 2973 O O . ASP A 1 372 ? 32.977 22.594 8.626 1.00 71.56 372 ASP A O 1
ATOM 2977 N N . ASN A 1 373 ? 31.524 23.979 9.667 1.00 71.62 373 ASN A N 1
ATOM 2978 C CA . ASN A 1 373 ? 31.430 23.350 10.996 1.00 71.62 373 ASN A CA 1
ATOM 2979 C C . ASN A 1 373 ? 31.882 21.878 11.090 1.00 71.62 373 ASN A C 1
ATOM 2981 O O . ASN A 1 373 ? 31.337 21.002 10.423 1.00 71.62 373 ASN A O 1
ATOM 2985 N N . ALA A 1 374 ? 32.805 21.599 12.021 1.00 75.62 374 ALA A N 1
ATOM 2986 C CA . ALA A 1 374 ? 33.373 20.265 12.251 1.00 75.62 374 ALA A CA 1
ATOM 2987 C C . ALA A 1 374 ? 32.347 19.196 12.679 1.00 75.62 374 ALA A C 1
ATOM 2989 O O . ALA A 1 374 ? 32.671 18.010 12.650 1.00 75.62 374 ALA A O 1
ATOM 2990 N N . ASP A 1 375 ? 31.141 19.620 13.059 1.00 78.56 375 ASP A N 1
ATOM 2991 C CA . ASP A 1 375 ? 30.063 18.760 13.545 1.00 78.56 375 ASP A CA 1
ATOM 2992 C C . ASP A 1 375 ? 29.103 18.293 12.434 1.00 78.56 375 ASP A C 1
ATOM 2994 O O . ASP A 1 375 ? 28.253 17.442 12.685 1.00 78.56 375 ASP A O 1
ATOM 2998 N N . LEU A 1 376 ? 29.229 18.810 11.203 1.00 76.44 376 LEU A N 1
ATOM 2999 C CA . LEU A 1 376 ? 28.413 18.357 10.072 1.00 76.44 376 LEU A CA 1
ATOM 3000 C C . LEU A 1 376 ? 29.045 17.141 9.367 1.00 76.44 376 LEU A C 1
ATOM 3002 O O . LEU A 1 376 ? 30.275 17.025 9.300 1.00 76.44 376 LEU A O 1
ATOM 3006 N N . PRO A 1 377 ? 28.229 16.225 8.810 1.00 76.19 377 PRO A N 1
ATOM 3007 C CA . PRO A 1 377 ? 28.733 15.056 8.097 1.00 76.19 377 PRO A CA 1
ATOM 3008 C C . PRO A 1 377 ? 29.603 15.479 6.906 1.00 76.19 377 PRO A C 1
ATOM 3010 O O . PRO A 1 377 ? 29.194 16.294 6.086 1.00 76.19 377 PRO A O 1
ATOM 3013 N N . GLN A 1 378 ? 30.811 14.908 6.802 1.00 82.94 378 GLN A N 1
ATOM 3014 C CA . GLN A 1 378 ? 31.788 15.235 5.747 1.00 82.94 378 GLN A CA 1
ATOM 3015 C C . GLN A 1 378 ? 31.459 14.615 4.379 1.00 82.94 378 GLN A C 1
ATOM 3017 O O . GLN A 1 378 ? 32.150 14.875 3.391 1.00 82.94 378 GLN A O 1
ATOM 3022 N N . GLU A 1 379 ? 30.433 13.771 4.309 1.00 90.56 379 GLU A N 1
ATOM 3023 C CA . GLU A 1 379 ? 30.035 13.088 3.084 1.00 90.56 379 GLU A CA 1
ATOM 3024 C C . GLU A 1 379 ? 28.951 13.875 2.329 1.00 90.56 379 GLU A C 1
ATOM 3026 O O . GLU A 1 379 ? 28.134 14.556 2.949 1.00 90.56 379 GLU A O 1
ATOM 3031 N N . PRO A 1 380 ? 28.906 13.798 0.983 1.00 93.69 380 PRO A N 1
ATOM 3032 C CA . PRO A 1 380 ? 27.847 14.438 0.213 1.00 93.69 380 PRO A CA 1
ATOM 3033 C C . PRO A 1 380 ? 26.466 13.912 0.618 1.00 93.69 380 PRO A C 1
ATOM 3035 O O . PRO A 1 380 ? 26.182 12.722 0.470 1.00 93.69 380 PRO A O 1
ATOM 3038 N N . ALA A 1 381 ? 25.586 14.809 1.054 1.00 95.06 381 ALA A N 1
ATOM 3039 C CA . ALA A 1 381 ? 24.232 14.483 1.484 1.00 95.06 381 ALA A CA 1
ATOM 3040 C C . ALA A 1 381 ? 23.212 14.860 0.400 1.00 95.06 381 ALA A C 1
ATOM 3042 O O . ALA A 1 381 ? 23.415 15.805 -0.368 1.00 95.06 381 ALA A O 1
ATOM 3043 N N . VAL A 1 382 ? 22.099 14.124 0.314 1.00 97.00 382 VAL A N 1
ATOM 3044 C CA . VAL A 1 382 ? 21.004 14.449 -0.613 1.00 97.00 382 VAL A CA 1
ATOM 3045 C C . VAL A 1 382 ? 19.757 14.827 0.171 1.00 97.00 382 VAL A C 1
ATOM 3047 O O . VAL A 1 382 ? 19.200 13.987 0.866 1.00 97.00 382 VAL A O 1
ATOM 3050 N N . GLY A 1 383 ? 19.305 16.067 0.011 1.00 97.12 383 GLY A N 1
ATOM 3051 C CA . GLY A 1 383 ? 18.144 16.624 0.704 1.00 97.12 383 GLY A CA 1
ATOM 3052 C C . GLY A 1 383 ? 16.973 16.909 -0.232 1.00 97.12 383 GLY A C 1
ATOM 3053 O O . GLY A 1 383 ? 17.082 16.777 -1.459 1.00 97.12 383 GLY A O 1
ATOM 3054 N N . THR A 1 384 ? 15.842 17.303 0.351 1.00 98.00 384 THR A N 1
ATOM 3055 C CA . THR A 1 384 ? 14.641 17.745 -0.375 1.00 98.00 384 THR A CA 1
ATOM 3056 C C . THR A 1 384 ? 14.206 19.120 0.117 1.00 98.00 384 THR A C 1
ATOM 3058 O O . THR A 1 384 ? 14.106 19.345 1.319 1.00 98.00 384 THR A O 1
ATOM 3061 N N . VAL A 1 385 ? 13.914 20.032 -0.813 1.00 98.00 385 VAL A N 1
ATOM 3062 C CA . VAL A 1 385 ? 13.384 21.367 -0.487 1.00 98.00 385 VAL A CA 1
ATOM 3063 C C . VAL A 1 385 ? 11.936 21.227 -0.002 1.00 98.00 385 VAL A C 1
ATOM 3065 O O . VAL A 1 385 ? 11.065 20.854 -0.797 1.00 98.00 385 VAL A O 1
ATOM 3068 N N . LEU A 1 386 ? 11.669 21.506 1.278 1.00 97.75 386 LEU A N 1
ATOM 3069 C CA . LEU A 1 386 ? 10.336 21.359 1.887 1.00 97.75 386 LEU A CA 1
ATOM 3070 C C . LEU A 1 386 ? 9.595 22.685 2.067 1.00 97.75 386 LEU A C 1
ATOM 3072 O O . LEU A 1 386 ? 8.364 22.702 2.013 1.00 97.75 386 LEU A O 1
ATOM 3076 N N . GLY A 1 387 ? 10.327 23.783 2.258 1.00 97.56 387 GLY A N 1
ATOM 3077 C CA . GLY A 1 387 ? 9.747 25.092 2.534 1.00 97.56 387 GLY A CA 1
ATOM 3078 C C . GLY A 1 387 ? 10.539 26.232 1.911 1.00 97.56 387 GLY A C 1
ATOM 3079 O O . GLY A 1 387 ? 11.682 26.053 1.492 1.00 97.56 387 GLY A O 1
ATOM 3080 N N . TRP A 1 388 ? 9.919 27.406 1.831 1.00 98.25 388 TRP A N 1
ATOM 3081 C CA . TRP A 1 388 ? 10.603 28.641 1.456 1.00 98.25 388 TRP A CA 1
ATOM 3082 C C . TRP A 1 388 ? 9.962 29.875 2.100 1.00 98.25 388 TRP A C 1
ATOM 3084 O O . TRP A 1 388 ? 8.771 29.867 2.414 1.00 98.25 388 TRP A O 1
ATOM 3094 N N . ILE A 1 389 ? 10.749 30.930 2.280 1.00 97.38 389 ILE A N 1
ATOM 3095 C CA . ILE A 1 389 ? 10.311 32.274 2.672 1.00 97.38 389 ILE A CA 1
ATOM 3096 C C . ILE A 1 389 ? 10.449 33.168 1.440 1.00 97.38 389 ILE A C 1
ATOM 3098 O O . ILE A 1 389 ? 11.454 33.102 0.733 1.00 97.38 389 ILE A O 1
ATOM 3102 N N . SER A 1 390 ? 9.428 33.974 1.147 1.00 97.25 390 SER A N 1
ATOM 3103 C CA . SER A 1 390 ? 9.448 34.915 0.023 1.00 97.25 390 SER A CA 1
ATOM 3104 C C . SER A 1 390 ? 10.250 36.168 0.362 1.00 97.25 390 SER A C 1
ATOM 3106 O O . SER A 1 390 ? 10.188 36.653 1.486 1.00 97.25 390 SER A O 1
ATOM 3108 N N . GLU A 1 391 ? 10.878 36.793 -0.637 1.00 97.06 391 GLU A N 1
ATOM 3109 C CA . GLU A 1 391 ? 11.499 38.127 -0.499 1.00 97.06 391 GLU A CA 1
ATOM 3110 C C . GLU A 1 391 ? 10.510 39.213 -0.025 1.00 97.06 391 GLU A C 1
ATOM 3112 O O . GLU A 1 391 ? 10.902 40.267 0.470 1.00 97.06 391 GLU A O 1
ATOM 3117 N N . THR A 1 392 ? 9.208 38.971 -0.204 1.00 97.12 392 THR A N 1
ATOM 3118 C CA . THR A 1 392 ? 8.122 39.865 0.218 1.00 97.12 392 THR A CA 1
ATOM 3119 C C . THR A 1 392 ? 7.573 39.553 1.606 1.00 97.12 392 THR A C 1
ATOM 3121 O O . THR A 1 392 ? 6.684 40.271 2.065 1.00 97.12 392 THR A O 1
ATOM 3124 N N . ASP A 1 393 ? 7.980 38.436 2.211 1.00 96.12 393 ASP A N 1
ATOM 3125 C CA . ASP A 1 393 ? 7.528 38.075 3.549 1.00 96.12 393 ASP A CA 1
ATOM 3126 C C . ASP A 1 393 ? 8.226 38.975 4.567 1.00 96.12 393 ASP A C 1
ATOM 3128 O O . ASP A 1 393 ? 9.391 39.339 4.401 1.00 96.12 393 ASP A O 1
ATOM 3132 N N . VAL A 1 394 ? 7.479 39.380 5.589 1.00 95.56 394 VAL A N 1
ATOM 3133 C CA . VAL A 1 394 ? 7.968 40.245 6.661 1.00 95.56 394 VAL A CA 1
ATOM 3134 C C . VAL A 1 394 ? 7.675 39.600 8.006 1.00 95.56 394 VAL A C 1
ATOM 3136 O O . VAL A 1 394 ? 6.646 38.936 8.159 1.00 95.56 394 VAL A O 1
ATOM 3139 N N . ASP A 1 395 ? 8.585 39.790 8.952 1.00 93.25 395 ASP A N 1
ATOM 3140 C CA . ASP A 1 395 ? 8.434 39.357 10.338 1.00 93.25 395 ASP A CA 1
ATOM 3141 C C . ASP A 1 395 ? 7.368 40.195 11.080 1.00 93.25 395 ASP A C 1
ATOM 3143 O O . ASP A 1 395 ? 6.739 41.114 10.535 1.00 93.25 395 ASP A O 1
ATOM 3147 N N . SER A 1 396 ? 7.146 39.877 12.355 1.00 91.12 396 SER A N 1
ATOM 3148 C CA . SER A 1 396 ? 6.202 40.618 13.207 1.00 91.12 396 SER A CA 1
ATOM 3149 C C . SER A 1 396 ? 6.571 42.097 13.444 1.00 91.12 396 SER A C 1
ATOM 3151 O O . SER A 1 396 ? 5.696 42.899 13.791 1.00 91.12 396 SER A O 1
ATOM 3153 N N . GLU A 1 397 ? 7.830 42.478 13.221 1.00 92.69 397 GLU A N 1
ATOM 3154 C CA . GLU A 1 397 ? 8.354 43.840 13.361 1.00 92.69 397 GLU A CA 1
ATOM 3155 C C . GLU A 1 397 ? 8.342 44.622 12.030 1.00 92.69 397 GLU A C 1
ATOM 3157 O O . GLU A 1 397 ? 8.536 45.841 12.016 1.00 92.69 397 GLU A O 1
ATOM 3162 N N . GLY A 1 398 ? 8.032 43.950 10.917 1.00 94.69 398 GLY A N 1
ATOM 3163 C CA . GLY A 1 398 ? 8.005 44.508 9.569 1.00 94.69 398 GLY A CA 1
ATOM 3164 C C . GLY A 1 398 ? 9.352 44.473 8.842 1.00 94.69 398 GLY A C 1
ATOM 3165 O O . GLY A 1 398 ? 9.464 45.100 7.783 1.00 94.69 398 GLY A O 1
ATOM 3166 N N . ASN A 1 399 ? 10.357 43.774 9.377 1.00 95.62 399 ASN A N 1
ATOM 3167 C CA . ASN A 1 399 ? 11.616 43.530 8.678 1.00 95.62 399 ASN A CA 1
ATOM 3168 C C . ASN A 1 399 ? 11.434 42.402 7.650 1.00 95.62 399 ASN A C 1
ATOM 3170 O O . ASN A 1 399 ? 10.536 41.572 7.803 1.00 95.62 399 ASN A O 1
ATOM 3174 N N . PRO A 1 400 ? 12.252 42.354 6.586 1.00 96.50 400 PRO A N 1
ATOM 3175 C CA . PRO A 1 400 ? 12.230 41.248 5.634 1.00 96.50 400 PRO A CA 1
ATOM 3176 C C . PRO A 1 400 ? 12.454 39.904 6.331 1.00 96.50 400 PRO A C 1
ATOM 3178 O O . PRO A 1 400 ? 13.330 39.799 7.183 1.00 96.50 400 PRO A O 1
ATOM 3181 N N . GLY A 1 401 ? 11.714 38.870 5.925 1.00 94.62 401 GLY A N 1
ATOM 3182 C CA . GLY A 1 401 ? 11.851 37.523 6.489 1.00 94.62 401 GLY A CA 1
ATOM 3183 C C . GLY A 1 401 ? 13.246 36.921 6.307 1.00 94.62 401 GLY A C 1
ATOM 3184 O O . GLY A 1 401 ? 13.666 36.091 7.102 1.00 94.62 401 GLY A O 1
ATOM 3185 N N . PHE A 1 402 ? 13.973 37.350 5.273 1.00 96.25 402 PHE A N 1
ATOM 3186 C CA . PHE A 1 402 ? 15.383 37.037 5.088 1.00 96.25 402 PHE A CA 1
ATOM 3187 C C . PHE A 1 402 ? 16.070 38.108 4.226 1.00 96.25 402 PHE A C 1
ATOM 3189 O O . PHE A 1 402 ? 15.534 38.535 3.198 1.00 96.25 402 PHE A O 1
ATOM 3196 N N . GLU A 1 403 ? 17.274 38.528 4.620 1.00 97.19 403 GLU A N 1
ATOM 3197 C CA . GLU A 1 403 ? 18.144 39.412 3.837 1.00 97.19 403 GLU A CA 1
ATOM 3198 C C . GLU A 1 403 ? 19.356 38.624 3.328 1.00 97.19 403 GLU A C 1
ATOM 3200 O O . GLU A 1 403 ? 20.122 38.068 4.114 1.00 97.19 403 GLU A O 1
ATOM 3205 N N . SER A 1 404 ? 19.559 38.594 2.006 1.00 96.81 404 SER A N 1
ATOM 3206 C CA . SER A 1 404 ? 20.668 37.849 1.400 1.00 96.81 404 SER A CA 1
ATOM 3207 C C . SER A 1 404 ? 22.010 38.393 1.871 1.00 96.81 404 SER A C 1
ATOM 3209 O O . SER A 1 404 ? 22.314 39.580 1.722 1.00 96.81 404 SER A O 1
ATOM 3211 N N . SER A 1 405 ? 22.867 37.493 2.345 1.00 92.69 405 SER A N 1
ATOM 3212 C CA . SER A 1 405 ? 24.224 37.809 2.795 1.00 92.69 405 SER A CA 1
ATOM 3213 C C . SER A 1 405 ? 25.082 38.417 1.677 1.00 92.69 405 SER A C 1
ATOM 3215 O O . SER A 1 405 ? 25.976 39.234 1.918 1.00 92.69 405 SER A O 1
ATOM 3217 N N . ARG A 1 406 ? 24.784 38.049 0.424 1.00 94.75 406 ARG A N 1
ATOM 3218 C CA . ARG A 1 406 ? 25.509 38.486 -0.771 1.00 94.75 406 ARG A CA 1
ATOM 3219 C C . ARG A 1 406 ? 25.102 39.877 -1.246 1.00 94.75 406 ARG A C 1
ATOM 3221 O O . ARG A 1 406 ? 25.949 40.612 -1.756 1.00 94.75 406 ARG A O 1
ATOM 3228 N N . THR A 1 407 ? 23.818 40.221 -1.150 1.00 96.50 407 THR A N 1
ATOM 3229 C CA . THR A 1 407 ? 23.273 41.461 -1.735 1.00 96.50 407 THR A CA 1
ATOM 3230 C C . THR A 1 407 ? 22.857 42.500 -0.696 1.00 96.50 407 THR A C 1
ATOM 3232 O O . THR A 1 407 ? 22.787 43.683 -1.034 1.00 96.50 407 THR A O 1
ATOM 3235 N N . GLY A 1 408 ? 22.605 42.088 0.551 1.00 96.56 408 GLY A N 1
ATOM 3236 C CA . GLY A 1 408 ? 22.019 42.921 1.603 1.00 96.56 408 GLY A CA 1
ATOM 3237 C C . GLY A 1 408 ? 20.595 43.384 1.282 1.00 96.56 408 GLY A C 1
ATOM 3238 O O . GLY A 1 408 ? 20.180 44.441 1.749 1.00 96.56 408 GLY A O 1
ATOM 3239 N N . GLN A 1 409 ? 19.888 42.668 0.403 1.00 97.81 409 GLN A N 1
ATOM 3240 C CA . GLN A 1 409 ? 18.506 42.947 0.013 1.00 97.81 409 GLN A CA 1
ATOM 3241 C C . GLN A 1 409 ? 17.601 41.781 0.433 1.00 97.81 409 GLN A C 1
ATOM 3243 O O . GLN A 1 409 ? 18.100 40.656 0.555 1.00 97.81 409 GLN A O 1
ATOM 3248 N N . PRO A 1 410 ? 16.289 42.026 0.622 1.00 97.88 410 PRO A N 1
ATOM 3249 C CA . PRO A 1 410 ? 15.309 40.962 0.814 1.00 97.88 410 PRO A CA 1
ATOM 3250 C C . PRO A 1 410 ? 15.435 39.912 -0.286 1.00 97.88 410 PRO A C 1
ATOM 3252 O O . PRO A 1 410 ? 15.497 40.265 -1.465 1.00 97.88 410 PRO A O 1
ATOM 3255 N N . ALA A 1 411 ? 15.503 38.642 0.095 1.00 97.69 411 ALA A N 1
ATOM 3256 C CA . ALA A 1 411 ? 15.709 37.540 -0.836 1.00 97.69 411 ALA A CA 1
ATOM 3257 C C . ALA A 1 411 ? 14.932 36.301 -0.380 1.00 97.69 411 ALA A C 1
ATOM 3259 O O . ALA A 1 411 ? 14.618 36.181 0.805 1.00 97.69 411 ALA A O 1
ATOM 3260 N N . PRO A 1 412 ? 14.613 35.369 -1.293 1.00 97.62 412 PRO A N 1
ATOM 3261 C CA . PRO A 1 412 ? 14.003 34.114 -0.900 1.00 97.62 412 PRO A CA 1
ATOM 3262 C C . PRO A 1 412 ? 15.014 33.198 -0.196 1.00 97.62 412 PRO A C 1
ATOM 3264 O O . PRO A 1 412 ? 16.164 33.070 -0.628 1.00 97.62 412 PRO A O 1
ATOM 3267 N N . LEU A 1 413 ? 14.551 32.528 0.859 1.00 97.75 413 LEU A N 1
ATOM 3268 C CA . LEU A 1 413 ? 15.302 31.526 1.619 1.00 97.75 413 LEU A CA 1
ATOM 3269 C C . LEU A 1 413 ? 14.585 30.183 1.522 1.00 97.75 413 LEU A C 1
ATOM 3271 O O . LEU A 1 413 ? 13.358 30.131 1.600 1.00 97.75 413 LEU A O 1
ATOM 3275 N N . PHE A 1 414 ? 15.328 29.095 1.362 1.00 98.06 414 PHE A N 1
ATOM 3276 C CA . PHE A 1 414 ? 14.766 27.767 1.153 1.00 98.06 414 PHE A CA 1
ATOM 3277 C C . PHE A 1 414 ? 15.193 26.801 2.238 1.00 98.06 414 PHE A C 1
ATOM 3279 O O . PHE A 1 414 ? 16.384 26.588 2.431 1.00 98.06 414 PHE A O 1
ATOM 3286 N N . HIS A 1 415 ? 14.212 26.148 2.849 1.00 97.62 415 HIS A N 1
ATOM 3287 C CA . HIS A 1 415 ? 14.428 25.143 3.874 1.00 97.62 415 HIS A CA 1
ATOM 3288 C C . HIS A 1 415 ? 14.567 23.754 3.253 1.00 97.62 415 HIS A C 1
ATOM 3290 O O . HIS A 1 415 ? 13.637 23.240 2.605 1.00 97.62 415 HIS A O 1
ATOM 3296 N N . VAL A 1 416 ? 15.735 23.144 3.442 1.00 97.50 416 VAL A N 1
ATOM 3297 C CA . VAL A 1 416 ? 16.066 21.820 2.920 1.00 97.50 416 VAL A CA 1
ATOM 3298 C C . VAL A 1 416 ? 16.285 20.854 4.070 1.00 97.50 416 VAL A C 1
ATOM 3300 O O . VAL A 1 416 ? 17.123 21.073 4.940 1.00 97.50 416 VAL A O 1
ATOM 3303 N N . VAL A 1 417 ? 15.573 19.732 4.007 1.00 97.19 417 VAL A N 1
ATOM 3304 C CA . VAL A 1 417 ? 15.712 18.645 4.975 1.00 97.19 417 VAL A CA 1
ATOM 3305 C C . VAL A 1 417 ? 16.530 17.517 4.353 1.00 97.19 417 VAL A C 1
ATOM 3307 O O . VAL A 1 417 ? 16.208 17.024 3.262 1.00 97.19 417 VAL A O 1
ATOM 3310 N N . PHE A 1 418 ? 17.604 17.140 5.042 1.00 95.44 418 PHE A N 1
ATOM 3311 C CA . PHE A 1 418 ? 18.440 15.971 4.774 1.00 95.44 418 PHE A CA 1
ATOM 3312 C C . PHE A 1 418 ? 18.068 14.847 5.748 1.00 95.44 418 PHE A C 1
ATOM 3314 O O . PHE A 1 418 ? 17.231 15.029 6.628 1.00 95.44 418 PHE A O 1
ATOM 3321 N N . ASP A 1 419 ? 18.660 13.665 5.575 1.00 93.31 419 ASP A N 1
ATOM 3322 C CA . ASP A 1 419 ? 18.349 12.522 6.443 1.00 93.31 419 ASP A CA 1
ATOM 3323 C C . ASP A 1 419 ? 18.756 12.770 7.910 1.00 93.31 419 ASP A C 1
ATOM 3325 O O . ASP A 1 419 ? 18.032 12.344 8.808 1.00 93.31 419 ASP A O 1
ATOM 3329 N N . ASP A 1 420 ? 19.857 13.497 8.136 1.00 92.06 420 ASP A N 1
ATOM 3330 C CA . ASP A 1 420 ? 20.459 13.674 9.468 1.00 92.06 420 ASP A CA 1
ATOM 3331 C C . ASP A 1 420 ? 20.443 15.126 9.980 1.00 92.06 420 ASP A C 1
ATOM 3333 O O . ASP A 1 420 ? 20.771 15.373 11.139 1.00 92.06 420 ASP A O 1
ATOM 3337 N N . PHE A 1 421 ? 20.115 16.103 9.129 1.00 93.50 421 PHE A N 1
ATOM 3338 C CA . PHE A 1 421 ? 20.134 17.522 9.490 1.00 93.50 421 PHE A CA 1
ATOM 3339 C C . PHE A 1 421 ? 19.245 18.366 8.571 1.00 93.50 421 PHE A C 1
ATOM 3341 O O . PHE A 1 421 ? 18.767 17.914 7.529 1.00 93.50 421 PHE A O 1
ATOM 3348 N N . GLU A 1 422 ? 19.054 19.624 8.949 1.00 94.44 422 GLU A N 1
ATOM 3349 C CA . GLU A 1 422 ? 18.309 20.622 8.188 1.00 94.44 422 GLU A CA 1
ATOM 3350 C C . GLU A 1 422 ? 19.233 21.804 7.888 1.00 94.44 422 GLU A C 1
ATOM 3352 O O . GLU A 1 422 ? 20.092 22.146 8.702 1.00 94.44 422 GLU A O 1
ATOM 3357 N N . GLN A 1 423 ? 19.102 22.394 6.702 1.00 95.06 423 GLN A N 1
ATOM 3358 C CA . GLN A 1 423 ? 19.918 23.529 6.285 1.00 95.06 423 GLN A CA 1
ATOM 3359 C C . GLN A 1 423 ? 19.115 24.438 5.359 1.00 95.06 423 GLN A C 1
ATOM 3361 O O . GLN A 1 423 ? 18.441 23.968 4.436 1.00 95.06 423 GLN A O 1
ATOM 3366 N N . ASP A 1 424 ? 19.253 25.741 5.578 1.00 96.62 424 ASP A N 1
ATOM 3367 C CA . ASP A 1 424 ? 18.635 26.757 4.739 1.00 96.62 424 ASP A CA 1
ATOM 3368 C C . ASP A 1 424 ? 19.621 27.255 3.675 1.00 96.62 424 ASP A C 1
ATOM 3370 O O . ASP A 1 424 ? 20.823 27.368 3.936 1.00 96.62 424 ASP A O 1
ATOM 3374 N N . PHE A 1 425 ? 19.106 27.536 2.477 1.00 96.88 425 PHE A N 1
ATOM 3375 C CA . PHE A 1 425 ? 19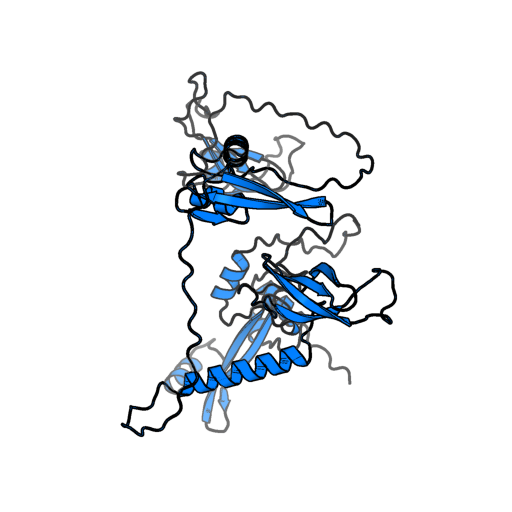.885 27.968 1.314 1.00 96.88 425 PHE A CA 1
ATOM 3376 C C . PHE A 1 425 ? 19.265 29.190 0.641 1.00 96.88 425 PHE A C 1
ATOM 3378 O O . PHE A 1 425 ? 18.042 29.282 0.495 1.00 96.88 425 PHE A O 1
ATOM 3385 N N . GLU A 1 426 ? 20.110 30.097 0.155 1.00 97.56 426 GLU A N 1
ATOM 3386 C CA . GLU A 1 426 ? 19.693 31.148 -0.774 1.00 97.56 426 GLU A CA 1
ATOM 3387 C C . GLU A 1 426 ? 19.389 30.546 -2.165 1.00 97.56 426 GLU A C 1
ATOM 3389 O O . GLU A 1 426 ? 19.886 29.478 -2.536 1.00 97.56 426 GLU A O 1
ATOM 3394 N N . GLU A 1 427 ? 18.591 31.239 -2.987 1.00 97.06 427 GLU A N 1
ATOM 3395 C CA . GLU A 1 427 ? 18.194 30.736 -4.318 1.00 97.06 427 GLU A CA 1
ATOM 3396 C C . GLU A 1 427 ? 19.389 30.358 -5.206 1.00 97.06 427 GLU A C 1
ATOM 3398 O O . GLU A 1 427 ? 19.391 29.307 -5.847 1.00 97.06 427 GLU A O 1
ATOM 3403 N N . TRP A 1 428 ? 20.428 31.197 -5.214 1.00 96.44 428 TRP A N 1
ATOM 3404 C CA . TRP A 1 428 ? 21.614 30.984 -6.044 1.00 96.44 428 TRP A CA 1
ATOM 3405 C C . TRP A 1 428 ? 22.454 29.790 -5.575 1.00 96.44 428 TRP A C 1
ATOM 3407 O O . TRP A 1 428 ? 23.107 29.156 -6.400 1.00 96.44 428 TRP A O 1
ATOM 3417 N N . GLU A 1 429 ? 22.424 29.461 -4.281 1.00 95.75 429 GLU A N 1
ATOM 3418 C CA . GLU A 1 429 ? 23.106 28.281 -3.740 1.00 95.75 429 GLU A CA 1
ATOM 3419 C C . GLU A 1 429 ? 22.383 27.013 -4.192 1.00 95.75 429 GLU A C 1
ATOM 3421 O O . GLU A 1 429 ? 23.022 26.070 -4.658 1.00 95.75 429 GLU A O 1
ATOM 3426 N N . LEU A 1 430 ? 21.043 27.016 -4.139 1.00 96.12 430 LEU A N 1
ATOM 3427 C CA . LEU A 1 430 ? 20.221 25.904 -4.617 1.00 96.12 430 LEU A CA 1
ATOM 3428 C C . LEU A 1 430 ? 20.436 25.599 -6.100 1.00 96.12 430 LEU A C 1
ATOM 3430 O O . LEU A 1 430 ? 20.512 24.427 -6.481 1.00 96.12 430 LEU A O 1
ATOM 3434 N N . GLU A 1 431 ? 20.520 26.632 -6.942 1.00 95.56 431 GLU A N 1
ATOM 3435 C CA . GLU A 1 431 ? 20.711 26.468 -8.386 1.00 95.56 431 GLU A CA 1
ATOM 3436 C C . GLU A 1 431 ? 21.984 25.685 -8.735 1.00 95.56 431 GLU A C 1
ATOM 3438 O O . GLU A 1 431 ? 21.987 24.932 -9.713 1.00 95.56 431 GLU A O 1
ATOM 3443 N N . GLU A 1 432 ? 23.034 25.800 -7.919 1.00 94.62 432 GLU A N 1
ATOM 3444 C CA . GLU A 1 432 ? 24.309 25.105 -8.121 1.00 94.62 432 GLU A CA 1
ATOM 3445 C C . GLU A 1 432 ? 24.290 23.642 -7.645 1.00 94.62 432 GLU A C 1
ATOM 3447 O O . GLU A 1 432 ? 25.104 22.839 -8.111 1.00 94.62 432 GLU A O 1
ATOM 3452 N N . ILE A 1 433 ? 23.354 23.269 -6.762 1.00 95.12 433 ILE A N 1
ATOM 3453 C CA . ILE A 1 433 ? 23.340 21.959 -6.085 1.00 95.12 433 ILE A CA 1
ATOM 3454 C C . ILE A 1 433 ? 22.161 21.047 -6.459 1.00 95.12 433 ILE A C 1
ATOM 3456 O O . ILE A 1 433 ? 22.051 19.937 -5.926 1.00 95.12 433 ILE A O 1
ATOM 3460 N N . PHE A 1 434 ? 21.271 21.452 -7.369 1.00 95.56 434 PHE A N 1
ATOM 3461 C CA . PHE A 1 434 ? 20.211 20.562 -7.863 1.00 95.56 434 PHE A CA 1
ATOM 3462 C C . PHE A 1 434 ? 20.772 19.319 -8.577 1.00 95.56 434 PHE A C 1
ATOM 3464 O O . PHE A 1 434 ? 21.713 19.407 -9.367 1.00 95.56 434 PHE A O 1
ATOM 3471 N N . VAL A 1 435 ? 20.150 18.158 -8.321 1.00 85.94 435 VAL A N 1
ATOM 3472 C CA . VAL A 1 435 ? 20.514 16.846 -8.907 1.00 85.94 435 VAL A CA 1
ATOM 3473 C C . VAL A 1 435 ? 19.686 16.507 -10.137 1.00 85.94 435 VAL A C 1
ATOM 3475 O O . VAL A 1 435 ? 18.456 16.754 -10.110 1.00 85.94 435 VAL A O 1
#

Organism: NCBI:txid382360

Foldseek 3Di:
DPDPDDPADPDPVVVQPDFCAPPQVNQQVVCVNLPFFHLKGKGKDWDKDWDDPVVQVVQVVDPPHFDWDQDPVRTTIGTGIFIKIAQFDVVVVGDIDRDPVVRVVVRVVDDDDPPPPPPPDDDPDPPPDQPPDCPALDSSRGHHPPQDDDPDDQFAKKWFFDDPDPPDPPPPGDTFIWGFHDWDGDPRFIWTWIATPPPRDIDGRGGPVRIGHDPVRVVVVVVVVVVVVVVVVPPPDDDDDDDDDDDDDDDDPPPPDDPPPDDADPQQQVVCVVLPADGQKGWDWDADPVRDTFIWIAHNVRDIDRDPCVRCVVSVHDPPPPPDDPPDDDDDDDDDDDDPPPPPPPQWADDWDQDDDPQAQFKFWDADDPPDDPPDDRDTWIWGFRTKAALPDATPVRHANDQDPVPRGRFMKTWIDTPPDIDIDGPVRRVVTTD

Secondary structure (DSSP, 8-state):
----PPPPP-SHHHHTT---TT-HHHHHHHHHHTTPPTT-EEEEEEEEEEE-HHHHHHHHHSTT----EE-TTS-EEEEEEEEEEESS-GGG---EES-HHHHHHHHTTS--------TTS----TT--TTS--STTTTTT---SS-PPPSS-TT-EEEEE--S-TTS-GGG--EEEEEEEEEEE-SS-EEEEEEETTT--EEEEEEGGGEEE-HHHHHHHHHHHHHHHHHHTSSSSPPPP--------------------PPPPHHHHHHHHHTTPPTT-EEEEEE-TTS-EEEEEE-TTS-EESSHHHHHHHTT-------------PPPP-------------TTSPPPB-SS-TTTT-EEEE---TTS-TTS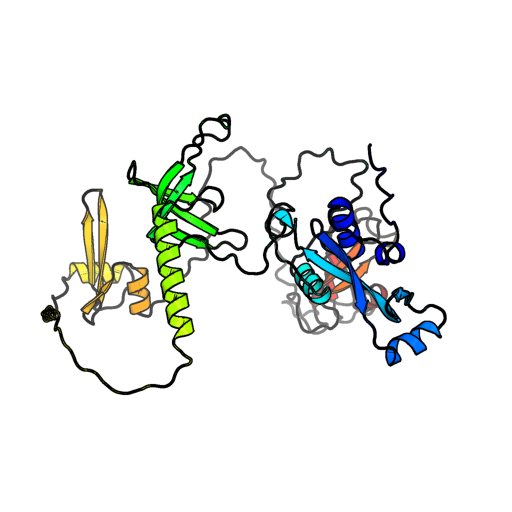-SSPEEEEEEEEE-TT-B-TTS-BS-B-TTTSSB--EEEEE-SS-EEEEEHHHHHHHB-

Radius of gyration: 34.27 Å; chains: 1; bounding box: 88×81×81 Å